Protein AF-A0A662BMP6-F1 (afdb_monomer)

Radius of gyration: 27.6 Å; Cα contacts (8 Å, |Δi|>4): 744; chains: 1; bounding box: 65×56×89 Å

Structure (mmCIF, N/CA/C/O backbone):
data_AF-A0A662BMP6-F1
#
_entry.id   AF-A0A662BMP6-F1
#
loop_
_atom_site.group_PDB
_atom_site.id
_atom_site.type_symbol
_atom_site.label_atom_id
_atom_site.label_alt_id
_atom_site.label_comp_id
_atom_site.label_asym_id
_atom_site.label_entity_id
_atom_site.label_seq_id
_atom_site.pdbx_PDB_ins_code
_atom_site.Cartn_x
_atom_site.Cartn_y
_atom_site.Cartn_z
_atom_site.occupancy
_atom_site.B_iso_or_equiv
_atom_site.auth_seq_id
_atom_site.auth_comp_id
_atom_site.auth_asym_id
_atom_site.auth_atom_id
_atom_site.pdbx_PDB_model_num
ATOM 1 N N . GLU A 1 1 ? -12.921 0.009 39.012 1.00 48.34 1 GLU A N 1
ATOM 2 C CA . GLU A 1 1 ? -14.324 0.180 38.581 1.00 48.34 1 GLU A CA 1
ATOM 3 C C . GLU A 1 1 ? -14.387 1.346 37.609 1.00 48.34 1 GLU A C 1
ATOM 5 O O . GLU A 1 1 ? -13.771 2.369 37.884 1.00 48.34 1 GLU A O 1
ATOM 10 N N . TYR A 1 2 ? -15.056 1.189 36.468 1.00 60.66 2 TYR A N 1
ATOM 11 C CA . TYR A 1 2 ? -15.335 2.311 35.570 1.00 60.66 2 TYR A CA 1
ATOM 12 C C . TYR A 1 2 ? -16.609 2.996 36.069 1.00 60.66 2 TYR A C 1
ATOM 14 O O . TYR A 1 2 ? -17.618 2.327 36.270 1.00 60.66 2 TYR A O 1
ATOM 22 N N . THR A 1 3 ? -16.551 4.301 36.335 1.00 72.12 3 THR A N 1
ATOM 23 C CA . THR A 1 3 ? -17.738 5.097 36.680 1.00 72.12 3 THR A CA 1
ATOM 24 C C . THR A 1 3 ? -18.148 5.887 35.445 1.00 72.12 3 THR A C 1
ATOM 26 O O . THR A 1 3 ? -17.353 6.680 34.945 1.00 72.12 3 THR A O 1
ATOM 29 N N . GLU A 1 4 ? -19.366 5.673 34.959 1.00 75.75 4 GLU A N 1
ATOM 30 C CA . GLU A 1 4 ? -19.946 6.437 33.853 1.00 75.75 4 GLU A CA 1
ATOM 31 C C . GLU A 1 4 ? -20.888 7.515 34.403 1.00 75.75 4 GLU A C 1
ATOM 33 O O . GLU A 1 4 ? -21.680 7.246 35.306 1.00 75.75 4 GLU A O 1
ATOM 38 N N . PHE A 1 5 ? -20.802 8.729 33.856 1.00 76.81 5 PHE A N 1
ATOM 39 C CA . PHE A 1 5 ? -21.702 9.843 34.165 1.00 76.81 5 PHE A CA 1
ATOM 40 C C . PHE A 1 5 ? -22.478 10.201 32.904 1.00 76.81 5 PHE A C 1
ATOM 42 O O . PHE A 1 5 ? -21.875 10.474 31.867 1.00 76.81 5 PHE A O 1
ATOM 49 N N . ASN A 1 6 ? -23.806 10.215 32.989 1.00 77.00 6 ASN A N 1
ATOM 50 C CA . ASN A 1 6 ? -24.660 10.492 31.829 1.00 77.00 6 ASN A CA 1
ATOM 51 C C . ASN A 1 6 ? -25.131 11.950 31.785 1.00 77.00 6 ASN A C 1
ATOM 53 O O . ASN A 1 6 ? -25.677 12.391 30.772 1.00 77.00 6 ASN A O 1
ATOM 57 N N . LYS A 1 7 ? -24.938 12.702 32.877 1.00 78.94 7 LYS A N 1
ATOM 58 C CA . LYS A 1 7 ? -25.328 14.109 32.986 1.00 78.94 7 LYS A CA 1
ATOM 59 C C . LYS A 1 7 ? -24.170 14.961 33.515 1.00 78.94 7 LYS A C 1
ATOM 61 O O . LYS A 1 7 ? -23.524 14.559 34.481 1.00 78.94 7 LYS A O 1
ATOM 66 N N . PRO A 1 8 ? -23.940 16.163 32.955 1.00 74.44 8 PRO A N 1
ATOM 67 C CA . PRO A 1 8 ? -22.901 17.073 33.441 1.00 74.44 8 PRO A CA 1
ATOM 68 C C . PRO A 1 8 ? -23.031 17.427 34.930 1.00 74.44 8 PRO A C 1
ATOM 70 O O . PRO A 1 8 ? -22.020 17.575 35.612 1.00 74.44 8 PRO A O 1
ATOM 73 N N . ASP A 1 9 ? -24.255 17.519 35.453 1.00 82.31 9 ASP A N 1
ATOM 74 C CA . ASP A 1 9 ? -24.497 17.876 36.857 1.00 82.31 9 ASP A CA 1
ATOM 75 C C . ASP A 1 9 ? -23.933 16.838 37.841 1.00 82.31 9 ASP A C 1
ATOM 77 O O . ASP A 1 9 ? -23.398 17.205 38.884 1.00 82.31 9 ASP A O 1
ATOM 81 N N . GLU A 1 10 ? -23.945 15.553 37.473 1.00 83.50 10 GLU A N 1
ATOM 82 C CA . GLU A 1 10 ? -23.369 14.471 38.288 1.00 83.50 10 GLU A CA 1
ATOM 83 C C . GLU A 1 10 ? -21.835 14.599 38.384 1.00 83.50 10 GLU A C 1
ATOM 85 O O . GLU A 1 10 ? -21.227 14.277 39.408 1.00 83.50 10 GLU A O 1
ATOM 90 N N . ILE A 1 11 ? -21.196 15.127 37.330 1.00 82.62 11 ILE A N 1
ATOM 91 C CA . ILE A 1 11 ? -19.754 15.411 37.301 1.00 82.62 11 ILE A CA 1
ATOM 92 C C . ILE A 1 11 ? -19.438 16.610 38.194 1.00 82.62 11 ILE A C 1
ATOM 94 O O . ILE A 1 11 ? -18.415 16.607 38.869 1.00 82.62 11 ILE A O 1
ATOM 98 N N . LYS A 1 12 ? -20.302 17.630 38.232 1.00 82.38 12 LYS A N 1
ATOM 99 C CA . LYS A 1 12 ? -20.088 18.831 39.050 1.00 82.38 12 LYS A CA 1
ATOM 100 C C . LYS A 1 12 ? -19.965 18.504 40.537 1.00 82.38 12 LYS A C 1
ATOM 102 O O . LYS A 1 12 ? -19.109 19.074 41.208 1.00 82.38 12 LYS A O 1
ATOM 107 N N . GLU A 1 13 ? -20.803 17.599 41.036 1.00 78.44 13 GLU A N 1
ATOM 108 C CA . GLU A 1 13 ? -20.801 17.207 42.449 1.00 78.44 13 GLU A CA 1
ATOM 109 C C . GLU A 1 13 ? -19.566 16.383 42.818 1.00 78.44 13 GLU A C 1
ATOM 111 O O . GLU A 1 13 ? -18.971 16.596 43.874 1.00 78.44 13 GLU A O 1
ATOM 116 N N . LYS A 1 14 ? -19.155 15.460 41.942 1.00 79.62 14 LYS A N 1
ATOM 117 C CA . LYS A 1 14 ? -18.086 14.498 42.243 1.00 79.62 14 LYS A CA 1
ATOM 118 C C . LYS A 1 14 ? -16.694 14.963 41.800 1.00 79.62 14 LYS A C 1
ATOM 120 O O . LYS A 1 14 ? -15.704 14.615 42.435 1.00 79.62 14 LYS A O 1
ATOM 125 N N . PHE A 1 15 ? -16.616 15.762 40.738 1.00 81.81 15 PHE A N 1
ATOM 126 C CA . PHE A 1 15 ? -15.387 16.254 40.108 1.00 81.81 15 PHE A CA 1
ATOM 127 C C . PHE A 1 15 ? -15.558 17.688 39.551 1.00 81.81 15 PHE A C 1
ATOM 129 O O . PHE A 1 15 ? -15.503 17.906 38.333 1.00 81.81 15 PHE A O 1
ATOM 136 N N . PRO A 1 16 ? -15.719 18.709 40.414 1.00 81.19 16 PRO A N 1
ATOM 137 C CA . PRO A 1 16 ? -16.000 20.087 39.989 1.00 81.19 16 PRO A CA 1
ATOM 138 C C . PRO A 1 16 ? -14.927 20.674 39.056 1.00 81.19 16 PRO A C 1
ATOM 140 O O . PRO A 1 16 ? -15.246 21.427 38.136 1.00 81.19 16 PRO A O 1
ATOM 143 N N . ALA A 1 17 ? -13.660 20.288 39.238 1.00 82.25 17 ALA A N 1
ATOM 144 C CA . ALA A 1 17 ? -12.554 20.682 38.365 1.00 82.25 17 ALA A CA 1
ATOM 145 C C . ALA A 1 17 ? -12.776 20.262 36.898 1.00 82.25 17 ALA A C 1
ATOM 147 O O . ALA A 1 17 ? -12.539 21.049 35.984 1.00 82.25 17 ALA A O 1
ATOM 148 N N . ILE A 1 18 ? -13.266 19.034 36.683 1.00 84.50 18 ILE A N 1
ATOM 149 C CA . ILE A 1 18 ? -13.545 18.477 35.351 1.00 84.50 18 ILE A CA 1
ATOM 150 C C . ILE A 1 18 ? -14.748 19.189 34.738 1.00 84.50 18 ILE A C 1
ATOM 152 O O . ILE A 1 18 ? -14.698 19.591 33.578 1.00 84.50 18 ILE A O 1
ATOM 156 N N . PHE A 1 19 ? -15.804 19.407 35.527 1.00 86.12 19 PHE A N 1
ATOM 157 C CA . PHE A 1 19 ? -17.011 20.098 35.072 1.00 86.12 19 PHE A CA 1
ATOM 158 C C . PHE A 1 19 ? -16.703 21.479 34.475 1.00 86.12 19 PHE A C 1
ATOM 160 O O . PHE A 1 19 ? -17.188 21.814 33.396 1.00 86.12 19 PHE A O 1
ATOM 167 N N . HIS A 1 20 ? -15.840 22.263 35.129 1.00 83.44 20 HIS A N 1
ATOM 168 C CA . HIS A 1 20 ? -15.424 23.573 34.619 1.00 83.44 20 HIS A CA 1
ATOM 169 C C . HIS A 1 20 ? -14.557 23.501 33.355 1.00 83.44 20 HIS A C 1
ATOM 171 O O . HIS A 1 20 ? -14.489 24.481 32.607 1.00 83.44 20 HIS A O 1
ATOM 177 N N . PHE A 1 21 ? -13.911 22.362 33.100 1.00 85.38 21 PHE A N 1
ATOM 178 C CA . PHE A 1 21 ? -13.092 22.146 31.914 1.00 85.38 21 PHE A CA 1
ATOM 179 C C . PHE A 1 21 ? -13.886 21.622 30.708 1.00 85.38 21 PHE A C 1
ATOM 181 O O . PHE A 1 21 ? -13.453 21.851 29.583 1.00 85.38 21 PHE A O 1
ATOM 188 N N . LEU A 1 22 ? -15.060 20.999 30.896 1.00 84.69 22 LEU A N 1
ATOM 189 C CA . LEU A 1 22 ? -15.879 20.448 29.798 1.00 84.69 22 LEU A CA 1
ATOM 190 C C . LEU A 1 22 ? -16.072 21.417 28.610 1.00 84.69 22 LEU A C 1
ATOM 192 O O . LEU A 1 22 ? -15.824 21.002 27.479 1.00 84.69 22 LEU A O 1
ATOM 196 N N . PRO A 1 23 ? -16.395 22.715 28.807 1.00 86.94 23 PRO A N 1
ATOM 197 C CA . PRO A 1 23 ? -16.564 23.654 27.690 1.00 86.94 23 PRO A CA 1
ATOM 198 C C . PRO A 1 23 ? -15.263 23.992 26.941 1.00 86.94 23 PRO A C 1
ATOM 200 O O . PRO A 1 23 ? -15.285 24.740 25.966 1.00 86.94 23 PRO A O 1
ATOM 203 N N . LYS A 1 24 ? -14.102 23.539 27.429 1.00 88.25 24 LYS A N 1
ATOM 204 C CA . LYS A 1 24 ? -12.795 23.726 26.784 1.00 88.25 24 LYS A CA 1
ATOM 205 C C . LYS A 1 24 ? -12.405 22.549 25.894 1.00 88.25 24 LYS A C 1
ATOM 207 O O . LYS A 1 24 ? -11.479 22.719 25.110 1.00 88.25 24 LYS A O 1
ATOM 212 N N . LEU A 1 25 ? -13.089 21.404 25.985 1.00 85.12 25 LEU A N 1
ATOM 213 C CA . LEU A 1 25 ? -12.751 20.208 25.207 1.00 85.12 25 LEU A CA 1
ATOM 214 C C . LEU A 1 25 ? -12.829 20.464 23.698 1.00 85.12 25 LEU A C 1
ATOM 216 O O . LEU A 1 25 ? -11.873 20.156 22.996 1.00 85.12 25 LEU A O 1
ATOM 220 N N . GLU A 1 26 ? -13.876 21.147 23.227 1.00 88.31 26 GLU A N 1
ATOM 221 C CA . GLU A 1 26 ? -14.017 21.542 21.815 1.00 88.31 26 GLU A CA 1
ATOM 222 C C . GLU A 1 26 ? -12.822 22.382 21.333 1.00 88.31 26 GLU A C 1
ATOM 224 O O . GLU A 1 26 ? -12.311 22.194 20.233 1.00 88.31 26 GLU A O 1
ATOM 229 N N . LYS A 1 27 ? -12.294 23.272 22.188 1.00 90.19 27 LYS A N 1
ATOM 230 C CA . LYS A 1 27 ? -11.102 24.063 21.846 1.00 90.19 27 LYS A CA 1
ATOM 231 C C . LYS A 1 27 ? -9.863 23.193 21.689 1.00 90.19 27 LYS A C 1
ATOM 233 O O . LYS A 1 27 ? -9.015 23.509 20.863 1.00 90.19 27 LYS A O 1
ATOM 238 N N . LEU A 1 28 ? -9.729 22.135 22.488 1.00 91.81 28 LEU A N 1
ATOM 239 C CA . LEU A 1 28 ? -8.616 21.201 22.333 1.00 91.81 28 LEU A CA 1
ATOM 240 C C . LEU A 1 28 ? -8.712 20.482 20.991 1.00 91.81 28 LEU A C 1
ATOM 242 O O . LEU A 1 28 ? -7.706 20.392 20.296 1.00 91.81 28 LEU A O 1
ATOM 246 N N . GLU A 1 29 ? -9.910 20.038 20.613 1.00 92.94 29 GLU A N 1
ATOM 247 C CA . GLU A 1 29 ? -10.160 19.387 19.326 1.00 92.94 29 GLU A CA 1
ATOM 248 C C . GLU A 1 29 ? -9.885 20.312 18.134 1.00 92.94 29 GLU A C 1
ATOM 250 O O . GLU A 1 29 ? -9.257 19.876 17.169 1.00 92.94 29 GLU A O 1
ATOM 255 N N . GLN A 1 30 ? -10.264 21.594 18.230 1.00 91.31 30 GLN A N 1
ATOM 256 C CA . GLN A 1 30 ? -9.915 22.626 17.243 1.00 91.31 30 GLN A CA 1
ATOM 257 C C . GLN A 1 30 ? -8.397 22.809 17.126 1.00 91.31 30 GLN A C 1
ATOM 259 O O . GLN A 1 30 ? -7.870 22.872 16.023 1.00 91.31 30 GLN A O 1
ATOM 264 N N . ILE A 1 31 ? -7.672 22.860 18.250 1.00 91.25 31 ILE A N 1
ATOM 265 C CA . ILE A 1 31 ? -6.212 23.050 18.254 1.00 91.25 31 ILE A CA 1
ATOM 266 C C . ILE A 1 31 ? -5.486 21.883 17.572 1.00 91.25 31 ILE A C 1
ATOM 268 O O . ILE A 1 31 ? -4.484 22.098 16.893 1.00 91.25 31 ILE A O 1
ATOM 272 N N . ILE A 1 32 ? -5.954 20.645 17.762 1.00 92.56 32 ILE A N 1
ATOM 273 C CA . ILE A 1 32 ? -5.292 19.454 17.203 1.00 92.56 32 ILE A CA 1
ATOM 274 C C . ILE A 1 32 ? -5.908 18.955 15.894 1.00 92.56 32 ILE A C 1
ATOM 276 O O . ILE A 1 32 ? -5.415 17.967 15.334 1.00 92.56 32 ILE A O 1
ATOM 280 N N . HIS A 1 33 ? -6.977 19.607 15.431 1.00 93.56 33 HIS A N 1
ATOM 281 C CA . HIS A 1 33 ? -7.746 19.248 14.241 1.00 93.56 33 HIS A CA 1
ATOM 282 C C . HIS A 1 33 ? -8.161 17.764 14.231 1.00 93.56 33 HIS A C 1
ATOM 284 O O . HIS A 1 33 ? -7.933 17.036 13.264 1.00 93.56 33 HIS A O 1
ATOM 290 N N . SER A 1 34 ? -8.664 17.262 15.363 1.00 94.88 34 SER A N 1
ATOM 291 C CA . SER A 1 34 ? -8.931 15.833 15.583 1.00 94.88 34 SER A CA 1
ATOM 292 C C . SER A 1 34 ? -9.786 15.615 16.829 1.00 94.88 34 SER A C 1
ATOM 294 O O . SER A 1 34 ? -9.658 16.395 17.773 1.00 94.88 34 SER A O 1
ATOM 296 N N . PRO A 1 35 ? -10.529 14.495 16.923 1.00 94.06 35 PRO A N 1
ATOM 297 C CA . PRO A 1 35 ? -10.968 13.996 18.219 1.00 94.06 35 PRO A CA 1
ATOM 298 C C . PRO A 1 35 ? -9.770 13.837 19.161 1.00 94.06 35 PRO A C 1
ATOM 300 O O . PRO A 1 35 ? -8.691 13.399 18.724 1.00 94.06 35 PRO A O 1
ATOM 303 N N . ALA A 1 36 ? -9.954 14.220 20.424 1.00 91.94 36 ALA A N 1
ATOM 304 C CA . ALA A 1 36 ? -8.870 14.381 21.387 1.00 91.94 36 ALA A CA 1
ATOM 305 C C . ALA A 1 36 ? -8.887 13.332 22.505 1.00 91.94 36 ALA A C 1
ATOM 307 O O . ALA A 1 36 ? -9.885 13.126 23.193 1.00 91.94 36 ALA A O 1
ATOM 308 N N . THR A 1 37 ? -7.725 12.729 22.751 1.00 91.38 37 THR A N 1
ATOM 309 C CA . THR A 1 37 ? -7.436 11.992 23.981 1.00 91.38 37 THR A CA 1
ATOM 310 C C . THR A 1 37 ? -6.654 12.913 24.905 1.00 91.38 37 THR A C 1
ATOM 312 O O . THR A 1 37 ? -5.560 13.364 24.559 1.00 91.38 37 THR A O 1
ATOM 315 N N . VAL A 1 38 ? -7.220 13.193 26.078 1.00 90.25 38 VAL A N 1
ATOM 316 C CA . VAL A 1 38 ? -6.654 14.121 27.062 1.00 90.25 38 VAL A CA 1
ATOM 317 C C . VAL A 1 38 ? -6.271 13.350 28.316 1.00 90.25 38 VAL A C 1
ATOM 319 O O . VAL A 1 38 ? -7.133 12.764 28.970 1.00 90.25 38 VAL A O 1
ATOM 322 N N . GLU A 1 39 ? -4.992 13.383 28.678 1.00 91.44 39 GLU A N 1
ATOM 323 C CA . GLU A 1 39 ? -4.550 13.000 30.017 1.00 91.44 39 GLU A CA 1
ATOM 324 C C . GLU A 1 39 ? -4.539 14.247 30.891 1.00 91.44 39 GLU A C 1
ATOM 326 O O . GLU A 1 39 ? -3.985 15.280 30.506 1.00 91.44 39 GLU A O 1
ATOM 331 N N . PHE A 1 40 ? -5.157 14.173 32.065 1.00 90.00 40 PHE A N 1
ATOM 332 C CA . PHE A 1 40 ? -5.282 15.317 32.955 1.00 90.00 40 PHE A CA 1
ATOM 333 C C . PHE A 1 40 ? -5.118 14.917 34.420 1.00 90.00 40 PHE A C 1
ATOM 335 O O . PHE A 1 40 ? -5.339 13.769 34.801 1.00 90.00 40 PHE A O 1
ATOM 342 N N . ALA A 1 41 ? -4.761 15.897 35.244 1.00 90.00 41 ALA A N 1
ATOM 343 C CA . ALA A 1 41 ? -4.762 15.795 36.694 1.00 90.00 41 ALA A CA 1
ATOM 344 C C . ALA A 1 41 ? -5.586 16.930 37.297 1.00 90.00 41 ALA A C 1
ATOM 346 O O . ALA A 1 41 ? -5.627 18.046 36.770 1.00 90.00 41 ALA A O 1
ATOM 347 N N . THR A 1 42 ? -6.231 16.643 38.424 1.00 88.00 42 THR A N 1
ATOM 348 C CA . THR A 1 42 ? -6.982 17.635 39.189 1.00 88.00 42 THR A CA 1
ATOM 349 C C . THR A 1 42 ? -6.521 17.637 40.630 1.00 88.00 42 THR A C 1
ATOM 351 O O . THR A 1 42 ? -6.397 16.571 41.230 1.00 88.00 42 THR A O 1
ATOM 354 N N . GLU A 1 43 ? -6.338 18.819 41.199 1.00 86.62 43 GLU A N 1
ATOM 355 C CA . GLU A 1 43 ? -6.019 18.987 42.613 1.00 86.62 43 GLU A CA 1
ATOM 356 C C . GLU A 1 43 ? -6.987 19.993 43.226 1.00 86.62 43 GLU A C 1
ATOM 358 O O . GLU A 1 43 ? -7.210 21.066 42.666 1.00 86.62 43 GLU A O 1
ATOM 363 N N . THR A 1 44 ? -7.574 19.653 44.372 1.00 82.25 44 THR A N 1
ATOM 364 C CA . THR A 1 44 ? -8.479 20.548 45.095 1.00 82.25 44 THR A CA 1
ATOM 365 C C . THR A 1 44 ? -7.887 20.876 46.457 1.00 82.25 44 THR A C 1
ATOM 367 O O . THR A 1 44 ? -7.686 19.990 47.283 1.00 82.25 44 THR A O 1
ATOM 370 N N . PHE A 1 45 ? -7.651 22.162 46.709 1.00 83.81 45 PHE A N 1
ATOM 371 C CA . PHE A 1 45 ? -7.145 22.670 47.981 1.00 83.81 45 PHE A CA 1
ATOM 372 C C . PHE A 1 45 ? -7.876 23.964 48.355 1.00 83.81 45 PHE A C 1
ATOM 374 O O . PHE A 1 45 ? -8.040 24.854 47.520 1.00 83.81 45 PHE A O 1
ATOM 381 N N . ASN A 1 46 ? -8.342 24.083 49.604 1.00 86.56 46 ASN A N 1
ATOM 382 C CA . ASN A 1 46 ? -9.084 25.250 50.111 1.00 86.56 46 ASN A CA 1
ATOM 383 C C . ASN A 1 46 ? -10.232 25.722 49.186 1.00 86.56 46 ASN A C 1
ATOM 385 O O . ASN A 1 46 ? -10.328 26.909 48.868 1.00 86.56 46 ASN A O 1
ATOM 389 N N . ASN A 1 47 ? -11.087 24.800 48.720 1.00 79.44 47 ASN A N 1
ATOM 390 C CA . ASN A 1 47 ? -12.190 25.058 47.772 1.00 79.44 47 ASN A CA 1
ATOM 391 C C . ASN A 1 47 ? -11.770 25.663 46.417 1.00 79.44 47 ASN A C 1
ATOM 393 O O . ASN A 1 47 ? -12.612 26.149 45.663 1.00 79.44 47 ASN A O 1
ATOM 397 N N . LYS A 1 48 ? -10.481 25.611 46.072 1.00 81.06 48 LYS A N 1
ATOM 398 C CA . LYS A 1 48 ? -9.967 25.935 44.740 1.00 81.06 48 LYS A CA 1
ATOM 399 C C . LYS A 1 48 ? -9.559 24.646 44.058 1.00 81.06 48 LYS A C 1
ATOM 401 O O . LYS A 1 48 ? -8.920 23.800 44.672 1.00 81.06 48 LYS A O 1
ATOM 406 N N . SER A 1 49 ? -9.939 24.507 42.796 1.00 82.31 49 SER A N 1
ATOM 407 C CA . SER A 1 49 ? -9.565 23.354 41.987 1.00 82.31 49 SER A CA 1
ATOM 408 C C . SER A 1 49 ? -8.615 23.779 40.878 1.00 82.31 49 SER A C 1
ATOM 410 O O . SER A 1 49 ? -8.911 24.714 40.136 1.00 82.31 49 SER A O 1
ATOM 412 N N . LEU A 1 50 ? -7.489 23.085 40.773 1.00 85.81 50 LEU A N 1
ATOM 413 C CA . LEU A 1 50 ? -6.580 23.135 39.642 1.00 85.81 50 LEU A CA 1
ATOM 414 C C . LEU A 1 50 ? -6.940 21.999 38.683 1.00 85.81 50 LEU A C 1
ATOM 416 O O . LEU A 1 50 ? -7.160 20.869 39.112 1.00 85.81 50 LEU A O 1
ATOM 420 N N . PHE A 1 51 ? -6.979 22.305 37.391 1.00 89.00 51 PHE A N 1
ATOM 421 C CA . PHE A 1 51 ? -7.059 21.319 36.320 1.00 89.00 51 PHE A CA 1
ATOM 422 C C . PHE A 1 51 ? -5.825 21.498 35.440 1.00 89.00 51 PHE A C 1
ATOM 424 O O . PHE A 1 51 ? -5.601 22.587 34.908 1.00 89.00 51 PHE A O 1
ATOM 431 N N . ALA A 1 52 ? -5.029 20.445 35.295 1.00 89.00 52 ALA A N 1
ATOM 432 C CA . ALA A 1 52 ? -3.840 20.437 34.459 1.00 89.00 52 ALA A CA 1
ATOM 433 C C . ALA A 1 52 ? -4.008 19.410 33.339 1.00 89.00 52 ALA A C 1
ATOM 435 O O . ALA A 1 52 ? -4.247 18.235 33.610 1.00 89.00 52 ALA A O 1
ATOM 436 N N . VAL A 1 53 ? -3.853 19.846 32.088 1.00 90.88 53 VAL A N 1
ATOM 437 C CA . VAL A 1 53 ? -3.662 18.930 30.957 1.00 90.88 53 VAL A CA 1
ATOM 438 C C . VAL A 1 53 ? -2.216 18.448 31.003 1.00 90.88 53 VAL A C 1
ATOM 440 O O . VAL A 1 53 ? -1.296 19.260 30.951 1.00 90.88 53 VAL A O 1
ATOM 443 N N . LEU A 1 54 ? -2.027 17.139 31.126 1.00 93.50 54 LEU A N 1
ATOM 444 C CA . LEU A 1 54 ? -0.718 16.492 31.144 1.00 93.50 54 LEU A CA 1
ATOM 445 C C . LEU A 1 54 ? -0.279 16.115 29.729 1.00 93.50 54 LEU A C 1
ATOM 447 O O . LEU A 1 54 ? 0.866 16.353 29.354 1.00 93.50 54 LEU A O 1
ATOM 451 N N . GLN A 1 55 ? -1.200 15.555 28.941 1.00 93.12 55 GLN A N 1
ATOM 452 C CA . GLN A 1 55 ? -0.976 15.200 27.542 1.00 93.12 55 GLN A CA 1
ATOM 453 C C . GLN A 1 55 ? -2.233 15.448 26.708 1.00 93.12 55 GLN A C 1
ATOM 455 O O . GLN A 1 55 ? -3.357 15.272 27.180 1.00 93.12 55 GLN A O 1
ATOM 460 N N . LEU A 1 56 ? -2.026 15.825 25.447 1.00 92.50 56 LEU A N 1
ATOM 461 C CA . LEU A 1 56 ? -3.074 15.998 24.449 1.00 92.50 56 LEU A CA 1
ATOM 462 C C . LEU A 1 56 ? -2.650 15.275 23.172 1.00 92.50 56 LEU A C 1
ATOM 464 O O . LEU A 1 56 ? -1.707 15.693 22.505 1.00 92.50 56 LEU A O 1
ATOM 468 N N . ASN A 1 57 ? -3.357 14.199 22.844 1.00 92.06 57 ASN A N 1
ATOM 469 C CA . ASN A 1 57 ? -3.066 13.348 21.697 1.00 92.06 57 ASN A CA 1
ATOM 470 C C . ASN A 1 57 ? -4.291 13.247 20.785 1.00 92.06 57 ASN A C 1
ATOM 472 O O . ASN A 1 57 ? -5.430 13.355 21.239 1.00 92.06 57 ASN A O 1
ATOM 476 N N . LYS A 1 58 ? -4.069 12.974 19.495 1.00 91.31 58 LYS A N 1
ATOM 477 C CA . LYS A 1 58 ? -5.158 12.551 18.604 1.00 91.31 58 LYS A CA 1
ATOM 478 C C . LYS A 1 58 ? -5.703 11.210 19.093 1.00 91.31 58 LYS A C 1
ATOM 480 O O . LYS A 1 58 ? -4.922 10.313 19.416 1.00 91.31 58 LYS A O 1
ATOM 485 N N . SER A 1 59 ? -7.022 11.061 19.152 1.00 89.94 59 SER A N 1
ATOM 486 C CA . SER A 1 59 ? -7.626 9.811 19.608 1.00 89.94 59 SER A CA 1
ATOM 487 C C . SER A 1 59 ? -7.439 8.677 18.610 1.00 89.94 59 SER A C 1
ATOM 489 O O . SER A 1 59 ? -7.794 8.791 17.437 1.00 89.94 59 SER A O 1
ATOM 491 N N . GLU A 1 60 ? -6.978 7.530 19.105 1.00 85.06 60 GLU A N 1
ATOM 492 C CA . GLU A 1 60 ? -7.066 6.278 18.362 1.00 85.06 60 GLU A CA 1
ATOM 493 C C . GLU A 1 60 ? -8.515 5.786 18.355 1.00 85.06 60 GLU A C 1
ATOM 495 O O . GLU A 1 60 ? -9.127 5.540 19.396 1.00 85.06 60 GLU A O 1
ATOM 500 N N . MET A 1 61 ? -9.086 5.642 17.162 1.00 87.44 61 MET A N 1
ATOM 501 C CA . MET A 1 61 ? -10.491 5.304 16.980 1.00 87.44 61 MET A CA 1
ATOM 502 C C . MET A 1 61 ? -10.663 4.170 15.976 1.00 87.44 61 MET A C 1
ATOM 504 O O . MET A 1 61 ? -9.869 3.963 15.064 1.00 87.44 61 MET A O 1
ATOM 508 N N . THR A 1 62 ? -11.756 3.420 16.115 1.00 86.81 62 THR A N 1
ATOM 509 C CA . THR A 1 62 ? -12.138 2.454 15.074 1.00 86.81 62 THR A CA 1
ATOM 510 C C . THR A 1 62 ? -12.647 3.177 13.834 1.00 86.81 62 THR A C 1
ATOM 512 O O . THR A 1 62 ? -13.187 4.277 13.941 1.00 86.81 62 THR A O 1
ATOM 515 N N . GLY A 1 63 ? -12.582 2.531 12.669 1.00 87.25 63 GLY A N 1
ATOM 516 C CA . GLY A 1 63 ? -12.968 3.142 11.397 1.00 87.25 63 GLY A CA 1
ATOM 517 C C . GLY A 1 63 ? -14.391 3.707 11.371 1.00 87.25 63 GLY A C 1
ATOM 518 O O . GLY A 1 63 ? -14.634 4.747 10.772 1.00 87.25 63 GLY A O 1
ATOM 519 N N . ARG A 1 64 ? -15.329 3.075 12.090 1.00 88.31 64 ARG A N 1
ATOM 520 C CA . ARG A 1 64 ? -16.698 3.597 12.242 1.00 88.31 64 ARG A CA 1
ATOM 521 C C . ARG A 1 64 ? -16.744 4.871 13.087 1.00 88.31 64 ARG A C 1
ATOM 523 O O . ARG A 1 64 ? -17.489 5.783 12.754 1.00 88.31 64 ARG A O 1
ATOM 530 N N . ALA A 1 65 ? -15.981 4.905 14.178 1.00 90.69 65 ALA A N 1
ATOM 531 C CA . ALA A 1 65 ? -15.969 6.020 15.117 1.00 90.69 65 ALA A CA 1
ATOM 532 C C . ALA A 1 65 ? -15.310 7.254 14.495 1.00 90.69 65 ALA A C 1
ATOM 534 O O . ALA A 1 65 ? -15.920 8.315 14.498 1.00 90.69 65 ALA A O 1
ATOM 535 N N . ILE A 1 66 ? -14.138 7.095 13.871 1.00 93.56 66 ILE A N 1
ATOM 536 C CA . ILE A 1 66 ? -13.440 8.218 13.234 1.00 93.56 66 ILE A CA 1
ATOM 537 C C . ILE A 1 66 ? -14.216 8.782 12.041 1.00 93.56 66 ILE A C 1
ATOM 539 O O . ILE A 1 66 ? -14.236 9.990 11.852 1.00 93.56 66 ILE A O 1
ATOM 543 N N . LEU A 1 67 ? -14.907 7.934 11.266 1.00 93.25 67 LEU A N 1
ATOM 544 C CA . LEU A 1 67 ? -15.738 8.393 10.152 1.00 93.25 67 LEU A CA 1
ATOM 545 C C . LEU A 1 67 ? -16.927 9.228 10.640 1.00 93.25 67 LEU A C 1
ATOM 547 O O . LEU A 1 67 ? -17.261 10.232 10.023 1.00 93.25 67 LEU A O 1
ATOM 551 N N . LEU A 1 68 ? -17.568 8.826 11.741 1.00 93.75 68 LEU A N 1
ATOM 552 C CA . LEU A 1 68 ? -18.642 9.613 12.346 1.00 93.75 68 LEU A CA 1
ATOM 553 C C . LEU A 1 68 ? -18.100 10.925 12.925 1.00 93.75 68 LEU A C 1
ATOM 555 O O . LEU A 1 68 ? -18.599 11.985 12.558 1.00 93.75 68 LEU A O 1
ATOM 559 N N . ALA A 1 69 ? -17.057 10.842 13.754 1.00 94.56 69 ALA A N 1
ATOM 560 C CA . ALA A 1 69 ? -16.485 11.984 14.456 1.00 94.56 69 ALA A CA 1
ATOM 561 C C . ALA A 1 69 ? -15.935 13.037 13.486 1.00 94.56 69 ALA A C 1
ATOM 563 O O . ALA A 1 69 ? -16.334 14.190 13.558 1.00 94.56 69 ALA A O 1
ATOM 564 N N . ALA A 1 70 ? -15.106 12.650 12.510 1.00 95.44 70 ALA A N 1
ATOM 565 C CA . ALA A 1 70 ? -14.532 13.600 11.555 1.00 95.44 70 ALA A CA 1
ATOM 566 C C . ALA A 1 70 ? -15.611 14.316 10.721 1.00 95.44 70 ALA A C 1
ATOM 568 O O . ALA A 1 70 ? -15.515 15.512 10.464 1.00 95.44 70 ALA A O 1
ATOM 569 N N . ILE A 1 71 ? -16.675 13.612 10.321 1.00 95.94 71 ILE A N 1
ATOM 570 C CA . ILE A 1 71 ? -17.767 14.227 9.554 1.00 95.94 71 ILE A CA 1
ATOM 571 C C . ILE A 1 71 ? -18.624 15.154 10.421 1.00 95.94 71 ILE A C 1
ATOM 573 O O . ILE A 1 71 ? -19.137 16.152 9.915 1.00 95.94 71 ILE A O 1
ATOM 577 N N . GLU A 1 72 ? -18.804 14.836 11.700 1.00 95.06 72 GLU A N 1
ATOM 578 C CA . GLU A 1 72 ? -19.487 15.706 12.660 1.00 95.06 72 GLU A CA 1
ATOM 579 C C . GLU A 1 72 ? -18.666 16.972 12.929 1.00 95.06 72 GLU A C 1
ATOM 581 O O . GLU A 1 72 ? -19.163 18.067 12.680 1.00 95.06 72 GLU A O 1
ATOM 586 N N . MET A 1 73 ? -17.377 16.825 13.245 1.00 95.19 73 MET A N 1
ATOM 587 C CA . MET A 1 73 ? -16.444 17.942 13.421 1.00 95.19 73 MET A CA 1
ATOM 588 C C . MET A 1 73 ? -16.381 18.860 12.193 1.00 95.19 73 MET A C 1
ATOM 590 O O . MET A 1 73 ? -16.364 20.082 12.328 1.00 95.19 73 MET A O 1
ATOM 594 N N . TYR A 1 74 ? -16.396 18.297 10.981 1.00 94.94 74 TYR A N 1
ATOM 595 C CA . TYR A 1 74 ? -16.437 19.085 9.745 1.00 94.94 74 TYR A CA 1
ATOM 596 C C . TYR A 1 74 ? -17.745 19.873 9.591 1.00 94.94 74 TYR A C 1
ATOM 598 O O . TYR A 1 74 ? -17.737 21.032 9.181 1.00 94.94 74 TYR A O 1
ATOM 606 N N . LYS A 1 75 ? -18.892 19.275 9.941 1.00 94.50 75 LYS A N 1
ATOM 607 C CA . LYS A 1 75 ? -20.191 19.974 9.917 1.00 94.50 75 LYS A CA 1
ATOM 608 C C . LYS A 1 75 ? -20.252 21.103 10.941 1.00 94.50 75 LYS A C 1
ATOM 610 O O . LYS A 1 75 ? -20.860 22.134 10.660 1.00 94.50 75 LYS A O 1
ATOM 615 N N . GLU A 1 76 ? -19.617 20.903 12.089 1.00 93.50 76 GLU A N 1
ATOM 616 C CA . GLU A 1 76 ? -19.481 21.896 13.156 1.00 93.50 76 GLU A CA 1
ATOM 617 C C . GLU A 1 76 ? -18.391 22.939 12.873 1.00 93.50 76 GLU A C 1
ATOM 619 O O . GLU A 1 76 ? -18.260 23.901 13.623 1.00 93.50 76 GLU A O 1
ATOM 624 N N . LYS A 1 77 ? -17.668 22.812 11.749 1.00 92.25 77 LYS A N 1
ATOM 625 C CA . LYS A 1 77 ? -16.570 23.703 11.337 1.00 92.25 77 LYS A CA 1
ATOM 626 C C . LYS A 1 77 ? -15.406 23.729 12.336 1.00 92.25 77 LYS A C 1
ATOM 628 O O . LYS A 1 77 ? -14.714 24.736 12.454 1.00 92.25 77 LYS A O 1
ATOM 633 N N . LEU A 1 78 ? -15.194 22.621 13.048 1.00 92.25 78 LEU A N 1
ATOM 634 C CA . LEU A 1 78 ? -14.034 22.418 13.922 1.00 92.25 78 LEU A CA 1
ATOM 635 C C . LEU A 1 78 ? -12.788 22.015 13.130 1.00 92.25 78 LEU A C 1
ATOM 637 O O . LEU A 1 78 ? -11.673 22.226 13.595 1.00 92.25 78 LEU A O 1
ATOM 641 N N . ILE A 1 79 ? -12.993 21.416 11.955 1.00 93.75 79 ILE A N 1
ATOM 642 C CA . ILE A 1 79 ? -11.942 20.984 11.034 1.00 93.75 79 ILE A CA 1
ATOM 643 C C . ILE A 1 79 ? -12.316 21.319 9.592 1.00 93.75 79 ILE A C 1
ATOM 645 O O . ILE A 1 79 ? -13.498 21.429 9.249 1.00 93.75 79 ILE A O 1
ATOM 649 N N . GLU A 1 80 ? -11.304 21.416 8.741 1.00 90.88 80 GLU A N 1
ATOM 650 C CA . GLU A 1 80 ? -11.447 21.660 7.311 1.00 90.88 80 GLU A CA 1
ATOM 651 C C . GLU A 1 80 ? -11.574 20.353 6.512 1.00 90.88 80 GLU A C 1
ATOM 653 O O . GLU A 1 80 ? -11.392 19.240 7.010 1.00 90.88 80 GLU A O 1
ATOM 658 N N . ALA A 1 81 ? -11.894 20.473 5.222 1.00 87.50 81 ALA A N 1
ATOM 659 C CA . ALA A 1 81 ? -12.023 19.314 4.336 1.00 87.50 81 ALA A CA 1
ATOM 660 C C . ALA A 1 81 ? -10.706 18.519 4.210 1.00 87.50 81 ALA A C 1
ATOM 662 O O . ALA A 1 81 ? -10.730 17.289 4.155 1.00 87.50 81 ALA A O 1
ATOM 663 N N . THR A 1 82 ? -9.562 19.207 4.199 1.00 84.06 82 THR A N 1
ATOM 664 C CA . THR A 1 82 ? -8.221 18.602 4.141 1.00 84.06 82 THR A CA 1
ATOM 665 C C . THR A 1 82 ? -7.911 17.768 5.386 1.00 84.06 82 THR A C 1
ATOM 667 O O . THR A 1 82 ? -7.370 16.669 5.262 1.00 84.06 82 THR A O 1
ATOM 670 N N . ASP A 1 83 ? -8.355 18.208 6.568 1.00 89.75 83 ASP A N 1
ATOM 671 C CA . ASP A 1 83 ? -8.162 17.484 7.833 1.00 89.75 83 ASP A CA 1
ATOM 672 C C . ASP A 1 83 ? -8.836 16.101 7.804 1.00 89.75 83 ASP A C 1
ATOM 674 O O . ASP A 1 83 ? -8.322 15.132 8.366 1.00 89.75 83 ASP A O 1
ATOM 678 N N . ILE A 1 84 ? -9.960 15.956 7.090 1.00 89.88 84 ILE A N 1
ATOM 679 C CA . ILE A 1 84 ? -10.658 14.667 6.953 1.00 89.88 84 ILE A CA 1
ATOM 680 C C . ILE A 1 84 ? -9.777 13.616 6.261 1.00 89.88 84 ILE A C 1
ATOM 682 O O . ILE A 1 84 ? -9.805 12.446 6.659 1.00 89.88 84 ILE A O 1
ATOM 686 N N . ILE A 1 85 ? -8.984 14.004 5.254 1.00 83.25 85 ILE A N 1
ATOM 687 C CA . ILE A 1 85 ? -8.050 13.093 4.566 1.00 83.25 85 ILE A CA 1
ATOM 688 C C . ILE A 1 85 ? -6.961 12.612 5.536 1.00 83.25 85 ILE A C 1
ATOM 690 O O . ILE A 1 85 ? -6.506 11.465 5.466 1.00 83.25 85 ILE A O 1
ATOM 694 N N . ASP A 1 86 ? -6.561 13.471 6.469 1.00 84.38 86 ASP A N 1
ATOM 695 C CA . ASP A 1 86 ? -5.542 13.171 7.468 1.00 84.38 86 ASP A CA 1
ATOM 696 C C . ASP A 1 86 ? -6.069 12.347 8.644 1.00 84.38 86 ASP A C 1
ATOM 698 O O . ASP A 1 86 ? -5.336 11.518 9.187 1.00 84.38 86 ASP A O 1
ATOM 702 N N . LEU A 1 87 ? -7.337 12.498 9.012 1.00 90.44 87 LEU A N 1
ATOM 703 C CA . LEU A 1 87 ? -7.961 11.703 10.069 1.00 90.44 87 LEU A CA 1
ATOM 704 C C . LEU A 1 87 ? -8.375 10.312 9.571 1.00 90.44 87 LEU A C 1
ATOM 706 O O . LEU A 1 87 ? -8.121 9.294 10.225 1.00 90.44 87 LEU A O 1
ATOM 710 N N . ILE A 1 88 ? -8.986 10.229 8.388 1.00 90.19 88 ILE A N 1
ATOM 711 C CA . ILE A 1 88 ? -9.546 8.982 7.859 1.00 90.19 88 ILE A CA 1
ATOM 712 C C . ILE A 1 88 ? -8.512 8.253 6.993 1.00 90.19 88 ILE A C 1
ATOM 714 O O . ILE A 1 88 ? -8.505 8.310 5.767 1.00 90.19 88 ILE A O 1
ATOM 718 N N . GLN A 1 89 ? -7.644 7.504 7.669 1.00 85.00 89 GLN A N 1
ATOM 719 C CA . GLN A 1 89 ? -6.661 6.611 7.053 1.00 85.00 89 GLN A CA 1
ATOM 720 C C . GLN A 1 89 ? -7.282 5.430 6.279 1.00 85.00 89 GLN A C 1
ATOM 722 O O . GLN A 1 89 ? -8.375 4.957 6.595 1.00 85.00 89 GLN A O 1
ATOM 727 N N . THR A 1 90 ? -6.528 4.867 5.324 1.00 81.50 90 THR A N 1
ATOM 728 C CA . THR A 1 90 ? -6.921 3.704 4.497 1.00 81.50 90 THR A CA 1
ATOM 729 C C . THR A 1 90 ? -7.483 2.549 5.326 1.00 81.50 90 THR A C 1
ATOM 731 O O . THR A 1 90 ? -8.509 1.949 4.994 1.00 81.50 90 THR A O 1
ATOM 734 N N . TYR A 1 91 ? -6.819 2.222 6.438 1.00 82.50 91 TYR A N 1
ATOM 735 C CA . TYR A 1 91 ? -7.238 1.106 7.272 1.00 82.50 91 TYR A CA 1
ATOM 736 C C . TYR A 1 91 ? -8.585 1.351 7.961 1.00 82.50 91 TYR A C 1
ATOM 738 O O . TYR A 1 91 ? -9.326 0.392 8.160 1.00 82.50 91 TYR A O 1
ATOM 746 N N . HIS A 1 92 ? -8.945 2.600 8.274 1.00 87.56 92 HIS A N 1
ATOM 747 C CA . HIS A 1 92 ? -10.252 2.934 8.841 1.00 87.56 92 HIS A CA 1
ATOM 748 C C . HIS A 1 92 ? -11.372 2.545 7.880 1.00 87.56 92 HIS A C 1
ATOM 750 O O . HIS A 1 92 ? -12.309 1.847 8.270 1.00 87.56 92 HIS A O 1
ATOM 756 N N . LEU A 1 93 ? -11.241 2.919 6.606 1.00 85.00 93 LEU A N 1
ATOM 757 C CA . LEU A 1 93 ? -12.204 2.529 5.580 1.00 85.00 93 LEU A CA 1
ATOM 758 C C . LEU A 1 93 ? -12.225 1.012 5.400 1.00 85.00 93 LEU A C 1
ATOM 760 O O . LEU A 1 93 ? -13.299 0.414 5.358 1.00 85.00 93 LEU A O 1
ATOM 764 N N . LYS A 1 94 ? -11.060 0.353 5.387 1.00 80.38 94 LYS A N 1
ATOM 765 C CA . LYS A 1 94 ? -11.031 -1.112 5.325 1.00 80.38 94 LYS A CA 1
ATOM 766 C C . LYS A 1 94 ? -11.748 -1.761 6.499 1.00 80.38 94 LYS A C 1
ATOM 768 O O . LYS A 1 94 ? -12.464 -2.718 6.258 1.00 80.38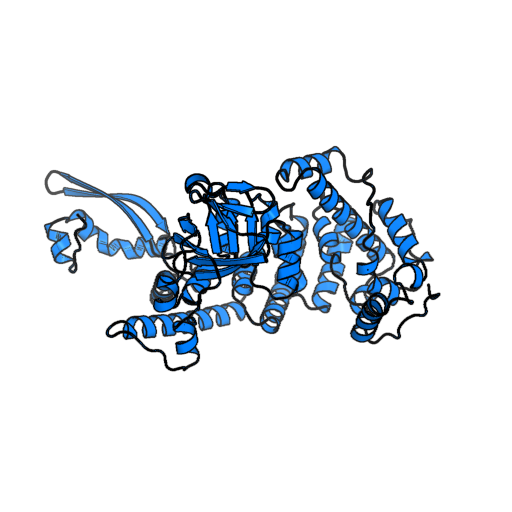 94 LYS A O 1
ATOM 773 N N . GLN A 1 95 ? -11.647 -1.261 7.729 1.00 81.12 95 GLN A N 1
ATOM 774 C CA . GLN A 1 95 ? -12.425 -1.806 8.854 1.00 81.12 95 GLN A CA 1
ATOM 775 C C . GLN A 1 95 ? -13.931 -1.679 8.633 1.00 81.12 95 GLN A C 1
ATOM 777 O O . GLN A 1 95 ? -14.694 -2.585 8.962 1.00 81.12 95 GLN A O 1
ATOM 782 N N . VAL A 1 96 ? -14.366 -0.550 8.076 1.00 83.88 96 VAL A N 1
ATOM 783 C 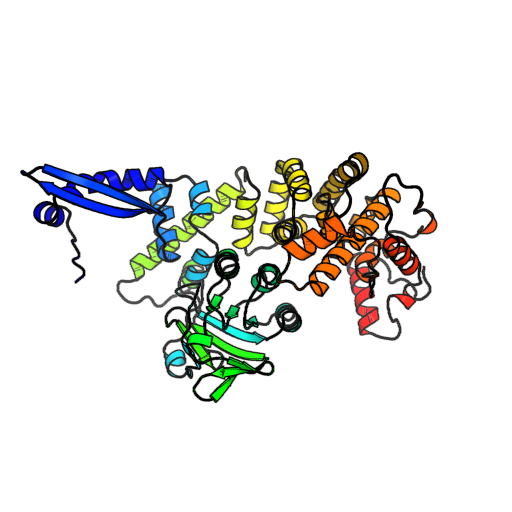CA . VAL A 1 96 ? -15.778 -0.296 7.777 1.00 83.88 96 VAL A CA 1
ATOM 784 C C . VAL A 1 96 ? -16.290 -1.245 6.686 1.00 83.88 96 VAL A C 1
ATOM 786 O O . VAL A 1 96 ? -17.426 -1.718 6.768 1.00 83.88 96 VAL A O 1
ATOM 789 N N . PHE A 1 97 ? -15.440 -1.562 5.707 1.00 79.81 97 PHE A N 1
ATOM 790 C CA . PHE A 1 97 ? -15.767 -2.369 4.529 1.00 79.81 97 PHE A CA 1
ATOM 791 C C . PHE A 1 97 ? -15.265 -3.814 4.569 1.00 79.81 97 PHE A C 1
ATOM 793 O O . PHE A 1 97 ? -15.420 -4.540 3.586 1.00 79.81 97 PHE A O 1
ATOM 800 N N . SER A 1 98 ? -14.669 -4.250 5.678 1.00 79.69 98 SER A N 1
ATOM 801 C CA . SER A 1 98 ? -14.168 -5.614 5.810 1.00 79.69 98 SER A CA 1
ATOM 802 C C . SER A 1 98 ? -15.334 -6.586 5.970 1.00 79.69 98 SER A C 1
ATOM 804 O O . SER A 1 98 ? -16.252 -6.321 6.754 1.00 79.69 98 SER A O 1
ATOM 806 N N . PRO A 1 99 ? -15.301 -7.731 5.269 1.00 77.88 99 PRO A N 1
ATOM 807 C CA . PRO A 1 99 ? -16.167 -8.855 5.581 1.00 77.88 99 PRO A CA 1
ATOM 808 C C . PRO A 1 99 ? -15.997 -9.296 7.041 1.00 77.88 99 PRO A C 1
ATOM 810 O O . PRO A 1 99 ? -14.926 -9.152 7.636 1.00 77.88 99 PRO A O 1
ATOM 813 N N . THR A 1 100 ? -17.049 -9.873 7.609 1.00 83.25 100 THR A N 1
ATOM 814 C CA . THR A 1 100 ? -17.002 -10.519 8.928 1.00 83.25 100 THR A CA 1
ATOM 815 C C . THR A 1 100 ? -17.127 -12.026 8.770 1.00 83.25 100 THR A C 1
ATOM 817 O O . THR A 1 100 ? -17.579 -12.509 7.736 1.00 83.25 100 THR A O 1
ATOM 820 N N . ILE A 1 101 ? -16.722 -12.800 9.773 1.00 86.50 101 ILE A N 1
ATOM 821 C CA . ILE A 1 101 ? -16.898 -14.257 9.734 1.00 86.50 101 ILE A CA 1
ATOM 822 C C . ILE A 1 101 ? -18.363 -14.592 10.071 1.00 86.50 101 ILE A C 1
ATOM 824 O O . ILE A 1 101 ? -19.008 -13.920 10.886 1.00 86.50 101 ILE A O 1
ATOM 828 N N . ASP A 1 102 ? -18.931 -15.594 9.403 1.00 87.44 102 ASP A N 1
ATOM 829 C CA . ASP A 1 102 ? -20.186 -16.220 9.827 1.00 87.44 102 ASP A CA 1
ATOM 830 C C . ASP A 1 102 ? -19.993 -16.852 11.212 1.00 87.44 102 ASP A C 1
ATOM 832 O O . ASP A 1 102 ? -19.136 -17.710 11.378 1.00 87.44 102 ASP A O 1
ATOM 836 N N . GLU A 1 103 ? -20.747 -16.408 12.222 1.00 83.12 103 GLU A N 1
ATOM 837 C CA . GLU A 1 103 ? -20.591 -16.892 13.605 1.00 83.12 103 GLU A CA 1
ATOM 838 C C . GLU A 1 103 ? -20.765 -18.411 13.698 1.00 83.12 103 GLU A C 1
ATOM 840 O O . GLU A 1 103 ? -19.963 -19.077 14.343 1.00 83.12 103 GLU A O 1
ATOM 845 N N . LYS A 1 104 ? -21.723 -18.977 12.950 1.00 85.44 104 LYS A N 1
ATOM 846 C CA . LYS A 1 104 ? -21.965 -20.429 12.934 1.00 85.44 104 LYS A CA 1
ATOM 847 C C . LYS A 1 104 ? -20.822 -21.207 12.294 1.00 85.44 104 LYS A C 1
ATOM 849 O O . LYS A 1 104 ? -20.699 -22.412 12.513 1.00 85.44 104 LYS A O 1
ATOM 854 N N . ASP A 1 105 ? -20.063 -20.553 11.422 1.00 87.94 105 ASP A N 1
ATOM 855 C CA . ASP A 1 105 ? -18.879 -21.135 10.806 1.00 87.94 105 ASP A CA 1
ATOM 856 C C . ASP A 1 105 ? -17.665 -20.980 11.720 1.00 87.94 105 ASP A C 1
ATOM 858 O O . ASP A 1 105 ? -16.936 -21.946 11.912 1.00 87.94 105 ASP A O 1
ATOM 862 N N . LEU A 1 106 ? -17.501 -19.811 12.353 1.00 82.25 106 LEU A N 1
ATOM 863 C CA . LEU A 1 106 ? -16.421 -19.529 13.298 1.00 82.25 106 LEU A CA 1
ATOM 864 C C . LEU A 1 106 ? -16.376 -20.554 14.437 1.00 82.25 106 LEU A C 1
ATOM 866 O O . LEU A 1 106 ? -15.293 -21.033 14.759 1.00 82.25 106 LEU A O 1
ATOM 870 N N . ASP A 1 107 ? -17.534 -20.941 14.976 1.00 82.62 107 ASP A N 1
ATOM 871 C CA . ASP A 1 107 ? -17.646 -21.950 16.041 1.00 82.62 107 ASP A CA 1
ATOM 872 C C . ASP A 1 107 ? -17.135 -23.341 15.622 1.00 82.62 107 ASP A C 1
ATOM 874 O O . ASP A 1 107 ? -16.804 -24.172 16.466 1.00 82.62 107 ASP A O 1
ATOM 878 N N . LYS A 1 108 ? -17.059 -23.609 14.313 1.00 87.12 108 LYS A N 1
ATOM 879 C CA . LYS A 1 108 ? -16.557 -24.871 13.750 1.00 87.12 108 LYS A CA 1
ATOM 880 C C . LYS A 1 108 ? -15.079 -24.807 13.384 1.00 87.12 108 LYS A C 1
ATOM 882 O O . LYS A 1 108 ? -14.468 -25.852 13.157 1.00 87.12 108 LYS A O 1
ATOM 887 N N . GLN A 1 109 ? -14.510 -23.609 13.272 1.00 87.81 109 GLN A N 1
ATOM 888 C CA . GLN A 1 109 ? -13.127 -23.443 12.849 1.00 87.81 109 GLN A CA 1
ATOM 889 C C . GLN A 1 109 ? -12.169 -23.860 13.968 1.00 87.81 109 GLN A C 1
ATOM 891 O O . GLN A 1 109 ? -12.302 -23.456 15.124 1.00 87.81 109 GLN A O 1
ATOM 896 N N . LYS A 1 110 ? -11.147 -24.646 13.620 1.00 93.38 110 LYS A N 1
ATOM 897 C CA . LYS A 1 110 ? -10.130 -25.073 14.585 1.00 93.38 110 LYS A CA 1
ATOM 898 C C . LYS A 1 110 ? -9.139 -23.932 14.824 1.00 93.38 110 LYS A C 1
ATOM 900 O O . LYS A 1 110 ? -8.455 -23.496 13.897 1.00 93.38 110 LYS A O 1
ATOM 905 N N . LEU A 1 111 ? -9.051 -23.466 16.070 1.00 95.31 111 LEU A N 1
ATOM 906 C CA . LEU A 1 111 ? -8.057 -22.478 16.493 1.00 95.31 111 LEU A CA 1
ATOM 907 C C . LEU A 1 111 ? -6.642 -23.038 16.275 1.00 95.31 111 LEU A C 1
ATOM 909 O O . LEU A 1 111 ? -6.328 -24.133 16.739 1.00 95.31 111 LEU A O 1
ATOM 913 N N . PHE A 1 112 ? -5.794 -22.277 15.587 1.00 96.88 112 PHE A N 1
ATOM 914 C CA . PHE A 1 112 ? -4.371 -22.577 15.446 1.00 96.88 112 PHE A CA 1
ATOM 915 C C . PHE A 1 112 ? -3.564 -21.906 16.559 1.00 96.88 112 PHE A C 1
ATOM 917 O O . PHE A 1 112 ? -2.827 -22.571 17.284 1.00 96.88 112 PHE A O 1
ATOM 924 N N . CYS A 1 113 ? -3.725 -20.591 16.722 1.00 95.75 113 CYS A N 1
ATOM 925 C CA . CYS A 1 113 ? -3.135 -19.826 17.817 1.00 95.75 113 CYS A CA 1
ATOM 926 C C . CYS A 1 113 ? -3.828 -18.465 17.989 1.00 95.75 113 CYS A C 1
ATOM 928 O O . CYS A 1 113 ? -4.511 -17.971 17.089 1.00 95.75 113 CYS A O 1
ATOM 930 N N . SER A 1 114 ? -3.625 -17.836 19.145 1.00 92.25 114 SER A N 1
ATOM 931 C CA . SER A 1 114 ? -3.833 -16.395 19.329 1.00 92.25 114 SER A CA 1
ATOM 932 C C . SER A 1 114 ? -2.655 -15.595 18.759 1.00 92.25 114 SER A C 1
ATOM 934 O O . SER A 1 114 ? -1.609 -16.158 18.452 1.00 92.25 114 SER A O 1
ATOM 936 N N . GLY A 1 115 ? -2.793 -14.275 18.619 1.00 85.50 115 GLY A N 1
ATOM 937 C CA . GLY A 1 115 ? -1.703 -13.401 18.177 1.00 85.50 115 GLY A CA 1
ATOM 938 C C . GLY A 1 115 ? -1.982 -11.913 18.381 1.00 85.50 115 GLY A C 1
ATOM 939 O O . GLY A 1 115 ? -3.035 -11.521 18.883 1.00 85.50 115 GLY A O 1
ATOM 940 N N . PHE A 1 116 ? -1.031 -11.061 17.996 1.00 89.25 116 PHE A N 1
ATOM 941 C CA . PHE A 1 116 ? -1.218 -9.611 18.039 1.00 89.25 116 PHE A CA 1
ATOM 942 C C . PHE A 1 116 ? -1.678 -9.089 16.677 1.00 89.25 116 PHE A C 1
ATOM 944 O O . PHE A 1 116 ? -0.899 -9.066 15.725 1.00 89.25 116 PHE A O 1
ATOM 951 N N . ALA A 1 117 ? -2.945 -8.680 16.580 1.00 90.00 117 ALA A N 1
ATOM 952 C CA . ALA A 1 117 ? -3.506 -8.124 15.354 1.00 90.00 117 ALA A CA 1
ATOM 953 C C . ALA A 1 117 ? -3.253 -6.610 15.253 1.00 90.00 117 ALA A C 1
ATOM 955 O O . ALA A 1 117 ? -3.571 -5.883 16.192 1.00 90.00 117 ALA A O 1
ATOM 956 N N . ILE A 1 118 ? -2.741 -6.136 14.110 1.00 85.75 118 ILE A N 1
ATOM 957 C CA . ILE A 1 118 ? -2.505 -4.695 13.874 1.00 85.75 118 ILE A CA 1
ATOM 958 C C . ILE A 1 118 ? -3.779 -3.956 13.485 1.00 85.75 118 ILE A C 1
ATOM 960 O O . ILE A 1 118 ? -4.089 -2.912 14.048 1.00 85.75 118 ILE A O 1
ATOM 964 N N . LEU A 1 119 ? -4.525 -4.485 12.515 1.00 81.00 119 LEU A N 1
ATOM 965 C CA . LEU A 1 119 ? -5.787 -3.884 12.098 1.00 81.00 119 LEU A CA 1
ATOM 966 C C . LEU A 1 119 ? -6.919 -4.458 12.949 1.00 81.00 119 LEU A C 1
ATOM 968 O O . LEU A 1 119 ? -7.114 -5.675 12.895 1.00 81.00 119 LEU A O 1
ATOM 972 N N . PRO A 1 120 ? -7.645 -3.641 13.732 1.00 73.94 120 PRO A N 1
ATOM 973 C CA . PRO A 1 120 ? -8.739 -4.127 14.563 1.00 73.94 120 PRO A CA 1
ATOM 974 C C . PRO A 1 120 ? -10.029 -4.346 13.759 1.00 73.94 120 PRO A C 1
ATOM 976 O O . PRO A 1 120 ? -10.304 -3.631 12.804 1.00 73.94 120 PRO A O 1
ATOM 979 N N . ARG A 1 121 ? -10.883 -5.268 14.221 1.00 73.56 121 ARG A N 1
ATOM 980 C CA . ARG A 1 121 ? -12.265 -5.497 13.736 1.00 73.56 121 ARG A CA 1
ATOM 981 C C . ARG A 1 121 ? -12.415 -5.879 12.251 1.00 73.56 121 ARG A C 1
ATOM 983 O O . ARG A 1 121 ? -13.436 -5.595 11.632 1.00 73.56 121 ARG A O 1
ATOM 990 N N . SER A 1 122 ? -11.435 -6.573 11.702 1.00 80.94 122 SER A N 1
ATOM 991 C CA . SER A 1 122 ? -11.412 -7.162 10.359 1.00 80.94 122 SER A CA 1
ATOM 992 C C . SER A 1 122 ? -11.119 -8.664 10.402 1.00 80.94 122 SER A C 1
ATOM 994 O O . SER A 1 122 ? -10.442 -9.165 11.312 1.00 80.94 122 SER A O 1
ATOM 996 N N . ALA A 1 123 ? -11.626 -9.383 9.402 1.00 88.56 123 ALA A N 1
ATOM 997 C CA . ALA A 1 123 ? -11.338 -10.791 9.199 1.00 88.56 123 ALA A CA 1
ATOM 998 C C . ALA A 1 123 ? -11.084 -11.095 7.722 1.00 88.56 123 ALA A C 1
ATOM 1000 O O . ALA A 1 123 ? -11.686 -10.485 6.836 1.00 88.56 123 ALA A O 1
ATOM 1001 N N . ILE A 1 124 ? -10.184 -12.040 7.462 1.00 91.00 124 ILE A N 1
ATOM 1002 C CA . ILE A 1 124 ? -9.815 -12.438 6.105 1.00 91.00 124 ILE A CA 1
ATOM 1003 C C . ILE A 1 124 ? -9.335 -13.886 6.080 1.00 91.00 124 ILE A C 1
ATOM 1005 O O . ILE A 1 124 ? -8.619 -14.318 6.983 1.00 91.00 124 ILE A O 1
ATOM 1009 N N . SER A 1 125 ? -9.703 -14.616 5.030 1.00 94.00 125 SER A N 1
ATOM 1010 C CA . SER A 1 125 ? -9.083 -15.900 4.707 1.00 94.00 125 SER A CA 1
ATOM 1011 C C . SER A 1 125 ? -8.067 -15.718 3.588 1.00 94.00 125 SER A C 1
ATOM 1013 O O . SER A 1 125 ? -8.355 -15.031 2.603 1.00 94.00 125 SER A O 1
ATOM 1015 N N . VAL A 1 126 ? -6.900 -16.339 3.735 1.00 96.19 126 VAL A N 1
ATOM 1016 C CA . VAL A 1 126 ? -5.775 -16.251 2.794 1.00 96.19 126 VAL A CA 1
ATOM 1017 C C . VAL A 1 126 ? -5.067 -17.600 2.656 1.00 96.19 126 VAL A C 1
ATOM 1019 O O . VAL A 1 126 ? -5.072 -18.395 3.595 1.00 96.19 126 VAL A O 1
ATOM 1022 N N . ASN A 1 127 ? -4.434 -17.831 1.510 1.00 97.38 127 ASN A N 1
ATOM 1023 C CA . ASN A 1 127 ? -3.434 -18.875 1.314 1.00 97.38 127 ASN A CA 1
ATOM 1024 C C . ASN A 1 127 ? -2.088 -18.382 1.844 1.00 97.38 127 ASN A C 1
ATOM 1026 O O . ASN A 1 127 ? -1.655 -17.281 1.492 1.00 97.38 127 ASN A O 1
ATOM 1030 N N . ILE A 1 128 ? -1.439 -19.163 2.707 1.00 97.50 128 ILE A N 1
ATOM 1031 C CA . ILE A 1 128 ? -0.168 -18.763 3.317 1.00 97.50 128 ILE A CA 1
ATOM 1032 C C . ILE A 1 128 ? 1.031 -19.107 2.424 1.00 97.50 128 ILE A C 1
ATOM 1034 O O . ILE A 1 128 ? 1.098 -20.187 1.847 1.00 97.50 128 ILE A O 1
ATOM 1038 N N . TYR A 1 129 ? 2.009 -18.210 2.343 1.00 96.25 129 TYR A N 1
ATOM 1039 C CA . TYR A 1 129 ? 3.269 -18.416 1.627 1.00 96.25 129 TYR A CA 1
ATOM 1040 C C . TYR A 1 129 ? 4.452 -17.984 2.483 1.00 96.25 129 TYR A C 1
ATOM 1042 O O . TYR A 1 129 ? 4.339 -17.041 3.269 1.00 96.25 129 TYR A O 1
ATOM 1050 N N . PHE A 1 130 ? 5.599 -18.642 2.299 1.00 94.62 130 PHE A N 1
ATOM 1051 C CA . PHE A 1 130 ? 6.806 -18.402 3.099 1.00 94.62 130 PHE A CA 1
ATOM 1052 C C . PHE A 1 130 ? 7.947 -17.749 2.311 1.00 94.62 130 PHE A C 1
ATOM 1054 O O . PHE A 1 130 ? 9.018 -17.499 2.863 1.00 94.62 130 PHE A O 1
ATOM 1061 N N . SER A 1 131 ? 7.738 -17.434 1.028 1.00 87.69 131 SER A N 1
ATOM 1062 C CA . SER A 1 131 ? 8.663 -16.619 0.235 1.00 87.69 131 SER A CA 1
ATOM 1063 C C . SER A 1 131 ? 7.943 -15.512 -0.535 1.00 87.69 131 SER A C 1
ATOM 1065 O O . SER A 1 131 ? 6.815 -15.684 -1.002 1.00 87.69 131 SER A O 1
ATOM 1067 N N . ALA A 1 132 ? 8.628 -14.377 -0.696 1.00 81.19 132 ALA A N 1
ATOM 1068 C CA . ALA A 1 132 ? 8.119 -13.227 -1.439 1.00 81.19 132 ALA A CA 1
ATOM 1069 C C . ALA A 1 132 ? 7.791 -13.582 -2.897 1.00 81.19 132 ALA A C 1
ATOM 1071 O O . ALA A 1 132 ? 6.748 -13.190 -3.410 1.00 81.19 132 ALA A O 1
ATOM 1072 N N . GLU A 1 133 ? 8.651 -14.365 -3.553 1.00 79.44 133 GLU A N 1
ATOM 1073 C CA . GLU A 1 133 ? 8.451 -14.795 -4.938 1.00 79.44 133 GLU A CA 1
ATOM 1074 C C . GLU A 1 133 ? 7.136 -15.568 -5.112 1.00 79.44 133 GLU A C 1
ATOM 1076 O O . GLU A 1 133 ? 6.342 -15.239 -5.995 1.00 79.44 133 GLU A O 1
ATOM 1081 N N . GLN A 1 134 ? 6.875 -16.562 -4.252 1.00 83.88 134 GLN A N 1
ATOM 1082 C CA . GLN A 1 134 ? 5.652 -17.364 -4.341 1.00 83.88 134 GLN A CA 1
ATOM 1083 C C . GLN A 1 134 ? 4.419 -16.540 -3.969 1.00 83.88 134 GLN A C 1
ATOM 1085 O O . GLN A 1 134 ? 3.418 -16.601 -4.680 1.00 83.88 134 GLN A O 1
ATOM 1090 N N . ALA A 1 135 ? 4.515 -15.701 -2.932 1.00 84.88 135 ALA A N 1
ATOM 1091 C CA . ALA A 1 135 ? 3.442 -14.794 -2.536 1.00 84.88 135 ALA A CA 1
ATOM 1092 C C . ALA A 1 135 ? 3.041 -13.845 -3.684 1.00 84.88 135 ALA A C 1
ATOM 1094 O O . ALA A 1 135 ? 1.863 -13.732 -4.023 1.00 84.88 135 ALA A O 1
ATOM 1095 N N . LEU A 1 136 ? 4.014 -13.201 -4.336 1.00 77.25 136 LEU A N 1
ATOM 1096 C CA . LEU A 1 136 ? 3.763 -12.292 -5.459 1.00 77.25 136 LEU A CA 1
ATOM 1097 C C . LEU A 1 136 ? 3.248 -13.029 -6.700 1.00 77.25 136 LEU A C 1
ATOM 1099 O O . LEU A 1 136 ? 2.387 -12.513 -7.413 1.00 77.25 136 LEU A O 1
ATOM 1103 N N . LYS A 1 137 ? 3.748 -14.239 -6.967 1.00 74.69 137 LYS A N 1
ATOM 1104 C CA . LYS A 1 137 ? 3.258 -15.080 -8.065 1.00 74.69 137 LYS A CA 1
ATOM 1105 C C . LYS A 1 137 ? 1.794 -15.474 -7.854 1.00 74.69 137 LYS A C 1
ATOM 1107 O O . LYS A 1 137 ? 0.992 -15.293 -8.766 1.00 74.69 137 LYS A O 1
ATOM 1112 N N . ALA A 1 138 ? 1.436 -15.945 -6.661 1.00 81.75 138 ALA A N 1
ATOM 1113 C CA . ALA A 1 138 ? 0.057 -16.273 -6.300 1.00 81.75 138 ALA A CA 1
ATOM 1114 C C . ALA A 1 138 ? -0.853 -15.039 -6.377 1.00 81.75 138 ALA A C 1
ATOM 1116 O O . ALA A 1 138 ? -1.954 -15.097 -6.925 1.00 81.75 138 ALA A O 1
ATOM 1117 N N . LYS A 1 139 ? -0.354 -13.878 -5.934 1.00 83.88 139 LYS A N 1
ATOM 1118 C CA . LYS A 1 139 ? -1.092 -12.618 -6.035 1.00 83.88 139 LYS A CA 1
ATOM 1119 C C . LYS A 1 139 ? -1.399 -12.243 -7.486 1.00 83.88 139 LYS A C 1
ATOM 1121 O O . LYS A 1 139 ? -2.533 -11.880 -7.790 1.00 83.88 139 LYS A O 1
ATOM 1126 N N . LYS A 1 140 ? -0.425 -12.386 -8.393 1.00 72.75 140 LYS A N 1
ATOM 1127 C CA . LYS A 1 140 ? -0.615 -12.174 -9.842 1.00 72.75 140 LYS A CA 1
ATOM 1128 C C . LYS A 1 140 ? -1.643 -13.129 -10.454 1.00 72.75 140 LYS A C 1
ATOM 1130 O O . LYS A 1 140 ? -2.297 -12.758 -11.423 1.00 72.75 140 LYS A O 1
ATOM 1135 N N . ASN A 1 141 ? -1.819 -14.314 -9.874 1.00 81.31 141 ASN A N 1
ATOM 1136 C CA . ASN A 1 141 ? -2.845 -15.277 -10.278 1.00 81.31 141 ASN A CA 1
ATOM 1137 C C . ASN A 1 141 ? -4.236 -14.975 -9.683 1.00 81.31 141 ASN A C 1
ATOM 1139 O O . ASN A 1 141 ? -5.181 -15.714 -9.942 1.00 81.31 141 ASN A O 1
ATOM 1143 N N . GLY A 1 142 ? -4.381 -13.899 -8.901 1.00 81.62 142 GLY A N 1
ATOM 1144 C CA . GLY A 1 142 ? -5.653 -13.476 -8.310 1.00 81.62 142 GLY A CA 1
ATOM 1145 C C . GLY A 1 142 ? -5.986 -14.129 -6.966 1.00 81.62 142 GLY A C 1
ATOM 1146 O O . GLY A 1 142 ? -7.102 -13.967 -6.470 1.00 81.62 142 GLY A O 1
ATOM 1147 N N . GLU A 1 143 ? -5.044 -14.851 -6.358 1.00 91.75 143 GLU A N 1
ATOM 1148 C CA . GLU A 1 143 ? -5.248 -15.489 -5.057 1.00 91.75 143 GLU A CA 1
ATOM 1149 C C . GLU A 1 143 ? -5.255 -14.467 -3.907 1.00 91.75 143 GLU A C 1
ATOM 1151 O O . GLU A 1 143 ? -4.707 -13.363 -4.006 1.00 91.75 143 GLU A O 1
ATOM 1156 N N . LYS A 1 144 ? -5.879 -14.844 -2.782 1.00 93.81 144 LYS A N 1
ATOM 1157 C CA . LYS A 1 144 ? -5.807 -14.085 -1.528 1.00 93.81 144 LYS A CA 1
ATOM 1158 C C . LYS A 1 144 ? -4.599 -14.555 -0.739 1.00 93.81 144 LYS A C 1
ATOM 1160 O O . LYS A 1 144 ? -4.589 -15.683 -0.266 1.00 93.81 144 LYS A O 1
ATOM 1165 N N . VAL A 1 145 ? -3.596 -13.697 -0.595 1.00 97.19 145 VAL A N 1
ATOM 1166 C CA . VAL A 1 145 ? -2.251 -14.113 -0.177 1.00 97.19 145 VAL A CA 1
ATOM 1167 C C . VAL A 1 145 ? -1.926 -13.625 1.228 1.00 97.19 145 VAL A C 1
ATOM 1169 O O . VAL A 1 145 ? -2.029 -12.434 1.521 1.00 97.19 145 VAL A O 1
ATOM 1172 N N . GLY A 1 146 ? -1.489 -14.545 2.083 1.00 97.50 146 GLY A N 1
ATOM 1173 C CA . GLY A 1 146 ? -0.871 -14.274 3.372 1.00 97.50 146 GLY A CA 1
ATOM 1174 C C . GLY A 1 146 ? 0.623 -14.547 3.289 1.00 97.50 146 GLY A C 1
ATOM 1175 O O . GLY A 1 146 ? 1.019 -15.672 3.005 1.00 97.50 146 GLY A O 1
ATOM 1176 N N . PHE A 1 147 ? 1.464 -13.550 3.539 1.00 96.56 147 PHE A N 1
ATOM 1177 C CA . PHE A 1 147 ? 2.910 -13.742 3.561 1.00 96.56 147 PHE A CA 1
ATOM 1178 C C . PHE A 1 147 ? 3.401 -13.908 4.997 1.00 96.56 147 PHE A C 1
ATOM 1180 O O . PHE A 1 147 ? 3.157 -13.052 5.850 1.00 96.56 147 PHE A O 1
ATOM 1187 N N . CYS A 1 148 ? 4.081 -15.021 5.262 1.00 96.44 148 CYS A N 1
ATOM 1188 C CA . CYS A 1 148 ? 4.611 -15.361 6.569 1.00 96.44 148 CYS A CA 1
ATOM 1189 C C . CYS A 1 148 ? 6.141 -15.369 6.586 1.00 96.44 148 CYS A C 1
ATOM 1191 O O . CYS A 1 148 ? 6.774 -16.012 5.749 1.00 96.44 148 CYS A O 1
ATOM 1193 N N . LYS A 1 149 ? 6.733 -14.714 7.590 1.00 91.81 149 LYS A N 1
ATOM 1194 C CA . LYS A 1 149 ? 8.176 -14.737 7.878 1.00 91.81 149 LYS A CA 1
ATOM 1195 C C . LYS A 1 149 ? 8.412 -14.769 9.386 1.00 91.81 149 LYS A C 1
ATOM 1197 O O . LYS A 1 149 ? 7.540 -14.407 10.170 1.00 91.81 149 LYS A O 1
ATOM 1202 N N . GLU A 1 150 ? 9.622 -15.137 9.796 1.00 90.69 150 GLU A N 1
ATOM 1203 C CA . GLU A 1 150 ? 10.062 -14.915 11.181 1.00 90.69 150 GLU A CA 1
ATOM 1204 C C . GLU A 1 150 ? 10.069 -13.419 11.513 1.00 90.69 150 GLU A C 1
ATOM 1206 O O . GLU A 1 150 ? 9.476 -12.985 12.499 1.00 90.69 150 GLU A O 1
ATOM 1211 N N . GLU A 1 151 ? 10.673 -12.624 10.627 1.00 86.88 151 GLU A N 1
ATOM 1212 C CA . GLU A 1 151 ? 10.823 -11.182 10.776 1.00 86.88 151 GLU A CA 1
ATOM 1213 C C . GLU A 1 151 ? 10.779 -10.478 9.416 1.00 86.88 151 GLU A C 1
ATOM 1215 O O . GLU A 1 151 ? 11.445 -10.885 8.453 1.00 86.88 151 GLU A O 1
ATOM 1220 N N . PHE A 1 152 ? 10.021 -9.383 9.381 1.00 82.00 152 PHE A N 1
ATOM 1221 C CA . PHE A 1 152 ? 9.918 -8.460 8.255 1.00 82.00 152 PHE A CA 1
ATOM 1222 C C . PHE A 1 152 ? 10.906 -7.309 8.395 1.00 82.00 152 PHE A C 1
ATOM 1224 O O . PHE A 1 152 ? 11.093 -6.771 9.485 1.00 82.00 152 PHE A O 1
ATOM 1231 N N . VAL A 1 153 ? 11.462 -6.851 7.279 1.00 76.81 153 VAL A N 1
ATOM 1232 C CA . VAL A 1 153 ? 12.424 -5.742 7.215 1.00 76.81 153 VAL A CA 1
ATOM 1233 C C . VAL A 1 153 ? 11.935 -4.592 6.335 1.00 76.81 153 VAL A C 1
ATOM 1235 O O . VAL A 1 153 ? 10.968 -4.773 5.603 1.00 76.81 153 VAL A O 1
ATOM 1238 N N . PRO A 1 154 ? 12.543 -3.390 6.395 1.00 67.38 154 PRO A N 1
ATOM 1239 C CA . PRO A 1 154 ? 11.996 -2.211 5.715 1.00 67.38 154 PRO A CA 1
ATOM 1240 C C . PRO A 1 154 ? 11.749 -2.371 4.208 1.00 67.38 154 PRO A C 1
ATOM 1242 O O . PRO A 1 154 ? 10.794 -1.813 3.677 1.00 67.38 154 PRO A O 1
ATOM 1245 N N . SER A 1 155 ? 12.560 -3.156 3.512 1.00 63.75 155 SER A N 1
ATOM 1246 C CA . SER A 1 155 ? 12.407 -3.477 2.083 1.00 63.75 155 SER A CA 1
ATOM 1247 C C . SER A 1 155 ? 11.256 -4.443 1.781 1.00 63.75 155 SER A C 1
ATOM 1249 O O . SER A 1 155 ? 10.676 -4.353 0.699 1.00 63.75 155 SER A O 1
ATOM 1251 N N . ASP A 1 156 ? 10.832 -5.268 2.749 1.00 74.69 156 ASP A N 1
ATOM 1252 C CA . ASP A 1 156 ? 9.652 -6.129 2.598 1.00 74.69 156 ASP A CA 1
ATOM 1253 C C . ASP A 1 156 ? 8.373 -5.303 2.376 1.00 74.69 156 ASP A C 1
ATOM 1255 O O . ASP A 1 156 ? 7.387 -5.845 1.884 1.00 74.69 156 ASP A O 1
ATOM 1259 N N . THR A 1 157 ? 8.379 -3.996 2.678 1.00 70.50 157 THR A N 1
ATOM 1260 C CA . THR A 1 157 ? 7.266 -3.059 2.433 1.00 70.50 157 THR A CA 1
ATOM 1261 C C . THR A 1 157 ? 6.690 -3.186 1.019 1.00 70.50 157 THR A C 1
ATOM 1263 O O . THR A 1 157 ? 5.474 -3.077 0.847 1.00 70.50 157 THR A O 1
ATOM 1266 N N . VAL A 1 158 ? 7.537 -3.488 0.024 1.00 69.12 158 VAL A N 1
ATOM 1267 C CA . VAL A 1 158 ? 7.103 -3.727 -1.359 1.00 69.12 158 VAL A CA 1
ATOM 1268 C C . VAL A 1 158 ? 6.147 -4.912 -1.426 1.00 69.12 158 VAL A C 1
ATOM 1270 O O . VAL A 1 158 ? 5.013 -4.766 -1.871 1.00 69.12 158 VAL A O 1
ATOM 1273 N N . VAL A 1 159 ? 6.556 -6.068 -0.907 1.00 77.12 159 VAL A N 1
ATOM 1274 C CA . VAL A 1 159 ? 5.719 -7.275 -0.872 1.00 77.12 159 VAL A CA 1
ATOM 1275 C C . VAL A 1 159 ? 4.513 -7.063 0.038 1.00 77.12 159 VAL A C 1
ATOM 1277 O O . VAL A 1 159 ? 3.399 -7.445 -0.310 1.00 77.12 159 VAL A O 1
ATOM 1280 N N . MET A 1 160 ? 4.715 -6.405 1.182 1.00 86.19 160 MET A N 1
ATOM 1281 C CA . MET A 1 160 ? 3.657 -6.125 2.148 1.00 86.19 160 MET A CA 1
ATOM 1282 C C . MET A 1 160 ? 2.513 -5.322 1.543 1.00 86.19 160 MET A C 1
ATOM 1284 O O . MET A 1 160 ? 1.373 -5.562 1.911 1.00 86.19 160 MET A O 1
ATOM 1288 N N . SER A 1 161 ? 2.795 -4.394 0.628 1.00 78.69 161 SER A N 1
ATOM 1289 C CA . SER A 1 161 ? 1.761 -3.594 -0.036 1.00 78.69 161 SER A CA 1
ATOM 1290 C C . SER A 1 161 ? 0.910 -4.375 -1.048 1.00 78.69 161 SER A C 1
ATOM 1292 O O . SER A 1 161 ? -0.197 -3.948 -1.364 1.00 78.69 161 SER A O 1
ATOM 1294 N N . GLU A 1 162 ? 1.408 -5.517 -1.531 1.00 81.06 162 GLU A N 1
ATOM 1295 C CA . GLU A 1 162 ? 0.767 -6.324 -2.576 1.00 81.06 162 GLU A CA 1
ATOM 1296 C C . GLU A 1 162 ? -0.097 -7.453 -1.988 1.00 81.06 162 GLU A C 1
ATOM 1298 O O . GLU A 1 162 ? -1.125 -7.840 -2.551 1.00 81.06 162 GLU A O 1
ATOM 1303 N N . VAL A 1 163 ? 0.307 -8.008 -0.844 1.00 91.44 163 VAL A N 1
ATOM 1304 C CA . VAL A 1 163 ? -0.372 -9.152 -0.214 1.00 91.44 163 VAL A CA 1
ATOM 1305 C C . VAL A 1 163 ? -1.603 -8.732 0.595 1.00 91.44 163 VAL A C 1
ATOM 1307 O O . VAL A 1 163 ? -1.805 -7.565 0.921 1.00 91.44 163 VAL A O 1
ATOM 1310 N N . ASP A 1 164 ? -2.477 -9.689 0.907 1.00 93.00 164 ASP A N 1
ATOM 1311 C CA . ASP A 1 164 ? -3.712 -9.430 1.655 1.00 93.00 164 ASP A CA 1
ATOM 1312 C C . ASP A 1 164 ? -3.520 -9.560 3.177 1.00 93.00 164 ASP A C 1
ATOM 1314 O O . ASP A 1 164 ? -4.251 -8.927 3.948 1.00 93.00 164 ASP A O 1
ATOM 1318 N N . ALA A 1 165 ? -2.530 -10.349 3.611 1.00 94.88 165 ALA A N 1
ATOM 1319 C CA . ALA A 1 165 ? -2.176 -10.485 5.016 1.00 94.88 165 ALA A CA 1
ATOM 1320 C C . ALA A 1 165 ? -0.678 -10.724 5.277 1.00 94.88 165 ALA A C 1
ATOM 1322 O O . ALA A 1 165 ? 0.046 -11.248 4.435 1.00 94.88 165 ALA A O 1
ATOM 1323 N N . ILE A 1 166 ? -0.247 -10.384 6.490 1.00 95.38 166 ILE A N 1
ATOM 1324 C CA . ILE A 1 166 ? 1.107 -10.531 7.022 1.00 95.38 166 ILE A CA 1
ATOM 1325 C C . ILE A 1 166 ? 1.070 -11.360 8.302 1.00 95.38 166 ILE A C 1
ATOM 1327 O O . ILE A 1 166 ? 0.266 -11.107 9.201 1.00 95.38 166 ILE A O 1
ATOM 1331 N N . ILE A 1 167 ? 1.958 -12.344 8.396 1.00 95.81 167 ILE A N 1
ATOM 1332 C CA . ILE A 1 167 ? 2.112 -13.197 9.571 1.00 95.81 167 ILE A CA 1
ATOM 1333 C C . ILE A 1 167 ? 3.577 -13.159 10.006 1.00 95.81 167 ILE A C 1
ATOM 1335 O O . ILE A 1 167 ? 4.460 -13.528 9.238 1.00 95.81 167 ILE A O 1
ATOM 1339 N N . SER A 1 168 ? 3.847 -12.698 11.225 1.00 94.25 168 SER A N 1
ATOM 1340 C CA . SER A 1 168 ? 5.206 -12.572 11.762 1.00 94.25 168 SER A CA 1
ATOM 1341 C C . SER A 1 168 ? 5.349 -13.337 13.068 1.00 94.25 168 SER A C 1
ATOM 1343 O O . SER A 1 168 ? 4.507 -13.209 13.963 1.00 94.25 168 SER A O 1
ATOM 1345 N N . LEU A 1 169 ? 6.442 -14.085 13.215 1.00 93.00 169 LEU A N 1
ATOM 1346 C CA . LEU A 1 169 ? 6.764 -14.710 14.499 1.00 93.00 169 LEU A CA 1
ATOM 1347 C C . LEU A 1 169 ? 7.260 -13.686 15.515 1.00 93.00 169 LEU A C 1
ATOM 1349 O O . LEU A 1 169 ? 6.856 -13.749 16.676 1.00 93.00 169 LEU A O 1
ATOM 1353 N N . ASN A 1 170 ? 8.039 -12.705 15.060 1.00 87.69 170 ASN A N 1
ATOM 1354 C CA . ASN A 1 170 ? 8.626 -11.682 15.916 1.00 87.69 170 ASN A CA 1
ATOM 1355 C C . ASN A 1 170 ? 7.632 -10.566 16.297 1.00 87.69 170 ASN A C 1
ATOM 1357 O O . ASN A 1 170 ? 6.594 -10.398 15.638 1.00 87.69 170 ASN A O 1
ATOM 1361 N N . PRO A 1 171 ? 7.941 -9.783 17.354 1.00 81.69 171 PRO A N 1
ATOM 1362 C CA . PRO A 1 171 ? 7.178 -8.602 17.744 1.00 81.69 171 PRO A CA 1
ATOM 1363 C C . PRO A 1 171 ? 7.038 -7.554 16.637 1.00 81.69 171 PRO A C 1
ATOM 1365 O O . PRO A 1 171 ? 7.761 -7.540 15.643 1.00 81.69 171 PRO A O 1
ATOM 1368 N N . ALA A 1 172 ? 6.101 -6.633 16.846 1.00 77.25 172 ALA A N 1
ATOM 1369 C CA . ALA A 1 172 ? 5.798 -5.581 15.895 1.00 77.25 172 ALA A CA 1
ATOM 1370 C C . ALA A 1 172 ? 6.946 -4.566 15.768 1.00 77.25 172 ALA A C 1
ATOM 1372 O O . ALA A 1 172 ? 7.133 -3.723 16.642 1.00 77.25 172 ALA A O 1
ATOM 1373 N N . ALA A 1 173 ? 7.688 -4.622 14.662 1.00 78.50 173 ALA A N 1
ATOM 1374 C CA . ALA A 1 173 ? 8.599 -3.548 14.285 1.00 78.50 173 ALA A CA 1
ATOM 1375 C C . ALA A 1 173 ? 7.812 -2.355 13.714 1.00 78.50 173 ALA A C 1
ATOM 1377 O O . ALA A 1 173 ? 6.803 -2.539 13.028 1.00 78.50 173 ALA A O 1
ATOM 1378 N N . ILE A 1 174 ? 8.274 -1.127 13.978 1.00 75.50 174 ILE A N 1
ATOM 1379 C CA . ILE A 1 174 ? 7.558 0.112 13.619 1.00 75.50 174 ILE A CA 1
ATOM 1380 C C . ILE A 1 174 ? 7.236 0.159 12.120 1.00 75.50 174 ILE A C 1
ATOM 1382 O O . ILE A 1 174 ? 6.104 0.475 11.763 1.00 75.50 174 ILE A O 1
ATOM 1386 N N . HIS A 1 175 ? 8.178 -0.215 11.245 1.00 72.31 175 HIS A N 1
ATOM 1387 C CA . HIS A 1 175 ? 7.953 -0.234 9.792 1.00 72.31 175 HIS A CA 1
ATOM 1388 C C . HIS A 1 175 ? 6.858 -1.219 9.372 1.00 72.31 175 HIS A C 1
ATOM 1390 O O . HIS A 1 175 ? 6.144 -0.964 8.408 1.00 72.31 175 HIS A O 1
ATOM 1396 N N . VAL A 1 176 ? 6.688 -2.323 10.107 1.00 81.81 176 VAL A N 1
ATOM 1397 C CA . VAL A 1 176 ? 5.634 -3.303 9.826 1.00 81.81 176 VAL A CA 1
ATOM 1398 C C . VAL A 1 176 ? 4.277 -2.720 10.182 1.00 81.81 176 VAL A C 1
ATOM 1400 O O . VAL A 1 176 ? 3.350 -2.772 9.374 1.00 81.81 176 VAL A O 1
ATOM 1403 N N . VAL A 1 177 ? 4.164 -2.140 11.380 1.00 83.31 177 VAL A N 1
ATOM 1404 C CA . VAL A 1 177 ? 2.924 -1.516 11.859 1.00 83.31 177 VAL A CA 1
ATOM 1405 C C . VAL A 1 177 ? 2.503 -0.397 10.917 1.00 83.31 177 VAL A C 1
ATOM 1407 O O . VAL A 1 177 ? 1.364 -0.391 10.443 1.00 83.31 177 VAL A O 1
ATOM 1410 N N . THR A 1 178 ? 3.432 0.506 10.591 1.00 79.75 178 THR A N 1
ATOM 1411 C CA . THR A 1 178 ? 3.152 1.636 9.706 1.00 79.75 178 THR A CA 1
ATOM 1412 C C . THR A 1 178 ? 2.768 1.161 8.313 1.00 79.75 178 THR A C 1
ATOM 1414 O O . THR A 1 178 ? 1.758 1.629 7.799 1.00 79.75 178 THR A O 1
ATOM 1417 N N . ALA A 1 179 ? 3.466 0.185 7.722 1.00 79.81 179 ALA A N 1
ATOM 1418 C CA . ALA A 1 179 ? 3.094 -0.377 6.423 1.00 79.81 179 ALA A CA 1
ATOM 1419 C C . ALA A 1 179 ? 1.699 -1.028 6.445 1.00 79.81 179 ALA A C 1
ATOM 1421 O O . ALA A 1 179 ? 0.874 -0.753 5.572 1.00 79.81 179 ALA A O 1
ATOM 1422 N N . CYS A 1 180 ? 1.386 -1.835 7.462 1.00 86.50 180 CYS A N 1
ATOM 1423 C CA . CYS A 1 180 ? 0.090 -2.510 7.564 1.00 86.50 180 CYS A CA 1
ATOM 1424 C C . CYS A 1 180 ? -1.066 -1.515 7.717 1.00 86.50 180 CYS A C 1
ATOM 1426 O O . CYS A 1 180 ? -2.082 -1.651 7.039 1.00 86.50 180 CYS A O 1
ATOM 1428 N N . MET A 1 181 ? -0.907 -0.479 8.545 1.00 83.50 181 MET A N 1
ATOM 1429 C CA . MET A 1 181 ? -1.895 0.600 8.669 1.00 83.50 181 MET A CA 1
ATOM 1430 C C . MET A 1 181 ? -2.017 1.411 7.375 1.00 83.50 181 MET A C 1
ATOM 1432 O O . MET A 1 181 ? -3.120 1.733 6.932 1.00 83.50 181 MET A O 1
ATOM 1436 N N . ARG A 1 182 ? -0.888 1.698 6.727 1.00 77.25 182 ARG A N 1
ATOM 1437 C CA . ARG A 1 182 ? -0.814 2.511 5.511 1.00 77.25 182 ARG A CA 1
ATOM 1438 C C . ARG A 1 182 ? -1.495 1.859 4.311 1.00 77.25 182 ARG A C 1
ATOM 1440 O O . ARG A 1 182 ? -2.258 2.520 3.606 1.00 77.25 182 ARG A O 1
ATOM 1447 N N . TYR A 1 183 ? -1.238 0.571 4.100 1.00 80.19 183 TYR A N 1
ATOM 1448 C CA . TYR A 1 183 ? -1.812 -0.215 3.004 1.00 80.19 183 TYR A CA 1
ATOM 1449 C C . TYR A 1 183 ? -3.112 -0.922 3.400 1.00 80.19 183 TYR A C 1
ATOM 1451 O O . TYR A 1 183 ? -3.790 -1.508 2.556 1.00 80.19 183 TYR A O 1
ATOM 1459 N N . GLY A 1 184 ? -3.487 -0.876 4.682 1.00 81.25 184 GLY A N 1
ATOM 1460 C CA . GLY A 1 184 ? -4.633 -1.598 5.223 1.00 81.25 184 GLY A CA 1
ATOM 1461 C C . GLY A 1 184 ? -4.488 -3.119 5.071 1.00 81.25 184 GLY A C 1
ATOM 1462 O O . GLY A 1 184 ? -5.443 -3.807 4.717 1.00 81.25 184 GLY A O 1
ATOM 1463 N N . VAL A 1 185 ? -3.287 -3.650 5.256 1.00 88.81 185 VAL A N 1
ATOM 1464 C CA . VAL A 1 185 ? -3.011 -5.087 5.138 1.00 88.81 185 VAL A CA 1
ATOM 1465 C C . VAL A 1 185 ? -3.170 -5.730 6.507 1.00 88.81 185 VAL A C 1
ATOM 1467 O O . VAL A 1 185 ? -2.664 -5.210 7.504 1.00 88.81 185 VAL A O 1
ATOM 1470 N N . GLN A 1 186 ? -3.920 -6.833 6.580 1.00 89.06 186 GLN A N 1
ATOM 1471 C CA . GLN A 1 186 ? -4.145 -7.505 7.857 1.00 89.06 186 GLN A CA 1
ATOM 1472 C C . GLN A 1 186 ? -2.821 -8.060 8.365 1.00 89.06 186 GLN A C 1
ATOM 1474 O O . GLN A 1 186 ? -2.131 -8.737 7.618 1.00 89.06 186 GLN A O 1
ATOM 1479 N N .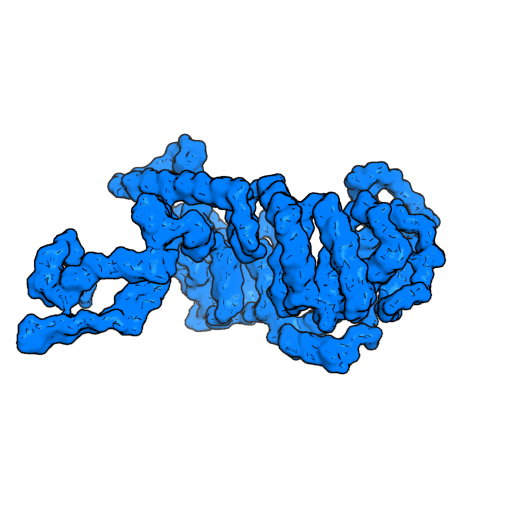 ALA A 1 187 ? -2.477 -7.843 9.631 1.00 91.56 187 ALA A N 1
ATOM 1480 C CA . ALA A 1 187 ? -1.254 -8.411 10.181 1.00 91.56 187 ALA A CA 1
ATOM 1481 C C . ALA A 1 187 ? -1.480 -9.074 11.529 1.00 91.56 187 ALA A C 1
ATOM 1483 O O . ALA A 1 187 ? -2.217 -8.538 12.359 1.00 91.56 187 ALA A O 1
ATOM 1484 N N . PHE A 1 188 ? -0.833 -10.222 11.711 1.00 94.06 188 PHE A N 1
ATOM 1485 C CA . PHE A 1 188 ? -0.745 -10.981 12.950 1.00 94.06 188 PHE A CA 1
ATOM 1486 C C . PHE A 1 188 ? 0.720 -11.189 13.298 1.00 94.06 188 PHE A C 1
ATOM 1488 O O . PHE A 1 188 ? 1.463 -11.807 12.542 1.00 94.06 188 PHE A O 1
ATOM 1495 N N . LEU A 1 189 ? 1.138 -10.642 14.430 1.00 92.88 189 LEU A N 1
ATOM 1496 C CA . LEU A 1 189 ? 2.539 -10.576 14.821 1.00 92.88 189 LEU A CA 1
ATOM 1497 C C . LEU A 1 189 ? 2.756 -11.296 16.151 1.00 92.88 189 LEU A C 1
ATOM 1499 O O . LEU A 1 189 ? 1.799 -11.581 16.883 1.00 92.88 189 LEU A O 1
ATOM 1503 N N . ASN A 1 190 ? 4.029 -11.498 16.492 1.00 92.00 190 ASN A N 1
ATOM 1504 C CA . ASN A 1 190 ? 4.463 -12.021 17.781 1.00 92.00 190 ASN A CA 1
ATOM 1505 C C . ASN A 1 190 ? 3.949 -13.445 18.075 1.00 92.00 190 ASN A C 1
ATOM 1507 O O . ASN A 1 190 ? 3.624 -13.769 19.223 1.00 92.00 190 ASN A O 1
ATOM 1511 N N . LEU A 1 191 ? 3.821 -14.282 17.038 1.00 94.50 191 LEU A N 1
ATOM 1512 C CA . LEU A 1 191 ? 3.326 -15.654 17.186 1.00 94.50 191 LEU A CA 1
ATOM 1513 C C . LEU A 1 191 ? 4.307 -16.575 17.927 1.00 94.50 191 LEU A C 1
ATOM 1515 O O . LEU A 1 191 ? 3.868 -17.562 18.518 1.00 94.50 191 LEU A O 1
ATOM 1519 N N . GLU A 1 192 ? 5.599 -16.239 17.981 1.00 93.81 192 GLU A N 1
ATOM 1520 C CA . GLU A 1 192 ? 6.586 -17.004 18.756 1.00 93.81 192 GLU A CA 1
ATOM 1521 C C . GLU A 1 192 ? 6.226 -17.044 20.246 1.00 93.81 192 GLU A C 1
ATOM 1523 O O . GLU A 1 192 ? 6.239 -18.105 20.869 1.00 93.81 192 GLU A O 1
ATOM 1528 N N . LYS A 1 193 ? 5.753 -15.919 20.806 1.00 92.31 193 LYS A N 1
ATOM 1529 C CA . LYS A 1 193 ? 5.253 -15.872 22.194 1.00 92.31 193 LYS A CA 1
ATOM 1530 C C . LYS A 1 193 ? 4.023 -16.748 22.435 1.00 92.31 193 LYS A C 1
ATOM 1532 O O . LYS A 1 193 ? 3.662 -16.979 23.584 1.00 92.31 193 LYS A O 1
ATOM 1537 N N . GLN A 1 194 ? 3.366 -17.209 21.375 1.00 93.19 194 GLN A N 1
ATOM 1538 C CA . GLN A 1 194 ? 2.218 -18.112 21.431 1.00 93.19 194 GLN A CA 1
ATOM 1539 C C . GLN A 1 194 ? 2.634 -19.575 21.191 1.00 93.19 194 GLN A C 1
ATOM 1541 O O . GLN A 1 194 ? 1.777 -20.449 21.066 1.00 93.19 194 GLN A O 1
ATOM 1546 N N . GLY A 1 195 ? 3.944 -19.851 21.147 1.00 93.38 195 GLY A N 1
ATOM 1547 C CA . GLY A 1 195 ? 4.512 -21.179 20.923 1.00 93.38 195 GLY A CA 1
ATOM 1548 C C . GLY A 1 195 ? 4.487 -21.619 19.460 1.00 93.38 195 GLY A C 1
ATOM 1549 O O . GLY A 1 195 ? 4.547 -22.816 19.189 1.00 93.38 195 GLY A O 1
ATOM 1550 N N . VAL A 1 196 ? 4.354 -20.678 18.519 1.00 96.62 196 VAL A N 1
ATOM 1551 C CA . VAL A 1 196 ? 4.419 -20.970 17.084 1.00 96.62 196 VAL A CA 1
ATOM 1552 C C . VAL A 1 196 ? 5.846 -20.791 16.588 1.00 96.62 196 VAL A C 1
ATOM 1554 O O . VAL A 1 196 ? 6.457 -19.757 16.832 1.00 96.62 196 VAL A O 1
ATOM 1557 N N . HIS A 1 197 ? 6.354 -21.762 15.840 1.00 95.56 197 HIS A N 1
ATOM 1558 C CA . HIS A 1 197 ? 7.663 -21.680 15.199 1.00 95.56 197 HIS A CA 1
ATOM 1559 C C . HIS A 1 197 ? 7.562 -21.999 13.706 1.00 95.56 197 HIS A C 1
ATOM 1561 O O . HIS A 1 197 ? 6.634 -22.677 13.259 1.00 95.56 197 HIS A O 1
ATOM 1567 N N . LEU A 1 198 ? 8.514 -21.483 12.930 1.00 94.06 198 LEU A N 1
ATOM 1568 C CA . LEU A 1 198 ? 8.616 -21.698 11.492 1.00 94.06 198 LEU A CA 1
ATOM 1569 C C . LEU A 1 198 ? 9.750 -22.691 11.245 1.00 94.06 198 LEU A C 1
ATOM 1571 O O . LEU A 1 198 ? 10.889 -22.449 11.631 1.00 94.06 198 LEU A O 1
ATOM 1575 N N . LYS A 1 199 ? 9.455 -23.819 10.602 1.00 91.81 199 LYS A N 1
ATOM 1576 C CA . LYS A 1 199 ? 10.459 -24.833 10.263 1.00 91.81 199 LYS A CA 1
ATOM 1577 C C . LYS A 1 199 ? 10.188 -25.373 8.871 1.00 91.81 199 LYS A C 1
ATOM 1579 O O . LYS A 1 199 ? 9.069 -25.764 8.578 1.00 91.81 199 LYS A O 1
ATOM 1584 N N . SER A 1 200 ? 11.200 -25.389 8.005 1.00 87.75 200 SER A N 1
ATOM 1585 C CA . SER A 1 200 ? 11.099 -25.967 6.653 1.00 87.75 200 SER A CA 1
ATOM 1586 C C . SER A 1 200 ? 9.882 -25.478 5.842 1.00 87.75 200 SER A C 1
ATOM 1588 O O . SER A 1 200 ? 9.217 -26.282 5.197 1.00 87.75 200 SER A O 1
ATOM 1590 N N . LYS A 1 201 ? 9.591 -24.165 5.871 1.00 86.81 201 LYS A N 1
ATOM 1591 C CA . LYS A 1 201 ? 8.396 -23.553 5.244 1.00 86.81 201 LYS A CA 1
ATOM 1592 C C . LYS A 1 201 ? 7.063 -24.112 5.771 1.00 86.81 201 LYS A C 1
ATOM 1594 O O . LYS A 1 201 ? 6.123 -24.335 5.012 1.00 86.81 201 LYS A O 1
ATOM 1599 N N . GLN A 1 202 ? 6.996 -24.348 7.075 1.00 93.81 202 GLN A N 1
ATOM 1600 C CA . GLN A 1 202 ? 5.798 -24.802 7.767 1.00 93.81 202 GLN A CA 1
ATOM 1601 C C . GLN A 1 202 ? 5.685 -24.075 9.109 1.00 93.81 202 GLN A C 1
ATOM 1603 O O . GLN A 1 202 ? 6.664 -24.007 9.856 1.00 93.81 202 GLN A O 1
ATOM 1608 N N . LEU A 1 203 ? 4.506 -23.533 9.423 1.00 96.31 203 LEU A N 1
ATOM 1609 C CA . LEU A 1 203 ? 4.213 -23.044 10.773 1.00 96.31 203 LEU A CA 1
ATOM 1610 C C . LEU A 1 203 ? 3.737 -24.201 11.628 1.00 96.31 203 LEU A C 1
ATOM 1612 O O . LEU A 1 203 ? 2.845 -24.933 11.213 1.00 96.31 203 LEU A O 1
ATOM 1616 N N . ILE A 1 204 ? 4.283 -24.327 12.829 1.00 97.25 204 ILE A N 1
ATOM 1617 C CA . ILE A 1 204 ? 3.919 -25.374 13.780 1.00 97.25 204 ILE A CA 1
ATOM 1618 C C . ILE A 1 204 ? 3.574 -24.696 15.102 1.00 97.25 204 ILE A C 1
ATOM 1620 O O . ILE A 1 204 ? 4.370 -23.913 15.620 1.00 97.25 204 ILE A O 1
ATOM 1624 N N . ASN A 1 205 ? 2.377 -24.956 15.630 1.00 96.62 205 ASN A N 1
ATOM 1625 C CA . ASN A 1 205 ? 1.962 -24.437 16.933 1.00 96.62 205 ASN A CA 1
ATOM 1626 C C . ASN A 1 205 ? 2.420 -25.352 18.085 1.00 96.62 205 ASN A C 1
ATOM 1628 O O . ASN A 1 205 ? 2.932 -26.452 17.876 1.00 96.62 205 ASN A O 1
ATOM 1632 N N . LYS A 1 206 ? 2.174 -24.917 19.324 1.00 95.00 206 LYS A N 1
ATOM 1633 C CA . LYS A 1 206 ? 2.489 -25.675 20.547 1.00 95.00 206 LYS A CA 1
ATOM 1634 C C . LYS A 1 206 ? 1.814 -27.053 20.645 1.00 95.00 206 LYS A C 1
ATOM 1636 O O . LYS A 1 206 ? 2.300 -27.911 21.370 1.00 95.00 206 LYS A O 1
ATOM 1641 N N . ASP A 1 207 ? 0.717 -27.260 19.916 1.00 94.94 207 ASP A N 1
ATOM 1642 C CA . ASP A 1 207 ? -0.060 -28.504 19.904 1.00 94.94 207 ASP A CA 1
ATOM 1643 C C . ASP A 1 207 ? 0.367 -29.434 18.747 1.00 94.94 207 ASP A C 1
ATOM 1645 O O . ASP A 1 207 ? -0.369 -30.352 18.382 1.00 94.94 207 ASP A O 1
ATOM 1649 N N . ASN A 1 208 ? 1.529 -29.180 18.126 1.00 94.50 208 ASN A N 1
ATOM 1650 C CA . ASN A 1 208 ? 2.061 -29.896 16.957 1.00 94.50 208 ASN A CA 1
ATOM 1651 C C . ASN A 1 208 ? 1.126 -29.916 15.735 1.00 94.50 208 ASN A C 1
ATOM 1653 O O . ASN A 1 208 ? 1.266 -30.753 14.845 1.00 94.50 208 ASN A O 1
ATOM 1657 N N . THR A 1 209 ? 0.172 -28.988 15.664 1.00 96.31 209 THR A N 1
ATOM 1658 C CA . THR A 1 209 ? -0.604 -28.761 14.446 1.00 96.31 209 THR A CA 1
ATOM 1659 C C . THR A 1 209 ? 0.210 -27.886 13.507 1.00 96.31 209 THR A C 1
ATOM 1661 O O . THR A 1 209 ? 0.869 -26.946 13.958 1.00 96.31 209 THR A O 1
ATOM 1664 N N . SER A 1 210 ? 0.161 -28.180 12.208 1.00 96.12 210 SER A N 1
ATOM 1665 C CA . SER A 1 210 ? 0.980 -27.495 11.220 1.00 96.12 210 SER A CA 1
ATOM 1666 C C . SER A 1 210 ? 0.185 -26.861 10.080 1.00 96.12 210 SER A C 1
ATOM 1668 O O . SER A 1 210 ? -0.924 -27.290 9.765 1.00 96.12 210 SER A O 1
ATOM 1670 N N . ILE A 1 211 ? 0.764 -25.817 9.484 1.00 97.50 211 ILE A N 1
ATOM 1671 C CA . ILE A 1 211 ? 0.263 -25.122 8.294 1.00 97.50 211 ILE A CA 1
ATOM 1672 C C . ILE A 1 211 ? 1.377 -25.106 7.248 1.00 97.50 211 ILE A C 1
ATOM 1674 O O . ILE A 1 211 ? 2.477 -24.615 7.523 1.00 97.50 211 ILE A O 1
ATOM 1678 N N . ASN A 1 212 ? 1.086 -25.630 6.062 1.00 96.75 212 ASN A N 1
ATOM 1679 C CA . ASN A 1 212 ? 2.003 -25.718 4.929 1.00 96.75 212 ASN A CA 1
ATOM 1680 C C . ASN A 1 212 ? 1.810 -24.558 3.950 1.00 96.75 212 ASN A C 1
ATOM 1682 O O . ASN A 1 212 ? 0.811 -23.842 3.979 1.00 96.75 212 ASN A O 1
ATOM 1686 N N . GLU A 1 213 ? 2.778 -24.385 3.051 1.00 94.75 213 GLU A N 1
ATOM 1687 C CA . GLU A 1 213 ? 2.671 -23.409 1.967 1.00 94.75 213 GLU A CA 1
ATOM 1688 C C . GLU A 1 213 ? 1.459 -23.731 1.079 1.00 94.75 213 GLU A C 1
ATOM 1690 O O . GLU A 1 213 ? 1.274 -24.871 0.657 1.00 94.75 213 GLU A O 1
ATOM 1695 N N . GLY A 1 214 ? 0.635 -22.722 0.806 1.00 94.62 214 GLY A N 1
ATOM 1696 C CA . GLY A 1 214 ? -0.614 -22.839 0.058 1.00 94.62 214 GLY A CA 1
ATOM 1697 C C . GLY A 1 214 ? -1.841 -23.179 0.909 1.00 94.62 214 GLY A C 1
ATOM 1698 O O . GLY A 1 214 ? -2.960 -23.024 0.415 1.00 94.62 214 GLY A O 1
ATOM 1699 N N . ASP A 1 215 ? -1.686 -23.571 2.177 1.00 97.44 215 ASP A N 1
ATOM 1700 C CA . ASP A 1 215 ? -2.833 -23.878 3.034 1.00 97.44 215 ASP A CA 1
ATOM 1701 C C . ASP A 1 215 ? -3.673 -22.625 3.312 1.00 97.44 215 ASP A C 1
ATOM 1703 O O . ASP A 1 215 ? -3.164 -21.508 3.465 1.00 97.44 215 ASP A O 1
ATOM 1707 N N . TRP A 1 216 ? -4.988 -22.823 3.405 1.00 97.25 216 TRP A N 1
ATOM 1708 C CA . TRP A 1 216 ? -5.899 -21.768 3.826 1.00 97.25 216 TRP A CA 1
ATOM 1709 C C . TRP A 1 216 ? -5.815 -21.554 5.331 1.00 97.25 216 TRP A C 1
ATOM 1711 O O . TRP A 1 216 ? -5.912 -22.496 6.119 1.00 97.25 216 TRP A O 1
ATOM 1721 N N . ILE A 1 217 ? -5.747 -20.287 5.716 1.00 96.69 217 ILE A N 1
ATOM 1722 C CA . ILE A 1 217 ? -5.923 -19.838 7.092 1.00 96.69 217 ILE A CA 1
ATOM 1723 C C . ILE A 1 217 ? -6.941 -18.710 7.138 1.00 96.69 217 ILE A C 1
ATOM 1725 O O . ILE A 1 217 ? -7.130 -17.981 6.161 1.00 96.69 217 ILE A O 1
ATOM 1729 N N . THR A 1 218 ? -7.564 -18.532 8.297 1.00 95.38 218 THR A N 1
ATOM 1730 C CA . THR A 1 218 ? -8.462 -17.410 8.561 1.00 95.38 218 THR A CA 1
ATOM 1731 C C . THR A 1 218 ? -7.959 -16.594 9.738 1.00 95.38 218 THR A C 1
ATOM 1733 O O . THR A 1 218 ? -7.774 -17.100 10.840 1.00 95.38 218 THR A O 1
ATOM 1736 N N . LEU A 1 219 ? -7.764 -15.302 9.502 1.00 94.12 219 LEU A N 1
ATOM 1737 C CA . LEU A 1 219 ? -7.326 -14.330 10.491 1.00 94.12 219 LEU A CA 1
ATOM 1738 C C . LEU A 1 219 ? -8.542 -13.563 11.012 1.00 94.12 219 LEU A C 1
ATOM 1740 O O . LEU A 1 219 ? -9.300 -13.008 10.216 1.00 94.12 219 LEU A O 1
ATOM 1744 N N . ASN A 1 220 ? -8.714 -13.488 12.332 1.00 92.06 220 ASN A N 1
ATOM 1745 C CA . ASN A 1 220 ? -9.781 -12.713 12.965 1.00 92.06 220 ASN A CA 1
ATOM 1746 C C . ASN A 1 220 ? -9.208 -11.769 14.021 1.00 92.06 220 ASN A C 1
ATOM 1748 O O . ASN A 1 220 ? -8.871 -12.175 15.134 1.00 92.06 220 ASN A O 1
ATOM 1752 N N . SER A 1 221 ? -9.117 -10.485 13.689 1.00 89.12 221 SER A N 1
ATOM 1753 C CA . SER A 1 221 ? -8.575 -9.480 14.611 1.00 89.12 221 SER A CA 1
ATOM 1754 C C . SER A 1 221 ? -9.490 -9.157 15.792 1.00 89.12 221 SER A C 1
ATOM 1756 O O . SER A 1 221 ? -9.003 -8.679 16.813 1.00 89.12 221 SER A O 1
ATOM 1758 N N . THR A 1 222 ? -10.794 -9.440 15.691 1.00 85.62 222 THR A N 1
ATOM 1759 C CA . THR A 1 222 ? -11.746 -9.245 16.798 1.00 85.62 222 THR A CA 1
ATOM 1760 C C . THR A 1 222 ? -11.433 -10.204 17.941 1.00 85.62 222 THR A C 1
ATOM 1762 O O . THR A 1 222 ? -11.340 -9.781 19.088 1.00 85.62 222 THR A O 1
ATOM 1765 N N . THR A 1 223 ? -11.210 -11.483 17.621 1.00 88.81 223 THR A N 1
ATOM 1766 C CA . THR A 1 223 ? -10.813 -12.513 18.594 1.00 88.81 223 THR A CA 1
ATOM 1767 C C . THR A 1 223 ? -9.297 -12.637 18.738 1.00 88.81 223 THR A C 1
ATOM 1769 O O . THR A 1 223 ? -8.823 -13.484 19.492 1.00 88.81 223 THR A O 1
ATOM 1772 N N . LYS A 1 224 ? -8.523 -11.817 18.010 1.00 91.44 224 LYS A N 1
ATOM 1773 C CA . LYS A 1 224 ? -7.054 -11.859 17.962 1.00 91.44 224 LYS A CA 1
ATOM 1774 C C . LYS A 1 224 ? -6.526 -13.282 17.732 1.00 91.44 224 LYS A C 1
ATOM 1776 O O . LYS A 1 224 ? -5.577 -13.713 18.381 1.00 91.44 224 LYS A O 1
ATOM 1781 N N . SER A 1 225 ? -7.153 -14.005 16.804 1.00 93.06 225 SER A N 1
ATOM 1782 C CA . SER A 1 225 ? -6.914 -15.434 16.583 1.00 93.06 225 SER A CA 1
ATOM 1783 C C . SER A 1 225 ? -6.698 -15.793 15.113 1.00 93.06 225 SER A C 1
ATOM 1785 O O . SER A 1 225 ? -7.244 -15.150 14.212 1.00 93.06 225 SER A O 1
ATOM 1787 N N . ILE A 1 226 ? -5.913 -16.848 14.897 1.00 95.81 226 ILE A N 1
ATOM 1788 C CA . ILE A 1 226 ? -5.683 -17.516 13.615 1.00 95.81 226 ILE A CA 1
ATOM 1789 C C . ILE A 1 226 ? -6.366 -18.879 13.670 1.00 95.81 226 ILE A C 1
ATOM 1791 O O . ILE A 1 226 ? -6.135 -19.656 14.597 1.00 95.81 226 ILE A O 1
ATOM 1795 N N . TYR A 1 227 ? -7.180 -19.175 12.666 1.00 96.19 227 TYR A N 1
ATOM 1796 C CA . TYR A 1 227 ? -7.890 -20.438 12.518 1.00 96.19 227 TYR A CA 1
ATOM 1797 C C . TYR A 1 227 ? -7.406 -21.181 11.275 1.00 96.19 227 TYR A C 1
ATOM 1799 O O . TYR A 1 227 ? -7.021 -20.563 10.278 1.00 96.19 227 TYR A O 1
ATOM 1807 N N . LEU A 1 228 ? -7.442 -22.508 11.339 1.00 95.88 228 LEU A N 1
ATOM 1808 C CA . LEU A 1 228 ? -7.132 -23.377 10.209 1.00 95.88 228 LEU A CA 1
ATOM 1809 C C . LEU A 1 228 ? -8.276 -23.364 9.201 1.00 95.88 228 LEU A C 1
ATOM 1811 O O . LEU A 1 228 ? -9.435 -23.442 9.589 1.00 95.88 228 LEU A O 1
ATOM 1815 N N . GLY A 1 229 ? -7.942 -23.343 7.915 1.00 93.69 229 GLY A N 1
ATOM 1816 C CA . GLY A 1 229 ? -8.915 -23.413 6.837 1.00 93.69 229 GLY A CA 1
ATOM 1817 C C . GLY A 1 229 ? -9.518 -22.064 6.452 1.00 93.69 229 GLY A C 1
ATOM 1818 O O . GLY A 1 229 ? -9.179 -20.991 6.963 1.00 93.69 229 GLY A O 1
ATOM 1819 N N . LYS A 1 230 ? -10.420 -22.135 5.473 1.00 94.19 230 LYS A N 1
ATOM 1820 C CA . LYS A 1 230 ? -11.128 -20.988 4.909 1.00 94.19 230 LYS A CA 1
ATOM 1821 C C . LYS A 1 230 ? -12.500 -20.877 5.556 1.00 94.19 230 LYS A C 1
ATOM 1823 O O . LYS A 1 230 ? -13.351 -21.733 5.327 1.00 94.19 230 LYS A O 1
ATOM 1828 N N . ALA A 1 231 ? -12.715 -19.813 6.317 1.00 92.31 231 ALA A N 1
ATOM 1829 C CA . ALA A 1 231 ? -14.009 -19.555 6.917 1.00 92.31 231 ALA A CA 1
ATOM 1830 C C . ALA A 1 231 ? -15.004 -18.982 5.905 1.00 92.31 231 ALA A C 1
ATOM 1832 O O . ALA A 1 231 ? -14.648 -18.309 4.927 1.00 92.31 231 ALA A O 1
ATOM 1833 N N . LYS A 1 232 ? -16.287 -19.210 6.172 1.00 91.12 232 LYS A N 1
ATOM 1834 C CA . LYS A 1 232 ? -17.373 -18.564 5.447 1.00 91.12 232 LYS A CA 1
ATOM 1835 C C . LYS A 1 232 ? -17.470 -17.101 5.876 1.00 91.12 232 LYS A C 1
ATOM 1837 O O . LYS A 1 232 ? -17.757 -16.784 7.030 1.00 91.12 232 LYS A O 1
ATOM 1842 N N . MET A 1 233 ? -17.263 -16.199 4.921 1.00 87.62 233 MET A N 1
ATOM 1843 C CA . MET A 1 233 ? -17.321 -14.756 5.153 1.00 87.62 233 MET A CA 1
ATOM 1844 C C . MET A 1 233 ? -18.720 -14.210 4.847 1.00 87.62 233 MET A C 1
ATOM 1846 O O . MET A 1 233 ? -19.332 -14.562 3.838 1.00 87.62 233 MET A O 1
ATOM 1850 N N . ARG A 1 234 ? -19.208 -13.302 5.692 1.00 82.38 234 ARG A N 1
ATOM 1851 C CA . ARG A 1 234 ? -20.366 -12.444 5.439 1.00 82.38 234 ARG A CA 1
ATOM 1852 C C . ARG A 1 234 ? -19.885 -11.116 4.839 1.00 82.38 234 ARG A C 1
ATOM 1854 O O . ARG A 1 234 ? -18.940 -10.528 5.373 1.00 82.38 234 ARG A O 1
ATOM 1861 N N . PRO A 1 235 ? -20.502 -10.626 3.749 1.00 76.50 235 PRO A N 1
ATOM 1862 C CA . PRO A 1 235 ? -20.153 -9.333 3.171 1.00 76.50 235 PRO A CA 1
ATOM 1863 C C . PRO A 1 235 ? -20.269 -8.196 4.192 1.00 76.50 235 PRO A C 1
ATOM 1865 O O . PRO A 1 235 ? -21.021 -8.278 5.165 1.00 76.50 235 PRO A O 1
ATOM 1868 N N . ALA A 1 236 ? -19.541 -7.106 3.957 1.00 78.81 236 ALA A N 1
ATOM 1869 C CA . ALA A 1 236 ? -19.635 -5.933 4.811 1.00 78.81 236 ALA A CA 1
ATOM 1870 C C . ALA A 1 236 ? -21.045 -5.323 4.739 1.00 78.81 236 ALA A C 1
ATOM 1872 O O . ALA A 1 236 ? -21.452 -4.792 3.704 1.00 78.81 236 ALA A O 1
ATOM 1873 N N . ARG A 1 237 ? -21.767 -5.362 5.868 1.00 75.50 237 ARG A N 1
ATOM 1874 C CA . ARG A 1 237 ? -23.155 -4.881 5.993 1.00 75.50 237 ARG A CA 1
ATOM 1875 C C . ARG A 1 237 ? -23.339 -3.438 5.495 1.00 75.50 237 ARG A C 1
ATOM 1877 O O . ARG A 1 237 ? -24.361 -3.133 4.896 1.00 75.50 237 ARG A O 1
ATOM 1884 N N . LEU A 1 238 ? -22.355 -2.552 5.703 1.00 75.31 238 LEU A N 1
ATOM 1885 C CA . LEU A 1 238 ? -22.461 -1.157 5.251 1.00 75.31 238 LEU A CA 1
ATOM 1886 C C . LEU A 1 238 ? -22.447 -1.031 3.721 1.00 75.31 238 LEU A C 1
ATOM 1888 O O . LEU A 1 238 ? -23.234 -0.264 3.186 1.00 75.31 238 LEU A O 1
ATOM 1892 N N . LEU A 1 239 ? -21.589 -1.785 3.026 1.00 71.25 239 LEU A N 1
ATOM 1893 C CA . LEU A 1 239 ? -21.536 -1.784 1.557 1.00 71.25 239 LEU A CA 1
ATOM 1894 C C . LEU A 1 239 ? -22.866 -2.247 0.969 1.00 71.25 239 LEU A C 1
ATOM 1896 O O . LEU A 1 239 ? -23.404 -1.598 0.087 1.00 71.25 239 LEU A O 1
ATOM 1900 N N . GLN A 1 240 ? -23.431 -3.325 1.516 1.00 73.31 240 GLN A N 1
ATOM 1901 C CA . GLN A 1 240 ? -24.744 -3.810 1.092 1.00 73.31 240 GLN A CA 1
ATOM 1902 C C . GLN A 1 240 ? -25.836 -2.754 1.297 1.00 73.31 240 GLN A C 1
ATOM 1904 O O . GLN A 1 240 ? -26.638 -2.532 0.399 1.00 73.31 240 GLN A O 1
ATOM 1909 N N . PHE A 1 241 ? -25.826 -2.068 2.442 1.00 74.50 241 PHE A N 1
ATOM 1910 C CA . PHE A 1 241 ? -26.789 -1.011 2.736 1.00 74.50 241 PHE A CA 1
ATOM 1911 C C . PHE A 1 241 ? -26.643 0.201 1.801 1.00 74.50 241 PHE A C 1
ATOM 1913 O O . PHE A 1 241 ? -27.643 0.736 1.330 1.00 74.50 241 PHE A O 1
ATOM 1920 N N . VAL A 1 242 ? -25.409 0.627 1.506 1.00 72.31 242 VAL A N 1
ATOM 1921 C CA . VAL A 1 242 ? -25.130 1.724 0.559 1.00 72.31 242 VAL A CA 1
ATOM 1922 C C . VAL A 1 242 ? -25.526 1.339 -0.872 1.00 72.31 242 VAL A C 1
ATOM 1924 O O . VAL A 1 242 ? -26.069 2.176 -1.584 1.00 72.31 242 VAL A O 1
ATOM 1927 N N . ASP A 1 243 ? -25.354 0.072 -1.256 1.00 72.00 243 ASP A N 1
ATOM 1928 C CA . ASP A 1 243 ? -25.817 -0.489 -2.535 1.00 72.00 243 ASP A CA 1
ATOM 1929 C C . ASP A 1 243 ? -27.354 -0.645 -2.619 1.00 72.00 243 ASP A C 1
ATOM 1931 O O . ASP A 1 243 ? -27.864 -1.160 -3.614 1.00 72.00 243 ASP A O 1
ATOM 1935 N N . GLY A 1 244 ? -28.102 -0.280 -1.571 1.00 69.56 244 GLY A N 1
ATOM 1936 C CA . GLY A 1 244 ? -29.560 -0.423 -1.518 1.00 69.56 244 GLY A CA 1
ATOM 1937 C C . GLY A 1 244 ? -30.056 -1.862 -1.332 1.00 69.56 244 GLY A C 1
ATOM 1938 O O . GLY A 1 244 ? -31.229 -2.139 -1.571 1.00 69.56 244 GLY A O 1
ATOM 1939 N N . LYS A 1 245 ? -29.186 -2.792 -0.919 1.00 74.69 245 LYS A N 1
ATOM 1940 C CA . LYS A 1 245 ? -29.561 -4.185 -0.632 1.00 74.69 245 LYS A CA 1
ATOM 1941 C C . LYS A 1 245 ? -30.188 -4.288 0.757 1.00 74.69 245 LYS A C 1
ATOM 1943 O O . LYS A 1 245 ? -29.796 -3.569 1.678 1.00 74.69 245 LYS A O 1
ATOM 1948 N N . GLU A 1 246 ? -31.117 -5.227 0.926 1.00 67.50 246 GLU A N 1
ATOM 1949 C CA . GLU A 1 246 ? -31.659 -5.555 2.245 1.00 67.50 246 GLU A CA 1
ATOM 1950 C C . GLU A 1 246 ? -30.556 -6.111 3.154 1.00 67.50 246 GLU A C 1
ATOM 1952 O O . GLU A 1 246 ? -29.792 -7.005 2.781 1.00 67.50 246 GLU A O 1
ATOM 1957 N N . VAL A 1 247 ? -30.466 -5.557 4.361 1.00 69.19 247 VAL A N 1
ATOM 1958 C CA . VAL A 1 247 ? -29.526 -5.982 5.397 1.00 69.19 247 VAL A CA 1
ATOM 1959 C C . VAL A 1 247 ? -30.331 -6.239 6.659 1.00 69.19 247 VAL A C 1
ATOM 1961 O O . VAL A 1 247 ? -31.030 -5.346 7.131 1.00 69.19 247 VAL A O 1
ATOM 1964 N N . GLU A 1 248 ? -30.209 -7.433 7.236 1.00 67.19 248 GLU A N 1
ATOM 1965 C CA . GLU A 1 248 ? -30.756 -7.705 8.565 1.00 67.19 248 GLU A CA 1
ATOM 1966 C C . GLU A 1 248 ? -30.038 -6.829 9.602 1.00 67.19 248 GLU A C 1
ATOM 1968 O O . GLU A 1 248 ? -28.828 -6.953 9.842 1.00 67.19 248 GLU A O 1
ATOM 1973 N N . LEU A 1 249 ? -30.787 -5.910 10.207 1.00 67.00 249 LEU A N 1
ATOM 1974 C CA . LEU A 1 249 ? -30.305 -5.031 11.262 1.00 67.00 249 LEU A CA 1
ATOM 1975 C C . LEU A 1 249 ? -30.847 -5.532 12.601 1.00 67.00 249 LEU A C 1
ATOM 1977 O O . LEU A 1 249 ? -32.051 -5.666 12.789 1.00 67.00 249 LEU A O 1
ATOM 1981 N N . GLU A 1 250 ? -29.949 -5.801 13.547 1.00 63.84 250 GLU A N 1
ATOM 1982 C CA . GLU A 1 250 ? -30.334 -6.097 14.929 1.00 63.84 250 GLU A CA 1
ATOM 1983 C C . GLU A 1 250 ? -31.074 -4.894 15.541 1.00 63.84 250 GLU A C 1
ATOM 1985 O O . GLU A 1 250 ? -30.653 -3.741 15.366 1.00 63.84 250 GLU A O 1
ATOM 1990 N N . ASN A 1 251 ? -32.147 -5.166 16.292 1.00 56.47 251 ASN A N 1
ATOM 1991 C CA . ASN A 1 251 ? -32.965 -4.145 16.951 1.00 56.47 251 ASN A CA 1
ATOM 1992 C C . ASN A 1 251 ? -32.096 -3.137 17.731 1.00 56.47 251 ASN A C 1
ATOM 1994 O O . ASN A 1 251 ? -31.245 -3.513 18.534 1.00 56.47 251 ASN A O 1
ATOM 1998 N N . GLY A 1 252 ? -32.296 -1.840 17.469 1.00 61.88 252 GLY A N 1
ATOM 1999 C CA . GLY A 1 252 ? -31.577 -0.731 18.116 1.00 61.88 252 GLY A CA 1
ATOM 2000 C C . GLY A 1 252 ? -30.269 -0.288 17.440 1.00 61.88 252 GLY A C 1
ATOM 2001 O O . GLY A 1 252 ? -29.825 0.837 17.670 1.00 61.88 252 GLY A O 1
ATOM 2002 N N . LYS A 1 253 ? -29.665 -1.093 16.550 1.00 66.25 253 LYS A N 1
ATOM 2003 C CA . LYS A 1 253 ? -28.425 -0.710 15.830 1.00 66.25 253 LYS A CA 1
ATOM 2004 C C . LYS A 1 253 ? -28.672 0.029 14.512 1.00 66.25 253 LYS A C 1
ATOM 2006 O O . LYS A 1 253 ? -27.743 0.610 13.950 1.00 66.25 253 LYS A O 1
ATOM 2011 N N . GLU A 1 254 ? -29.912 0.064 14.036 1.00 72.31 254 GLU A N 1
ATOM 2012 C CA . GLU A 1 254 ? -30.296 0.689 12.766 1.00 72.31 254 GLU A CA 1
ATOM 2013 C C . GLU A 1 254 ? -29.970 2.190 12.701 1.00 72.31 254 GLU A C 1
ATOM 2015 O O . GLU A 1 254 ? -29.489 2.680 11.679 1.00 72.31 254 GLU A O 1
ATOM 2020 N N . ILE A 1 255 ? -30.148 2.921 13.807 1.00 77.06 255 ILE A N 1
ATOM 2021 C CA . ILE A 1 255 ? -29.836 4.357 13.881 1.00 77.06 255 ILE A CA 1
ATOM 2022 C C . ILE A 1 255 ? -28.345 4.598 13.621 1.00 77.06 255 ILE A C 1
ATOM 2024 O O . ILE A 1 255 ? -27.981 5.478 12.840 1.00 77.06 255 ILE A O 1
ATOM 2028 N N . VAL A 1 256 ? -27.477 3.796 14.243 1.00 77.19 256 VAL A N 1
ATO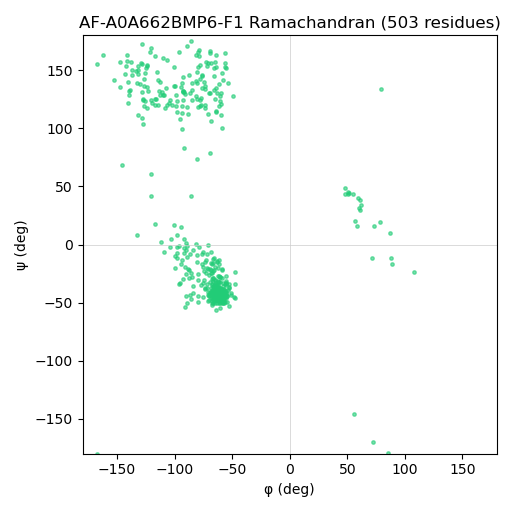M 2029 C CA . VAL A 1 256 ? -26.020 3.898 14.077 1.00 77.19 256 VAL A CA 1
ATOM 2030 C C . VAL A 1 256 ? -25.623 3.558 12.64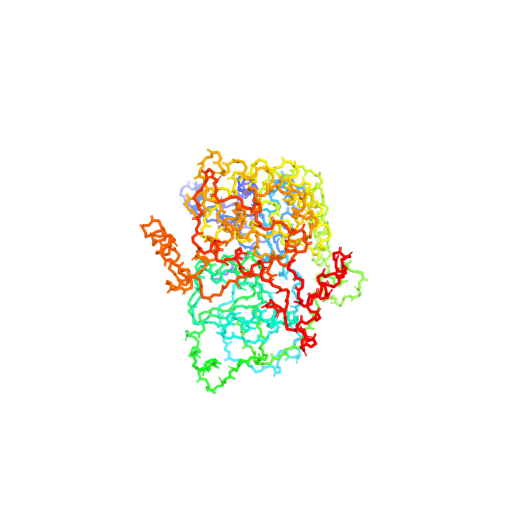3 1.00 77.19 256 VAL A C 1
ATOM 2032 O O . VAL A 1 256 ? -24.813 4.269 12.052 1.00 77.19 256 VAL A O 1
ATOM 2035 N N . PHE A 1 257 ? -26.231 2.526 12.051 1.00 78.50 257 PHE A N 1
ATOM 2036 C CA . PHE A 1 257 ? -26.000 2.162 10.650 1.00 78.50 257 PHE A CA 1
ATOM 2037 C C . PHE A 1 257 ? -26.400 3.282 9.682 1.00 78.50 257 PHE A C 1
ATOM 2039 O O . PHE A 1 257 ? -25.604 3.649 8.819 1.00 78.50 257 PHE A O 1
ATOM 2046 N N . LYS A 1 258 ? -27.581 3.889 9.862 1.00 82.88 258 LYS A N 1
ATOM 2047 C CA . LYS A 1 258 ? -28.036 5.027 9.045 1.00 82.88 258 LYS A CA 1
ATOM 2048 C C . LYS A 1 258 ? -27.122 6.244 9.198 1.00 82.88 258 LYS A C 1
ATOM 2050 O O . LYS A 1 258 ? -26.801 6.888 8.201 1.00 82.88 258 LYS A O 1
ATOM 2055 N N . LYS A 1 259 ? -26.675 6.555 10.423 1.00 87.25 259 LYS A N 1
ATOM 2056 C CA . LYS A 1 259 ? -25.699 7.632 10.670 1.00 87.25 259 LYS A CA 1
ATOM 2057 C C . LYS A 1 259 ? -24.378 7.360 9.949 1.00 87.25 259 LYS A C 1
ATOM 2059 O O . LYS A 1 259 ? -23.863 8.253 9.283 1.00 87.25 259 LYS A O 1
ATOM 2064 N N . LEU A 1 260 ? -23.871 6.131 10.031 1.00 88.44 260 LEU A N 1
ATOM 2065 C CA . LEU A 1 260 ? -22.616 5.733 9.396 1.00 88.44 260 LEU A CA 1
ATOM 2066 C C . LEU A 1 260 ? -22.695 5.798 7.866 1.00 88.44 260 LEU A C 1
ATOM 2068 O O . LEU A 1 260 ? -21.773 6.309 7.239 1.00 88.44 260 LEU A O 1
ATOM 2072 N N . ALA A 1 261 ? -23.797 5.338 7.268 1.00 86.12 261 ALA A N 1
ATOM 2073 C CA . ALA A 1 261 ? -24.012 5.423 5.823 1.00 86.12 261 ALA A CA 1
ATOM 2074 C C . ALA A 1 261 ? -24.041 6.879 5.335 1.00 86.12 261 ALA A C 1
ATOM 2076 O O . ALA A 1 261 ? -23.336 7.224 4.391 1.00 86.12 261 ALA A O 1
ATOM 2077 N N . LYS A 1 262 ? -24.774 7.757 6.034 1.00 88.94 262 LYS A N 1
ATOM 2078 C CA . LYS A 1 262 ? -24.796 9.199 5.734 1.00 88.94 262 LYS A CA 1
ATOM 2079 C C . LYS A 1 262 ? -23.423 9.852 5.906 1.00 88.94 262 LYS A C 1
ATOM 2081 O O . LYS A 1 262 ? -23.053 10.711 5.113 1.00 88.94 262 LYS A O 1
ATOM 2086 N N . ALA A 1 263 ? -22.672 9.468 6.939 1.00 91.62 263 ALA A N 1
ATOM 2087 C CA . ALA A 1 263 ? -21.316 9.966 7.145 1.00 91.62 263 ALA A CA 1
ATOM 2088 C C . ALA A 1 263 ? -20.379 9.519 6.017 1.00 91.62 263 ALA A C 1
ATOM 2090 O O . ALA A 1 263 ? -19.611 10.330 5.512 1.00 91.62 263 ALA A O 1
ATOM 2091 N N . TYR A 1 264 ? -20.495 8.267 5.563 1.00 90.38 264 TYR A N 1
ATOM 2092 C CA . TYR A 1 264 ? -19.720 7.771 4.431 1.00 90.38 264 TYR A CA 1
ATOM 2093 C C . TYR A 1 264 ? -20.056 8.490 3.119 1.00 90.38 264 TYR A C 1
ATOM 2095 O O . TYR A 1 264 ? -19.143 8.917 2.423 1.00 90.38 264 TYR A O 1
ATOM 2103 N N . GLN A 1 265 ? -21.339 8.698 2.813 1.00 88.62 265 GLN A N 1
ATOM 2104 C CA . GLN A 1 265 ? -21.751 9.493 1.649 1.00 88.62 265 GLN A CA 1
ATOM 2105 C C . GLN A 1 265 ? -21.162 10.904 1.715 1.00 88.62 265 GLN A C 1
ATOM 2107 O O . GLN A 1 265 ? -20.573 11.381 0.750 1.00 88.62 265 GLN A O 1
ATOM 2112 N N . LYS A 1 266 ? -21.226 11.544 2.891 1.00 91.31 266 LYS A N 1
ATOM 2113 C CA . LYS A 1 266 ? -20.647 12.876 3.069 1.00 91.31 266 LYS A CA 1
ATOM 2114 C C . LYS A 1 266 ? -19.127 12.883 2.903 1.00 91.31 266 LYS A C 1
ATOM 2116 O O . LYS A 1 266 ? -18.587 13.813 2.317 1.00 91.31 266 LYS A O 1
ATOM 2121 N N . TYR A 1 267 ? -18.446 11.850 3.395 1.00 91.00 267 TYR A N 1
ATOM 2122 C CA . TYR A 1 267 ? -17.020 11.651 3.153 1.00 91.00 267 TYR A CA 1
ATOM 2123 C C . TYR A 1 267 ? -16.724 11.559 1.653 1.00 91.00 267 TYR A C 1
ATOM 2125 O O . TYR A 1 267 ? -15.837 12.258 1.178 1.00 91.00 267 TYR A O 1
ATOM 2133 N N . GLN A 1 268 ? -17.491 10.767 0.896 1.00 87.00 268 GLN A N 1
ATOM 2134 C CA . GLN A 1 268 ? -17.319 10.654 -0.556 1.00 87.00 268 GLN A CA 1
ATOM 2135 C C . GLN A 1 268 ? -17.503 12.003 -1.258 1.00 87.00 268 GLN A C 1
ATOM 2137 O O . GLN A 1 268 ? -16.627 12.385 -2.024 1.00 87.00 268 GLN A O 1
ATOM 2142 N N . GLU A 1 269 ? -18.550 12.766 -0.926 1.00 88.50 269 GLU A N 1
ATOM 2143 C CA . GLU A 1 269 ? -18.761 14.121 -1.465 1.00 88.50 269 GLU A CA 1
ATOM 2144 C C . GLU A 1 269 ? -17.570 15.052 -1.188 1.00 88.50 269 GLU A C 1
ATOM 2146 O O . GLU A 1 269 ? -17.165 15.832 -2.047 1.00 88.50 269 GLU A O 1
ATOM 2151 N N . ILE A 1 270 ? -17.006 14.994 0.024 1.00 87.56 270 ILE A N 1
ATOM 2152 C CA . ILE A 1 270 ? -15.858 15.824 0.411 1.00 87.56 270 ILE A CA 1
ATOM 2153 C C . ILE A 1 270 ? -14.620 15.416 -0.382 1.00 87.56 270 ILE A C 1
ATOM 2155 O O . ILE A 1 270 ? -13.939 16.283 -0.920 1.00 87.56 270 ILE A O 1
ATOM 2159 N N . ILE A 1 271 ? -14.354 14.114 -0.505 1.00 83.38 271 ILE A N 1
ATOM 2160 C CA . ILE A 1 271 ? -13.240 13.604 -1.308 1.00 83.38 271 ILE A CA 1
ATOM 2161 C C . ILE A 1 271 ? -13.420 13.969 -2.785 1.00 83.38 271 ILE A C 1
ATOM 2163 O O . ILE A 1 271 ? -12.461 14.393 -3.416 1.00 83.38 271 ILE A O 1
ATOM 2167 N N . GLU A 1 272 ? -14.625 13.854 -3.341 1.00 78.88 272 GLU A N 1
ATOM 2168 C CA . GLU A 1 272 ? -14.935 14.265 -4.717 1.00 78.88 272 GLU A CA 1
ATOM 2169 C C . GLU A 1 272 ? -14.734 15.764 -4.930 1.00 78.88 272 GLU A C 1
ATOM 2171 O O . GLU A 1 272 ? -14.130 16.169 -5.921 1.00 78.88 272 GLU A O 1
ATOM 2176 N N . ARG A 1 273 ? -15.160 16.596 -3.978 1.00 82.25 273 ARG A N 1
ATOM 2177 C CA . ARG A 1 273 ? -14.905 18.036 -4.029 1.00 82.25 273 ARG A CA 1
ATOM 2178 C C . ARG A 1 273 ? -13.414 18.345 -3.938 1.00 82.25 273 ARG A C 1
ATOM 2180 O O . ARG A 1 273 ? -12.939 19.173 -4.705 1.00 82.25 273 ARG A O 1
ATOM 2187 N N . LEU A 1 274 ? -12.682 17.673 -3.049 1.00 75.31 274 LEU A N 1
ATOM 2188 C CA . LEU A 1 274 ? -11.232 17.836 -2.899 1.00 75.31 274 LEU A CA 1
ATOM 2189 C C . LEU A 1 274 ? -10.466 17.386 -4.137 1.00 75.31 274 LEU A C 1
ATOM 2191 O O . LEU A 1 274 ? -9.476 18.005 -4.491 1.00 75.31 274 LEU A O 1
ATOM 2195 N N . LYS A 1 275 ? -10.951 16.346 -4.815 1.00 67.00 275 LYS A N 1
ATOM 2196 C CA . LYS A 1 275 ? -10.451 15.905 -6.117 1.00 67.00 275 LYS A CA 1
ATOM 2197 C C . LYS A 1 275 ? -10.679 16.947 -7.223 1.00 67.00 275 LYS A C 1
ATOM 2199 O O . LYS A 1 275 ? -9.903 16.994 -8.171 1.00 67.00 275 LYS A O 1
ATOM 2204 N N . GLN A 1 276 ? -11.746 17.746 -7.128 1.00 65.44 276 GLN A N 1
ATOM 2205 C CA . GLN A 1 276 ? -12.063 18.821 -8.079 1.00 65.44 276 GLN A CA 1
ATOM 2206 C C . GLN A 1 276 ? -11.322 20.131 -7.754 1.00 65.44 276 GLN A C 1
ATOM 2208 O O . GLN A 1 276 ? -10.910 20.843 -8.671 1.00 65.44 276 GLN A O 1
ATOM 2213 N N . SER A 1 277 ? -11.132 20.452 -6.469 1.00 61.31 277 SER A N 1
ATOM 2214 C CA . SER A 1 277 ? -10.277 21.551 -6.008 1.00 61.31 277 SER A CA 1
ATOM 2215 C C . SER A 1 277 ? -8.796 21.154 -6.026 1.00 61.31 277 SER A C 1
ATOM 2217 O O . SER A 1 277 ? -8.448 19.995 -6.207 1.00 61.31 277 SER A O 1
ATOM 2219 N N . GLU A 1 278 ? -7.897 22.125 -5.918 1.00 58.12 278 GLU A N 1
ATOM 2220 C CA . GLU A 1 278 ? -6.448 21.920 -5.996 1.00 58.12 278 GLU A CA 1
ATOM 2221 C C . GLU A 1 278 ? -5.947 20.941 -4.919 1.00 58.12 278 GLU A C 1
ATOM 2223 O O . GLU A 1 278 ? -5.769 21.319 -3.766 1.00 58.12 278 GLU A O 1
ATOM 2228 N N . ILE A 1 279 ? -5.707 19.676 -5.291 1.00 60.88 279 ILE A N 1
ATOM 2229 C CA . ILE A 1 279 ? -4.854 18.776 -4.502 1.00 60.88 279 ILE A CA 1
ATOM 2230 C C . ILE A 1 279 ? -3.478 19.443 -4.441 1.00 60.88 279 ILE A C 1
ATOM 2232 O O . ILE A 1 279 ? -2.803 19.549 -5.470 1.00 60.88 279 ILE A O 1
ATOM 2236 N N . ALA A 1 280 ? -3.087 19.905 -3.256 1.00 61.66 280 ALA A N 1
ATOM 2237 C CA . ALA A 1 280 ? -1.907 20.741 -3.091 1.00 61.66 280 ALA A CA 1
ATOM 2238 C C . ALA A 1 280 ? -0.625 19.912 -2.930 1.00 61.66 280 ALA A C 1
ATOM 2240 O O . ALA A 1 280 ? 0.446 20.403 -3.258 1.00 61.66 280 ALA A O 1
ATOM 2241 N N . GLY A 1 281 ? -0.710 18.655 -2.457 1.00 72.88 281 GLY A N 1
ATOM 2242 C CA . GLY A 1 281 ? 0.486 17.874 -2.111 1.00 72.88 281 GLY A CA 1
ATOM 2243 C C . GLY A 1 281 ? 0.501 16.406 -2.550 1.00 72.88 281 GLY A C 1
ATOM 2244 O O . GLY A 1 281 ? -0.514 15.709 -2.570 1.00 72.88 281 GLY A O 1
ATOM 2245 N N . PHE A 1 282 ? 1.707 15.891 -2.815 1.00 74.75 282 PHE A N 1
ATOM 2246 C CA . PHE A 1 282 ? 1.979 14.483 -3.154 1.00 74.75 282 PHE A CA 1
ATOM 2247 C C . PHE A 1 282 ? 1.361 13.478 -2.161 1.00 74.75 282 PHE A C 1
ATOM 2249 O O . PHE A 1 282 ? 0.779 12.464 -2.550 1.00 74.75 282 PHE A O 1
ATOM 2256 N N . ASN A 1 283 ? 1.465 13.759 -0.858 1.00 76.12 283 ASN A N 1
ATOM 2257 C CA . ASN A 1 283 ? 0.967 12.866 0.193 1.00 76.12 283 ASN A CA 1
ATOM 2258 C C . ASN A 1 283 ? -0.564 12.757 0.199 1.00 76.12 283 ASN A C 1
ATOM 2260 O O . ASN A 1 283 ? -1.100 11.688 0.499 1.00 76.12 283 ASN A O 1
ATOM 2264 N N . GLU A 1 284 ? -1.261 13.843 -0.134 1.00 76.06 284 GLU A N 1
ATOM 2265 C CA . GLU A 1 284 ? -2.720 13.874 -0.242 1.00 76.06 284 GLU A CA 1
ATOM 2266 C C . GLU A 1 284 ? -3.176 13.035 -1.434 1.00 76.06 284 GLU A C 1
ATOM 2268 O O . GLU A 1 284 ? -4.036 12.166 -1.271 1.00 76.06 284 GLU A O 1
ATOM 2273 N N . LEU A 1 285 ? -2.524 13.204 -2.595 1.00 80.56 285 LEU A N 1
ATOM 2274 C CA . LEU A 1 285 ? -2.788 12.385 -3.779 1.00 80.56 285 LEU A CA 1
ATOM 2275 C C . LEU A 1 285 ? -2.641 10.894 -3.452 1.00 80.56 285 LEU A C 1
ATOM 2277 O O . LEU A 1 285 ? -3.552 10.113 -3.715 1.00 80.56 285 LEU A O 1
ATOM 2281 N N . ILE A 1 286 ? -1.537 10.487 -2.819 1.00 79.06 286 ILE A N 1
ATOM 2282 C CA . ILE A 1 286 ? -1.310 9.085 -2.442 1.00 79.06 286 ILE A CA 1
ATOM 2283 C C . ILE A 1 286 ? -2.420 8.548 -1.523 1.00 79.06 286 ILE A C 1
ATOM 2285 O O . ILE A 1 286 ? -2.857 7.407 -1.688 1.00 79.06 286 ILE A O 1
ATOM 2289 N N . LYS A 1 287 ? -2.895 9.339 -0.553 1.00 75.94 287 LYS A N 1
ATOM 2290 C CA . LYS A 1 287 ? -3.996 8.929 0.338 1.00 75.94 287 LYS A CA 1
ATOM 2291 C C . LYS A 1 287 ? -5.312 8.769 -0.421 1.00 75.94 287 LYS A C 1
ATOM 2293 O O . LYS A 1 287 ? -6.022 7.793 -0.184 1.00 75.94 287 LYS A O 1
ATOM 2298 N N . ILE A 1 288 ? -5.612 9.682 -1.344 1.00 76.38 288 ILE A N 1
ATOM 2299 C CA . ILE A 1 288 ? -6.802 9.603 -2.199 1.00 76.38 288 ILE A CA 1
ATOM 2300 C C . ILE A 1 288 ? -6.731 8.352 -3.082 1.00 76.38 288 ILE A C 1
ATOM 2302 O O . ILE A 1 288 ? -7.663 7.549 -3.080 1.00 76.38 288 ILE A O 1
ATOM 2306 N N . LEU A 1 289 ? -5.607 8.141 -3.773 1.00 78.44 289 LEU A N 1
ATOM 2307 C CA . LEU A 1 289 ? -5.409 7.017 -4.691 1.00 78.44 289 LEU A CA 1
ATOM 2308 C C . LEU A 1 289 ? -5.491 5.655 -3.993 1.00 78.44 289 LEU A C 1
ATOM 2310 O O . LEU A 1 289 ? -6.027 4.713 -4.562 1.00 78.44 289 LEU A O 1
ATOM 2314 N N . ARG A 1 290 ? -5.029 5.537 -2.741 1.00 74.56 290 ARG A N 1
ATOM 2315 C CA . ARG A 1 290 ? -5.149 4.286 -1.961 1.00 74.56 290 ARG A CA 1
ATOM 2316 C C . ARG A 1 290 ? -6.588 3.859 -1.696 1.00 74.56 290 ARG A C 1
ATOM 2318 O O . ARG A 1 290 ? -6.839 2.675 -1.474 1.00 74.56 290 ARG A O 1
ATOM 2325 N N . ASN A 1 291 ? -7.500 4.821 -1.653 1.00 70.00 291 ASN A N 1
ATOM 2326 C CA . ASN A 1 291 ? -8.912 4.586 -1.383 1.00 70.00 291 ASN A CA 1
ATOM 2327 C C . ASN A 1 291 ? -9.756 4.566 -2.666 1.00 70.00 291 ASN A C 1
ATOM 2329 O O . ASN A 1 291 ? -10.924 4.179 -2.609 1.00 70.00 291 ASN A O 1
ATOM 2333 N N . GLU A 1 292 ? -9.176 4.957 -3.803 1.00 75.81 292 GLU A N 1
ATOM 2334 C CA . GLU A 1 292 ? -9.816 4.899 -5.110 1.00 75.81 292 GLU A CA 1
ATOM 2335 C C . GLU A 1 292 ? -9.815 3.459 -5.636 1.00 75.81 292 GLU A C 1
ATOM 2337 O O . GLU A 1 292 ? -8.782 2.794 -5.683 1.00 75.81 292 GLU A O 1
ATOM 2342 N N . LYS A 1 293 ? -10.997 2.961 -6.003 1.00 66.31 293 LYS A N 1
ATOM 2343 C CA . LYS A 1 293 ? -11.168 1.596 -6.523 1.00 66.31 293 LYS A CA 1
ATOM 2344 C C . LYS A 1 293 ? -11.256 1.566 -8.043 1.00 66.31 293 LYS A C 1
ATOM 2346 O O . LYS A 1 293 ? -11.051 0.506 -8.629 1.00 66.31 293 LYS A O 1
ATOM 2351 N N . ASP A 1 294 ? -11.586 2.694 -8.668 1.00 73.88 294 ASP A N 1
ATOM 2352 C CA . ASP A 1 294 ? -11.668 2.813 -10.116 1.00 73.88 294 ASP A CA 1
ATOM 2353 C C . ASP A 1 294 ? -10.337 3.313 -10.690 1.00 73.88 294 ASP A C 1
ATOM 2355 O O . ASP A 1 294 ? -9.930 4.459 -10.487 1.00 73.88 294 ASP A O 1
ATOM 2359 N N . ASN A 1 295 ? -9.668 2.442 -11.448 1.00 74.06 295 ASN A N 1
ATOM 2360 C CA . ASN A 1 295 ? -8.395 2.748 -12.095 1.00 74.06 295 ASN A CA 1
ATOM 2361 C C . ASN A 1 295 ? -8.488 3.920 -13.086 1.00 74.06 295 ASN A C 1
ATOM 2363 O O . ASN A 1 295 ? -7.515 4.660 -13.226 1.00 74.06 295 ASN A O 1
ATOM 2367 N N . ASN A 1 296 ? -9.629 4.118 -13.756 1.00 73.75 296 ASN A N 1
ATOM 2368 C CA . ASN A 1 296 ? -9.796 5.221 -14.708 1.00 73.75 296 ASN A CA 1
ATOM 2369 C C . ASN A 1 296 ? -9.845 6.560 -13.974 1.00 73.75 296 ASN A C 1
ATOM 2371 O O . ASN A 1 296 ? -9.165 7.512 -14.355 1.00 73.75 296 ASN A O 1
ATOM 2375 N N . ASN A 1 297 ? -10.594 6.604 -12.873 1.00 78.06 297 ASN A N 1
ATOM 2376 C CA . ASN A 1 297 ? -10.641 7.766 -11.997 1.00 78.06 297 ASN A CA 1
ATOM 2377 C C . ASN A 1 297 ? -9.265 8.034 -11.378 1.00 78.06 297 ASN A C 1
ATOM 2379 O O . ASN A 1 297 ? -8.782 9.163 -11.427 1.00 78.06 297 ASN A O 1
ATOM 2383 N N . ALA A 1 298 ? -8.590 6.998 -10.871 1.00 82.69 298 ALA A N 1
ATOM 2384 C CA . ALA A 1 298 ? -7.236 7.105 -10.331 1.00 82.69 298 ALA A CA 1
ATOM 2385 C C . ALA A 1 298 ? -6.254 7.709 -11.350 1.00 82.69 298 ALA A C 1
ATOM 2387 O O . ALA A 1 298 ? -5.511 8.636 -11.017 1.00 82.69 298 ALA A O 1
ATOM 2388 N N . GLN A 1 299 ? -6.280 7.242 -12.601 1.00 84.62 299 GLN A N 1
ATOM 2389 C CA . GLN A 1 299 ? -5.473 7.806 -13.683 1.00 84.62 299 GLN A CA 1
ATOM 2390 C C . GLN A 1 299 ? -5.847 9.262 -13.984 1.00 84.62 299 GLN A C 1
ATOM 2392 O O . GLN A 1 299 ? -4.957 10.108 -14.066 1.00 84.62 299 GLN A O 1
ATOM 2397 N N . HIS A 1 300 ? -7.139 9.579 -14.113 1.00 82.81 300 HIS A N 1
ATOM 2398 C CA . HIS A 1 300 ? -7.596 10.946 -14.371 1.00 82.81 300 HIS A CA 1
ATOM 2399 C C . HIS A 1 300 ? -7.108 11.925 -13.292 1.00 82.81 300 HIS A C 1
ATOM 2401 O O . HIS A 1 300 ? -6.523 12.957 -13.618 1.00 82.81 300 HIS A O 1
ATOM 2407 N N . PHE A 1 301 ? -7.253 11.569 -12.012 1.00 79.44 301 PHE A N 1
ATOM 2408 C CA . PHE A 1 301 ? -6.780 12.401 -10.903 1.00 79.44 301 PHE A CA 1
ATOM 2409 C C . PHE A 1 301 ? -5.265 12.552 -10.881 1.00 79.44 301 PHE A C 1
ATOM 2411 O O . PHE A 1 301 ? -4.759 13.650 -10.659 1.00 79.44 301 PHE A O 1
ATOM 2418 N N . THR A 1 302 ? -4.538 11.464 -11.135 1.00 88.44 302 THR A N 1
ATOM 2419 C CA . THR A 1 302 ? -3.072 11.501 -11.183 1.00 88.44 302 THR A CA 1
ATOM 2420 C C . THR A 1 302 ? -2.594 12.446 -12.285 1.00 88.44 302 THR A C 1
ATOM 2422 O O . THR A 1 302 ? -1.689 13.243 -12.057 1.00 88.44 302 THR A O 1
ATOM 2425 N N . ASN A 1 303 ? -3.238 12.410 -13.453 1.00 88.44 303 ASN A N 1
ATOM 2426 C CA . ASN A 1 303 ? -2.933 13.288 -14.581 1.00 88.44 303 ASN A CA 1
ATOM 2427 C C . ASN A 1 303 ? -3.201 14.768 -14.260 1.00 88.44 303 ASN A C 1
ATOM 2429 O O . ASN A 1 303 ? -2.338 15.612 -14.497 1.00 88.44 303 ASN A O 1
ATOM 2433 N N . GLU A 1 304 ? -4.367 15.087 -13.690 1.00 84.62 304 GLU A N 1
ATOM 2434 C CA . GLU A 1 304 ? -4.723 16.460 -13.304 1.00 84.62 304 GLU A CA 1
ATOM 2435 C C . GLU A 1 304 ? -3.789 17.023 -12.229 1.00 84.62 304 GLU A C 1
ATOM 2437 O O . GLU A 1 304 ? -3.356 18.174 -12.318 1.00 84.62 304 GLU A O 1
ATOM 2442 N N . TRP A 1 305 ? -3.432 16.203 -11.238 1.00 87.19 305 TRP A N 1
ATOM 2443 C CA . TRP A 1 305 ? -2.455 16.579 -10.223 1.00 87.19 305 TRP A CA 1
ATOM 2444 C C . TRP A 1 305 ? -1.070 16.804 -10.834 1.00 87.19 305 TRP A C 1
ATOM 2446 O O . TRP A 1 305 ? -0.450 17.836 -10.575 1.00 87.19 305 TRP A O 1
ATOM 2456 N N . PHE A 1 306 ? -0.600 15.883 -11.680 1.00 89.50 306 PHE A N 1
ATOM 2457 C CA . PHE A 1 306 ? 0.709 15.984 -12.322 1.00 89.50 306 PHE A CA 1
ATOM 2458 C C . PHE A 1 306 ? 0.811 17.243 -13.183 1.00 89.50 306 PHE A C 1
ATOM 2460 O O . PHE A 1 306 ? 1.806 17.954 -13.112 1.00 89.50 306 PHE A O 1
ATOM 2467 N N . LYS A 1 307 ? -0.243 17.580 -13.936 1.00 87.50 307 LYS A N 1
ATOM 2468 C CA . LYS A 1 307 ? -0.302 18.796 -14.758 1.00 87.50 307 LYS A CA 1
ATOM 2469 C C . LYS A 1 307 ? -0.044 20.076 -13.953 1.00 87.50 307 LYS A C 1
ATOM 2471 O O . LYS A 1 307 ? 0.552 21.010 -14.480 1.00 87.50 307 LYS A O 1
ATOM 2476 N N . ARG A 1 308 ? -0.490 20.129 -12.694 1.00 85.31 308 ARG A N 1
ATOM 2477 C CA . ARG A 1 308 ? -0.327 21.293 -11.802 1.00 85.31 308 ARG A CA 1
ATOM 2478 C C . ARG A 1 308 ? 0.993 21.261 -11.028 1.00 85.31 308 ARG A C 1
ATOM 2480 O O . ARG A 1 308 ? 1.536 22.313 -10.721 1.00 85.31 308 ARG A O 1
ATOM 2487 N N . ASN A 1 309 ? 1.518 20.064 -10.758 1.00 86.94 309 ASN A N 1
ATOM 2488 C CA . ASN A 1 309 ? 2.647 19.834 -9.852 1.00 86.94 309 ASN A CA 1
ATOM 2489 C C . ASN A 1 309 ? 3.884 19.245 -10.552 1.00 86.94 309 ASN A C 1
ATOM 2491 O O . ASN A 1 309 ? 4.766 18.698 -9.899 1.00 86.94 309 ASN A O 1
ATOM 2495 N N . GLU A 1 310 ? 3.972 19.335 -11.881 1.00 87.94 310 GLU A N 1
ATOM 2496 C CA . GLU A 1 310 ? 5.016 18.675 -12.676 1.00 87.94 310 GLU A CA 1
ATOM 2497 C C . GLU A 1 310 ? 6.434 19.025 -12.195 1.00 87.94 310 GLU A C 1
ATOM 2499 O O . GLU A 1 310 ? 7.298 18.150 -12.085 1.00 87.94 310 GLU A O 1
ATOM 2504 N N . GLN A 1 311 ? 6.691 20.307 -11.911 1.00 86.94 311 GLN A N 1
ATOM 2505 C CA . GLN A 1 311 ? 8.000 20.755 -11.437 1.00 86.94 311 GLN A CA 1
ATOM 2506 C C . GLN A 1 311 ? 8.318 20.191 -10.048 1.00 86.94 311 GLN A C 1
ATOM 2508 O O . GLN A 1 311 ? 9.382 19.601 -9.868 1.00 86.94 311 GLN A O 1
ATOM 2513 N N . GLU A 1 312 ? 7.395 20.327 -9.094 1.00 86.12 312 GLU A N 1
ATOM 2514 C CA . GLU A 1 312 ? 7.582 19.821 -7.732 1.00 86.12 312 GLU A CA 1
ATOM 2515 C C . GLU A 1 312 ? 7.773 18.302 -7.729 1.00 86.12 312 GLU A C 1
ATOM 2517 O O . GLU A 1 312 ? 8.693 17.798 -7.088 1.00 86.12 312 GLU A O 1
ATOM 2522 N N . TYR A 1 313 ? 6.977 17.574 -8.516 1.00 87.44 313 TYR A N 1
ATOM 2523 C CA . TYR A 1 313 ? 7.123 16.133 -8.679 1.00 87.44 313 TYR A CA 1
ATOM 2524 C C . TYR A 1 313 ? 8.497 15.770 -9.247 1.00 87.44 313 TYR A C 1
ATOM 2526 O O . TYR A 1 313 ? 9.170 14.897 -8.708 1.00 87.44 313 TYR A O 1
ATOM 2534 N N . THR A 1 314 ? 8.969 16.472 -10.282 1.00 88.25 314 THR A N 1
ATOM 2535 C CA . THR A 1 314 ? 10.306 16.240 -10.859 1.00 88.25 314 THR A CA 1
ATOM 2536 C C . THR A 1 314 ? 11.410 16.454 -9.819 1.00 88.25 314 THR A C 1
ATOM 2538 O O . THR A 1 314 ? 12.305 15.619 -9.673 1.00 88.25 314 THR A O 1
ATOM 2541 N N . GLU A 1 315 ? 11.336 17.535 -9.042 1.00 86.94 315 GLU A N 1
ATOM 2542 C CA . GLU A 1 315 ? 12.290 17.807 -7.963 1.00 86.94 315 GLU A CA 1
ATOM 2543 C C . GLU A 1 315 ? 12.213 16.768 -6.838 1.00 86.94 315 GLU A C 1
ATOM 2545 O O . GLU A 1 315 ? 13.240 16.380 -6.279 1.00 86.94 315 GLU A O 1
ATOM 2550 N N . GLN A 1 316 ? 11.010 16.298 -6.508 1.00 85.62 316 GLN A N 1
ATOM 2551 C CA . GLN A 1 316 ? 10.793 15.258 -5.510 1.00 85.62 316 GLN A CA 1
ATOM 2552 C C . GLN A 1 316 ? 11.384 13.918 -5.963 1.00 85.62 316 GLN A C 1
ATOM 2554 O O . GLN A 1 316 ? 12.016 13.231 -5.160 1.00 85.62 316 GLN A O 1
ATOM 2559 N N . ILE A 1 317 ? 11.239 13.566 -7.244 1.00 88.12 317 ILE A N 1
ATOM 2560 C CA . ILE A 1 317 ? 11.847 12.367 -7.827 1.00 88.12 317 ILE A CA 1
ATOM 2561 C C . ILE A 1 317 ? 13.372 12.406 -7.690 1.00 88.12 317 ILE A C 1
ATOM 2563 O O . ILE A 1 317 ? 13.966 11.430 -7.234 1.00 88.12 317 ILE A O 1
ATOM 2567 N N . LEU A 1 318 ? 13.999 13.548 -7.974 1.00 87.31 318 LEU A N 1
ATOM 2568 C CA . LEU A 1 318 ? 15.449 13.726 -7.826 1.00 87.31 318 LEU A CA 1
ATOM 2569 C C . LEU A 1 318 ? 15.932 13.714 -6.361 1.00 87.31 318 LEU A C 1
ATOM 2571 O O . LEU A 1 318 ? 17.121 13.547 -6.108 1.00 87.31 318 LEU A O 1
ATOM 2575 N N . LYS A 1 319 ? 15.029 13.870 -5.387 1.00 84.50 319 LYS A N 1
ATOM 2576 C CA . LYS A 1 319 ? 15.325 13.770 -3.945 1.00 84.50 319 LYS A CA 1
ATOM 2577 C C . LYS A 1 319 ? 15.024 12.385 -3.364 1.00 84.50 319 LYS A C 1
ATOM 2579 O O . LYS A 1 319 ? 15.207 12.181 -2.165 1.00 84.50 319 LYS A O 1
ATOM 2584 N N . CYS A 1 320 ? 14.513 11.448 -4.164 1.00 80.38 320 CYS A N 1
ATOM 2585 C CA . CYS A 1 320 ? 14.153 10.127 -3.660 1.00 80.38 320 CYS A CA 1
ATOM 2586 C C . CYS A 1 320 ? 15.382 9.336 -3.200 1.00 80.38 320 CYS A C 1
ATOM 2588 O O . CYS A 1 320 ? 16.484 9.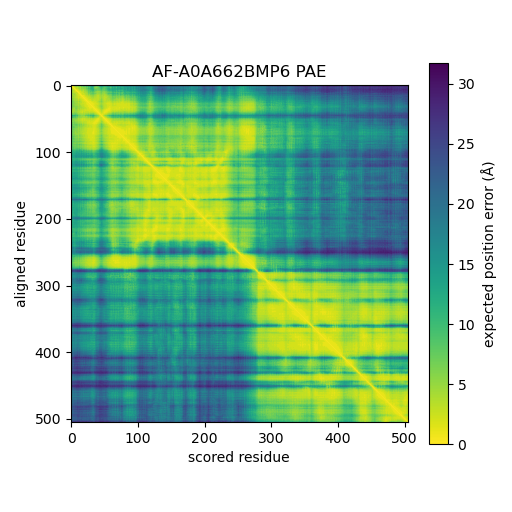494 -3.717 1.00 80.38 320 CYS A O 1
ATOM 2590 N N . GLU A 1 321 ? 15.165 8.439 -2.242 1.00 71.75 321 GLU A N 1
ATOM 2591 C CA . GLU A 1 321 ? 16.187 7.545 -1.704 1.00 71.75 321 GLU A CA 1
ATOM 2592 C C . GLU A 1 321 ? 15.672 6.096 -1.733 1.00 71.75 321 GLU A C 1
ATOM 2594 O O . GLU A 1 321 ? 14.499 5.818 -2.019 1.00 71.75 321 GLU A O 1
ATOM 2599 N N . LEU A 1 322 ? 16.548 5.140 -1.422 1.00 66.19 322 LEU A N 1
ATOM 2600 C CA . LEU A 1 322 ? 16.155 3.741 -1.261 1.00 66.19 322 LEU A CA 1
ATOM 2601 C C . LEU A 1 322 ? 15.106 3.618 -0.142 1.00 66.19 322 LEU A C 1
ATOM 2603 O O . LEU A 1 322 ? 15.365 3.987 1.000 1.00 66.19 322 LEU A O 1
ATOM 2607 N N . GLY A 1 323 ? 13.924 3.090 -0.479 1.00 62.50 323 GLY A N 1
ATOM 2608 C CA . GLY A 1 323 ? 12.786 2.939 0.438 1.00 62.50 323 GLY A CA 1
ATOM 2609 C C . GLY A 1 323 ? 11.605 3.888 0.188 1.00 62.50 323 GLY A C 1
ATOM 2610 O O . GLY A 1 323 ? 10.482 3.524 0.524 1.00 62.50 323 GLY A O 1
ATOM 2611 N N . SER A 1 324 ? 11.800 5.047 -0.459 1.00 66.62 324 SER A N 1
ATOM 2612 C CA . SER A 1 324 ? 10.700 5.976 -0.813 1.00 66.62 324 SER A CA 1
ATOM 2613 C C . SER A 1 324 ? 10.206 5.837 -2.262 1.00 66.62 324 SER A C 1
ATOM 2615 O O . SER A 1 324 ? 9.171 6.381 -2.643 1.00 66.62 324 SER A O 1
ATOM 2617 N N . HIS A 1 325 ? 10.901 5.037 -3.070 1.00 72.38 325 HIS A N 1
ATOM 2618 C CA . HIS A 1 325 ? 10.665 4.867 -4.507 1.00 72.38 325 HIS A CA 1
ATOM 2619 C C . HIS A 1 325 ? 9.334 4.205 -4.897 1.00 72.38 325 HIS A C 1
ATOM 2621 O O . HIS A 1 325 ? 8.947 4.206 -6.067 1.00 72.38 325 HIS A O 1
ATOM 2627 N N . GLN A 1 326 ? 8.651 3.547 -3.958 1.00 70.94 326 GLN A N 1
ATOM 2628 C CA . GLN A 1 326 ? 7.481 2.741 -4.289 1.00 70.94 326 GLN A CA 1
ATOM 2629 C C . GLN A 1 326 ? 6.253 3.601 -4.592 1.00 70.94 326 GLN A C 1
ATOM 2631 O O . GLN A 1 326 ? 5.592 3.375 -5.597 1.00 70.94 326 GLN A O 1
ATOM 2636 N N . GLU A 1 327 ? 5.982 4.615 -3.775 1.00 74.75 327 GLU A N 1
ATOM 2637 C CA . GLU A 1 327 ? 4.851 5.526 -4.000 1.00 74.75 327 GLU A CA 1
ATOM 2638 C C . GLU A 1 327 ? 5.015 6.328 -5.283 1.00 74.75 327 GLU A C 1
ATOM 2640 O O . GLU A 1 327 ? 4.064 6.512 -6.040 1.00 74.75 327 GLU A O 1
ATOM 2645 N N . GLN A 1 328 ? 6.252 6.735 -5.555 1.00 83.12 328 GLN A N 1
ATOM 2646 C CA . GLN A 1 328 ? 6.616 7.411 -6.788 1.00 83.12 328 GLN A CA 1
ATOM 2647 C C . GLN A 1 328 ? 6.341 6.532 -8.011 1.00 83.12 328 GLN A C 1
ATOM 2649 O O . GLN A 1 328 ? 5.774 7.008 -8.992 1.00 83.12 328 GLN A O 1
ATOM 2654 N N . GLN A 1 329 ? 6.661 5.233 -7.922 1.00 84.25 329 GLN A N 1
ATOM 2655 C CA . GLN A 1 329 ? 6.296 4.250 -8.946 1.00 84.25 329 GLN A CA 1
ATOM 2656 C C . GLN A 1 329 ? 4.785 4.164 -9.135 1.00 84.25 329 GLN A C 1
ATOM 2658 O O . GLN A 1 329 ? 4.324 4.154 -10.270 1.00 84.25 329 GLN A O 1
ATOM 2663 N N . SER A 1 330 ? 4.014 4.091 -8.049 1.00 82.25 330 SER A N 1
ATOM 2664 C CA . SER A 1 330 ? 2.557 3.965 -8.132 1.00 82.25 330 SER A CA 1
ATOM 2665 C C . SER A 1 330 ? 1.921 5.150 -8.862 1.00 82.25 330 SER A C 1
ATOM 2667 O O . SER A 1 330 ? 1.059 4.938 -9.711 1.00 82.25 330 SER A O 1
ATOM 2669 N N . ILE A 1 331 ? 2.385 6.375 -8.595 1.00 87.19 331 ILE A N 1
ATOM 2670 C CA . ILE A 1 331 ? 1.941 7.571 -9.327 1.00 87.19 331 ILE A CA 1
ATOM 2671 C C . ILE A 1 331 ? 2.355 7.493 -10.793 1.00 87.19 331 ILE A C 1
ATOM 2673 O O . ILE A 1 331 ? 1.506 7.621 -11.671 1.00 87.19 331 ILE A O 1
ATOM 2677 N N . PHE A 1 332 ? 3.630 7.210 -11.072 1.00 90.06 332 PHE A N 1
ATOM 2678 C CA . PHE A 1 332 ? 4.116 7.124 -12.447 1.00 90.06 332 PHE A CA 1
ATOM 2679 C C . PHE A 1 332 ? 3.340 6.086 -13.273 1.00 90.06 332 PHE A C 1
ATOM 2681 O O . PHE A 1 332 ? 3.015 6.331 -14.432 1.00 90.06 332 PHE A O 1
ATOM 2688 N N . LEU A 1 333 ? 2.987 4.938 -12.684 1.00 88.44 333 LEU A N 1
ATOM 2689 C CA . LEU A 1 333 ? 2.209 3.896 -13.356 1.00 88.44 333 LEU A CA 1
ATOM 2690 C C . LEU A 1 333 ? 0.827 4.383 -13.798 1.00 88.44 333 LEU A C 1
ATOM 2692 O O . LEU A 1 333 ? 0.401 4.035 -14.903 1.00 88.44 333 LEU A O 1
ATOM 2696 N N . LEU A 1 334 ? 0.174 5.203 -12.971 1.00 90.56 334 LEU A N 1
ATOM 2697 C CA . LEU A 1 334 ? -1.153 5.755 -13.235 1.00 90.56 334 LEU A CA 1
ATOM 2698 C C . LEU A 1 334 ? -1.146 6.862 -14.292 1.00 90.56 334 LEU A C 1
ATOM 2700 O O . LEU A 1 334 ? -2.177 7.062 -14.930 1.00 90.56 334 LEU A O 1
ATOM 2704 N N . LEU A 1 335 ? -0.014 7.532 -14.532 1.00 92.75 335 LEU A N 1
ATOM 2705 C CA . LEU A 1 335 ? 0.082 8.566 -15.564 1.00 92.75 335 LEU A CA 1
ATOM 2706 C C . LEU A 1 335 ? -0.274 8.027 -16.957 1.00 92.75 335 LEU A C 1
ATOM 2708 O O . LEU A 1 335 ? 0.105 6.909 -17.342 1.00 92.75 335 LEU A O 1
ATOM 2712 N N . SER A 1 336 ? -0.972 8.853 -17.740 1.00 93.69 336 SER A N 1
ATOM 2713 C CA . SER A 1 336 ? -1.164 8.585 -19.167 1.00 93.69 336 SER A CA 1
ATOM 2714 C C . SER A 1 336 ? 0.174 8.621 -19.913 1.00 93.69 336 SER A C 1
ATOM 2716 O O . SER A 1 336 ? 1.179 9.142 -19.424 1.00 93.69 336 SER A O 1
ATOM 2718 N N . LEU A 1 337 ? 0.188 8.067 -21.126 1.00 93.69 337 LEU A N 1
ATOM 2719 C CA . LEU A 1 337 ? 1.379 8.063 -21.971 1.00 93.69 337 LEU A CA 1
ATOM 2720 C C . LEU A 1 337 ? 1.931 9.477 -22.215 1.00 93.69 337 LEU A C 1
ATOM 2722 O O . LEU A 1 337 ? 3.139 9.672 -22.134 1.00 93.69 337 LEU A O 1
ATOM 2726 N N . GLU A 1 338 ? 1.057 10.453 -22.465 1.00 94.81 338 GLU A N 1
ATOM 2727 C CA . GLU A 1 338 ? 1.438 11.853 -22.680 1.00 94.81 338 GLU A CA 1
ATOM 2728 C C . GLU A 1 338 ? 2.219 12.411 -21.482 1.00 94.81 338 GLU A C 1
ATOM 2730 O O . GLU A 1 338 ? 3.331 12.909 -21.643 1.00 94.81 338 GLU A O 1
ATOM 2735 N N . TYR A 1 339 ? 1.697 12.248 -20.263 1.00 95.38 339 TYR A N 1
ATOM 2736 C CA . TYR A 1 339 ? 2.366 12.747 -19.059 1.00 95.38 339 TYR A CA 1
ATOM 2737 C C . TYR A 1 339 ? 3.643 11.976 -18.723 1.00 95.38 339 TYR A C 1
ATOM 2739 O O . TYR A 1 339 ? 4.601 12.577 -18.241 1.00 95.38 339 TYR A O 1
ATOM 2747 N N . LYS A 1 340 ? 3.708 10.673 -19.034 1.00 96.06 340 LYS A N 1
ATOM 2748 C CA . LYS A 1 340 ? 4.958 9.900 -18.943 1.00 96.06 340 LYS A CA 1
ATOM 2749 C C . LYS A 1 340 ? 6.026 10.483 -19.867 1.00 96.06 340 LYS A C 1
ATOM 2751 O O . LYS A 1 340 ? 7.156 10.679 -19.434 1.00 96.06 340 LYS A O 1
ATOM 2756 N N . VAL A 1 341 ? 5.680 10.787 -21.119 1.00 96.00 341 VAL A N 1
ATOM 2757 C CA . VAL A 1 341 ? 6.611 11.408 -22.074 1.00 96.00 341 VAL A CA 1
ATOM 2758 C C . VAL A 1 341 ? 7.050 12.788 -21.586 1.00 96.00 341 VAL A C 1
ATOM 2760 O O . VAL A 1 341 ? 8.253 13.046 -21.545 1.00 96.00 341 VAL A O 1
ATOM 2763 N N . ASN A 1 342 ? 6.111 13.637 -21.156 1.00 95.00 342 ASN A N 1
ATOM 2764 C CA . ASN A 1 342 ? 6.407 14.981 -20.646 1.00 95.00 342 ASN A CA 1
ATOM 2765 C C . ASN A 1 342 ? 7.363 14.936 -19.446 1.00 95.00 342 ASN A C 1
ATOM 2767 O O . ASN A 1 342 ? 8.375 15.637 -19.439 1.00 95.00 342 ASN A O 1
ATOM 2771 N N . PHE A 1 343 ? 7.107 14.034 -18.491 1.00 95.00 343 PHE A N 1
ATOM 2772 C CA . PHE A 1 343 ? 7.990 13.795 -17.351 1.00 95.00 343 PHE A CA 1
ATOM 2773 C C . PHE A 1 343 ? 9.433 13.519 -17.795 1.00 95.00 343 PHE A C 1
ATOM 2775 O O . PHE A 1 343 ? 10.366 14.192 -17.353 1.00 95.00 343 PHE A O 1
ATOM 2782 N N . PHE A 1 344 ? 9.628 12.553 -18.698 1.00 95.31 344 PHE A N 1
ATOM 2783 C CA . PHE A 1 344 ? 10.969 12.186 -19.152 1.00 95.31 344 PHE A CA 1
ATOM 2784 C C . PHE A 1 344 ? 11.629 13.297 -19.976 1.00 95.31 344 PHE A C 1
ATOM 2786 O O . PHE A 1 344 ? 12.811 13.578 -19.781 1.00 95.31 344 PHE A O 1
ATOM 2793 N N . LYS A 1 345 ? 10.870 13.993 -20.831 1.00 94.62 345 LYS A N 1
ATOM 2794 C CA . LYS A 1 345 ? 11.361 15.159 -21.582 1.00 94.62 345 LYS A CA 1
ATOM 2795 C C . LYS A 1 345 ? 11.860 16.282 -20.679 1.00 94.62 345 LYS A C 1
ATOM 2797 O O . LYS A 1 345 ? 12.756 17.018 -21.079 1.00 94.62 345 LYS A O 1
ATOM 2802 N N . LYS A 1 346 ? 11.313 16.400 -19.470 1.00 93.00 346 LYS A N 1
ATOM 2803 C CA . LYS A 1 346 ? 11.733 17.396 -18.483 1.00 93.00 346 LYS A CA 1
ATOM 2804 C C . LYS A 1 346 ? 12.905 16.926 -17.628 1.00 93.00 346 LYS A C 1
ATOM 2806 O O . LYS A 1 346 ? 13.831 17.697 -17.395 1.00 93.00 346 LYS A O 1
ATOM 2811 N N . ILE A 1 347 ? 12.889 15.674 -17.167 1.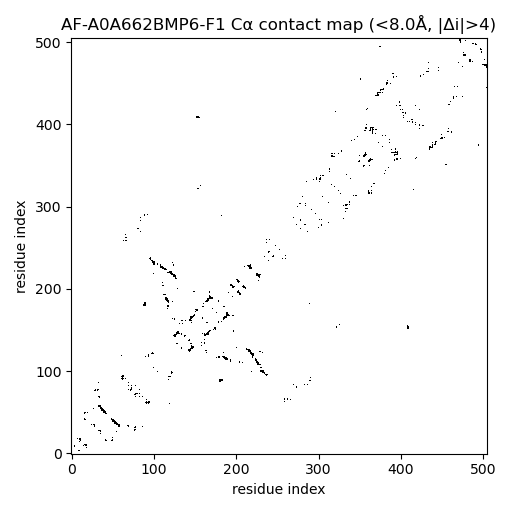00 92.81 347 ILE A N 1
ATOM 2812 C CA . ILE A 1 347 ? 13.911 15.175 -16.237 1.00 92.81 347 ILE A CA 1
ATOM 2813 C C . ILE A 1 347 ? 15.240 14.849 -16.928 1.00 92.81 347 ILE A C 1
ATOM 2815 O O . ILE A 1 347 ? 16.288 15.090 -16.337 1.00 92.81 347 ILE A O 1
ATOM 2819 N N . ILE A 1 348 ? 15.228 14.358 -18.177 1.00 93.44 348 ILE A N 1
ATOM 2820 C CA . ILE A 1 348 ? 16.459 13.961 -18.882 1.00 93.44 348 ILE A CA 1
ATOM 2821 C C . ILE A 1 348 ? 17.422 15.150 -19.057 1.00 93.44 348 ILE A C 1
ATOM 2823 O O . ILE A 1 348 ? 18.581 15.005 -18.663 1.00 93.44 348 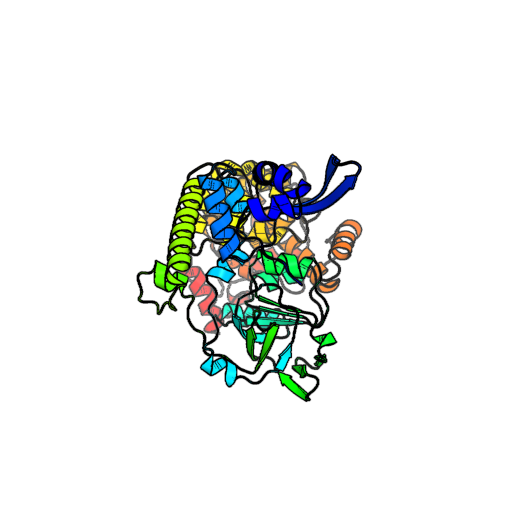ILE A O 1
ATOM 2827 N N . PRO A 1 349 ? 17.000 16.332 -19.561 1.00 91.81 349 PRO A N 1
ATOM 2828 C CA . PRO A 1 349 ? 17.892 17.487 -19.665 1.00 91.81 349 PRO A CA 1
ATOM 2829 C C . PRO A 1 349 ? 18.454 17.917 -18.310 1.00 91.81 349 PRO A C 1
ATOM 2831 O O . PRO A 1 349 ? 19.656 18.132 -18.196 1.00 91.81 349 PRO A O 1
ATOM 2834 N N . ILE A 1 350 ? 17.618 17.947 -17.263 1.00 91.31 350 ILE A N 1
ATOM 2835 C CA . ILE A 1 350 ? 18.050 18.287 -15.898 1.00 91.31 350 ILE A CA 1
ATOM 2836 C C . ILE A 1 350 ? 19.141 17.324 -15.430 1.00 91.31 350 ILE A C 1
ATOM 2838 O O . ILE A 1 350 ? 20.141 17.759 -14.855 1.00 91.31 350 ILE A O 1
ATOM 2842 N N . CYS A 1 351 ? 18.960 16.024 -15.672 1.00 91.25 351 CYS A N 1
ATOM 2843 C CA . CYS A 1 351 ? 19.944 15.023 -15.301 1.00 91.25 351 CYS A CA 1
ATOM 2844 C C . CYS A 1 351 ? 21.251 15.188 -16.077 1.00 91.25 351 CYS A C 1
ATOM 2846 O O . CYS A 1 351 ? 22.318 15.179 -15.471 1.00 91.25 351 CYS A O 1
ATOM 2848 N N . ILE A 1 352 ? 21.185 15.389 -17.393 1.00 88.81 352 ILE A N 1
ATOM 2849 C CA . ILE A 1 352 ? 22.376 15.545 -18.235 1.00 88.81 352 ILE A CA 1
ATOM 2850 C C . ILE A 1 352 ? 23.138 16.832 -17.880 1.00 88.81 352 ILE A C 1
ATOM 2852 O O . ILE A 1 352 ? 24.344 16.778 -17.654 1.00 88.81 352 ILE A O 1
ATOM 2856 N N . GLU A 1 353 ? 22.456 17.976 -17.774 1.00 89.12 353 GLU A N 1
ATOM 2857 C CA . GLU A 1 353 ? 23.069 19.280 -17.471 1.00 89.12 353 GLU A CA 1
ATOM 2858 C C . GLU A 1 353 ? 23.733 19.315 -16.092 1.00 89.12 353 GLU A C 1
ATOM 2860 O O . GLU A 1 353 ? 24.792 19.916 -15.916 1.00 89.12 353 GLU A O 1
ATOM 2865 N N . ARG A 1 354 ? 23.119 18.657 -15.103 1.00 88.81 354 ARG A N 1
ATOM 2866 C CA . ARG A 1 354 ? 23.630 18.592 -13.727 1.00 88.81 354 ARG A CA 1
ATOM 2867 C C . ARG A 1 354 ? 24.523 17.375 -13.475 1.00 88.81 354 ARG A C 1
ATOM 2869 O O . ARG A 1 354 ? 24.938 17.168 -12.337 1.00 88.81 354 ARG A O 1
ATOM 2876 N N . ASN A 1 355 ? 24.810 16.582 -14.510 1.00 87.00 355 ASN A N 1
ATOM 2877 C CA . ASN A 1 355 ? 25.580 15.341 -14.436 1.00 87.00 355 ASN A CA 1
ATOM 2878 C C . ASN A 1 355 ? 25.060 14.368 -13.350 1.00 87.00 355 ASN A C 1
ATOM 2880 O O . ASN A 1 355 ? 25.820 13.812 -12.555 1.00 87.00 355 ASN A O 1
ATOM 2884 N N . LEU A 1 356 ? 23.737 14.206 -13.289 1.00 88.19 356 LEU A N 1
ATOM 2885 C CA . LEU A 1 356 ? 23.024 13.333 -12.360 1.00 88.19 356 LEU A CA 1
ATOM 2886 C C . LEU A 1 356 ? 22.775 11.974 -13.018 1.00 88.19 356 LEU A C 1
ATOM 2888 O O . LEU A 1 356 ? 22.071 11.893 -14.023 1.00 88.19 356 LEU A O 1
ATOM 2892 N N . GLN A 1 357 ? 23.317 10.907 -12.429 1.00 87.06 357 GLN A N 1
ATOM 2893 C CA . GLN A 1 357 ? 23.129 9.531 -12.895 1.00 87.06 357 GLN A CA 1
ATOM 2894 C C . GLN A 1 357 ? 22.968 8.574 -11.715 1.00 87.06 357 GLN A C 1
ATOM 2896 O O . GLN A 1 357 ? 23.657 8.695 -10.697 1.00 87.06 357 GLN A O 1
ATOM 2901 N N . GLY A 1 358 ? 22.059 7.613 -11.849 1.00 84.12 358 GLY A N 1
ATOM 2902 C CA . GLY A 1 358 ? 21.802 6.597 -10.842 1.00 84.12 358 GLY A CA 1
ATOM 2903 C C . GLY A 1 358 ? 21.447 7.132 -9.440 1.00 84.12 358 GLY A C 1
ATOM 2904 O O . GLY A 1 358 ? 20.751 8.130 -9.261 1.00 84.12 358 GLY A O 1
ATOM 2905 N N . TYR A 1 359 ? 21.873 6.406 -8.410 1.00 74.12 359 TYR A N 1
ATOM 2906 C CA . TYR A 1 359 ? 21.461 6.520 -7.011 1.00 74.12 359 TYR A CA 1
ATOM 2907 C C . TYR A 1 359 ? 22.058 7.717 -6.289 1.00 74.12 359 TYR A C 1
ATOM 2909 O O . TYR A 1 359 ? 21.394 8.303 -5.442 1.00 74.12 359 TYR A O 1
ATOM 2917 N N . THR A 1 360 ? 23.281 8.117 -6.628 1.00 65.00 360 THR A N 1
ATOM 2918 C CA . THR A 1 360 ? 23.934 9.288 -6.023 1.00 65.00 360 THR A CA 1
ATOM 2919 C C . THR A 1 360 ? 23.221 10.599 -6.368 1.00 65.00 360 THR A C 1
ATOM 2921 O O . THR A 1 360 ? 23.505 11.621 -5.752 1.00 65.00 360 THR A O 1
ATOM 2924 N N . ALA A 1 361 ? 22.290 10.567 -7.325 1.00 57.94 361 ALA A N 1
ATOM 2925 C CA . ALA A 1 361 ? 21.742 11.745 -7.971 1.00 57.94 361 ALA A CA 1
ATOM 2926 C C . ALA A 1 361 ? 20.200 11.767 -8.067 1.00 57.94 361 ALA A C 1
ATOM 2928 O O . ALA A 1 361 ? 19.645 12.587 -8.796 1.00 57.94 361 ALA A O 1
ATOM 2929 N N . GLY A 1 362 ? 19.505 10.822 -7.416 1.00 64.94 362 GLY A N 1
ATOM 2930 C CA . GLY A 1 362 ? 18.043 10.656 -7.508 1.00 64.94 362 GLY A CA 1
ATOM 2931 C C . GLY A 1 362 ? 17.529 10.103 -8.845 1.00 64.94 362 GLY A C 1
ATOM 2932 O O . GLY A 1 362 ? 16.391 9.644 -8.940 1.00 64.94 362 GLY A O 1
ATOM 2933 N N . SER A 1 363 ? 18.390 10.054 -9.863 1.00 69.06 363 SER A N 1
ATOM 2934 C CA . SER A 1 363 ? 18.101 9.525 -11.197 1.00 69.06 363 SER A CA 1
ATOM 2935 C C . SER A 1 363 ? 17.837 8.010 -11.210 1.00 69.06 363 SER A C 1
ATOM 2937 O O . SER A 1 363 ? 17.231 7.492 -12.140 1.00 69.06 363 SER A O 1
ATOM 2939 N N . PHE A 1 364 ? 18.131 7.277 -10.129 1.00 80.38 364 PHE A N 1
ATOM 2940 C CA . PHE A 1 364 ? 17.733 5.866 -10.017 1.00 80.38 364 PHE A CA 1
ATOM 2941 C C . PHE A 1 364 ? 16.219 5.650 -10.206 1.00 80.38 364 PHE A C 1
ATOM 2943 O O . PHE A 1 364 ? 15.808 4.578 -10.644 1.00 80.38 364 PHE A O 1
ATOM 2950 N N . MET A 1 365 ? 15.387 6.655 -9.904 1.00 86.94 365 MET A N 1
ATOM 2951 C CA . MET A 1 365 ? 13.952 6.616 -10.185 1.00 86.94 365 MET A CA 1
ATOM 2952 C C . MET A 1 365 ? 13.637 6.629 -11.683 1.00 86.94 365 MET A C 1
ATOM 2954 O O . MET A 1 365 ? 12.703 5.950 -12.100 1.00 86.94 365 MET A O 1
ATOM 2958 N N . VAL A 1 366 ? 14.435 7.336 -12.490 1.00 90.69 366 VAL A N 1
ATOM 2959 C CA . VAL A 1 366 ? 14.358 7.320 -13.961 1.00 90.69 366 VAL A CA 1
ATOM 2960 C C . VAL A 1 366 ? 14.537 5.883 -14.444 1.00 90.69 366 VAL A C 1
ATOM 2962 O O . VAL A 1 366 ? 13.679 5.370 -15.155 1.00 90.69 366 VAL A O 1
ATOM 2965 N N . GLY A 1 367 ? 15.580 5.196 -13.967 1.00 89.19 367 GLY A N 1
ATOM 2966 C CA . GLY A 1 367 ? 15.798 3.777 -14.255 1.00 89.19 367 GLY A CA 1
ATOM 2967 C C . GLY A 1 367 ? 14.677 2.875 -13.736 1.00 89.19 367 GLY A C 1
ATOM 2968 O O . GLY A 1 367 ? 14.191 2.002 -14.453 1.00 89.19 367 GLY A O 1
ATOM 2969 N N . ARG A 1 368 ? 14.185 3.126 -12.518 1.00 87.56 368 ARG A N 1
ATOM 2970 C CA . ARG A 1 368 ? 13.068 2.376 -11.925 1.00 87.56 368 ARG A CA 1
ATOM 2971 C C . ARG A 1 368 ? 11.801 2.449 -12.779 1.00 87.56 368 ARG A C 1
ATOM 2973 O O . ARG A 1 368 ? 11.125 1.434 -12.960 1.00 87.56 368 ARG A O 1
ATOM 2980 N N . PHE A 1 369 ? 11.477 3.617 -13.326 1.00 90.62 369 PHE A N 1
ATOM 2981 C CA . PHE A 1 369 ? 10.313 3.806 -14.194 1.00 90.62 369 PHE A CA 1
ATOM 2982 C C . PHE A 1 369 ? 10.405 3.025 -15.510 1.00 90.62 369 PHE A C 1
ATOM 2984 O O . PHE A 1 369 ? 9.367 2.731 -16.097 1.00 90.62 369 PHE A O 1
ATOM 2991 N N . LEU A 1 370 ? 11.605 2.610 -15.923 1.00 89.12 370 LEU A N 1
ATOM 2992 C CA . LEU A 1 370 ? 11.851 1.787 -17.113 1.00 89.12 370 LEU A CA 1
ATOM 2993 C C . LEU A 1 370 ? 11.804 0.274 -16.835 1.00 89.12 370 LEU A C 1
ATOM 2995 O O . LEU A 1 370 ? 11.934 -0.533 -17.751 1.00 89.12 370 LEU A O 1
ATOM 2999 N N . THR A 1 371 ? 11.572 -0.140 -15.585 1.00 81.62 371 THR A N 1
ATOM 3000 C CA . THR A 1 371 ? 11.400 -1.566 -15.232 1.00 81.62 371 THR A CA 1
ATOM 3001 C C . THR A 1 371 ? 10.073 -2.155 -15.711 1.00 81.62 371 THR A C 1
ATOM 3003 O O . THR A 1 371 ? 9.861 -3.367 -15.626 1.00 81.62 371 THR A O 1
ATOM 3006 N N . ILE A 1 372 ? 9.177 -1.312 -16.223 1.00 83.44 372 ILE A N 1
ATOM 3007 C CA . ILE A 1 372 ? 7.977 -1.728 -16.943 1.00 83.44 372 ILE A CA 1
ATOM 3008 C C . ILE A 1 372 ? 8.206 -1.601 -18.444 1.00 83.44 372 ILE A C 1
ATOM 3010 O O . ILE A 1 372 ? 8.949 -0.738 -18.904 1.00 83.44 372 ILE A O 1
ATOM 3014 N N . MET A 1 373 ? 7.497 -2.414 -19.219 1.00 86.62 373 MET A N 1
ATOM 3015 C CA . MET A 1 373 ? 7.465 -2.241 -20.665 1.00 86.62 373 MET A CA 1
ATOM 3016 C C . MET A 1 373 ? 6.653 -0.989 -21.016 1.00 86.62 373 MET A C 1
ATOM 3018 O O . MET A 1 373 ? 5.443 -0.945 -20.795 1.00 86.62 373 MET A O 1
ATOM 3022 N N . LEU A 1 374 ? 7.327 0.037 -21.538 1.00 91.12 374 LEU A N 1
ATOM 3023 C CA . LEU A 1 374 ? 6.694 1.244 -22.076 1.00 91.12 374 LEU A CA 1
ATOM 3024 C C . LEU A 1 374 ? 6.342 1.039 -23.555 1.00 91.12 374 LEU A C 1
ATOM 3026 O O . LEU A 1 374 ? 7.096 0.354 -24.242 1.00 91.12 374 LEU A O 1
ATOM 3030 N N . PRO A 1 375 ? 5.239 1.608 -24.065 1.00 91.38 375 PRO A N 1
ATOM 3031 C CA . PRO A 1 375 ? 4.761 1.325 -25.419 1.00 91.38 375 PRO A CA 1
ATOM 3032 C C . PRO A 1 375 ? 5.682 1.886 -26.510 1.00 91.38 375 PRO A C 1
ATOM 3034 O O . PRO A 1 375 ? 6.495 2.774 -26.259 1.00 91.38 375 PRO A O 1
ATOM 3037 N N . VAL A 1 376 ? 5.532 1.446 -27.760 1.00 92.44 376 VAL A N 1
ATOM 3038 C CA . VAL A 1 376 ? 6.327 1.950 -28.904 1.00 92.44 376 VAL A CA 1
ATOM 3039 C C . VAL A 1 376 ? 6.138 3.455 -29.080 1.00 92.44 376 VAL A C 1
ATOM 3041 O O . VAL A 1 376 ? 7.089 4.189 -29.355 1.00 92.44 376 VAL A O 1
ATOM 3044 N N . ALA A 1 377 ? 4.911 3.932 -28.868 1.00 92.00 377 ALA A N 1
ATOM 3045 C CA . ALA A 1 377 ? 4.592 5.352 -28.914 1.00 92.00 377 ALA A CA 1
ATOM 3046 C C . ALA A 1 377 ? 5.369 6.177 -27.871 1.00 92.00 377 ALA A C 1
ATOM 3048 O O . ALA A 1 377 ? 5.654 7.337 -28.139 1.00 92.00 377 ALA A O 1
ATOM 3049 N N . PHE A 1 378 ? 5.770 5.600 -26.731 1.00 95.12 378 PHE A N 1
ATOM 3050 C CA . PHE A 1 378 ? 6.643 6.277 -25.767 1.00 95.12 378 PHE A CA 1
ATOM 3051 C C . PHE A 1 378 ? 8.018 6.547 -26.388 1.00 95.12 378 PHE A C 1
ATOM 3053 O O . PHE A 1 378 ? 8.441 7.697 -26.486 1.00 95.12 378 PHE A O 1
ATOM 3060 N N . TRP A 1 379 ? 8.675 5.491 -26.871 1.00 94.38 379 TRP A N 1
ATOM 3061 C CA . TRP A 1 379 ? 10.055 5.535 -27.361 1.00 94.38 379 TRP A CA 1
ATOM 3062 C C . TRP A 1 379 ? 10.247 6.454 -28.568 1.00 94.38 379 TRP A C 1
ATOM 3064 O O . TRP A 1 379 ? 11.276 7.113 -28.673 1.00 94.38 379 TRP A O 1
ATOM 3074 N N . LYS A 1 380 ? 9.229 6.582 -29.428 1.00 92.75 380 LYS A N 1
ATOM 3075 C CA . LYS A 1 380 ? 9.240 7.484 -30.594 1.00 92.75 380 LYS A CA 1
ATOM 3076 C C . LYS A 1 380 ? 9.394 8.974 -30.255 1.00 92.75 380 LYS A C 1
ATOM 3078 O O . LYS A 1 380 ? 9.652 9.762 -31.159 1.00 92.75 380 LYS A O 1
ATOM 3083 N N . ASN A 1 381 ? 9.234 9.372 -28.992 1.00 95.50 381 ASN A N 1
ATOM 3084 C CA . ASN A 1 381 ? 9.394 10.765 -28.567 1.00 95.50 381 ASN A CA 1
ATOM 3085 C C . ASN A 1 381 ? 10.841 11.141 -28.214 1.00 95.50 381 ASN A C 1
ATOM 3087 O O . ASN A 1 381 ? 11.116 12.319 -27.978 1.00 95.50 381 ASN A O 1
ATOM 3091 N N . PHE A 1 382 ? 11.766 10.182 -28.152 1.00 94.44 382 PHE A N 1
ATOM 3092 C CA . PHE A 1 382 ? 13.123 10.406 -27.657 1.00 94.44 382 PHE A CA 1
ATOM 3093 C C . PHE A 1 382 ? 14.162 10.267 -28.774 1.00 94.44 382 PHE A C 1
ATOM 3095 O O . PHE A 1 382 ? 14.068 9.395 -29.633 1.00 94.44 382 PHE A O 1
ATOM 3102 N N . SER A 1 383 ? 15.151 11.156 -28.754 1.00 92.12 383 SER A N 1
ATOM 3103 C CA . SER A 1 383 ? 16.344 11.110 -29.603 1.00 92.12 383 SER A CA 1
ATOM 3104 C C . SER A 1 383 ? 17.266 9.954 -29.215 1.00 92.12 383 SER A C 1
ATOM 3106 O O . SER A 1 383 ? 17.159 9.390 -28.125 1.00 92.12 383 SER A O 1
ATOM 3108 N N . GLU A 1 384 ? 18.232 9.632 -30.073 1.00 90.38 384 GLU A N 1
ATOM 3109 C CA . GLU A 1 384 ? 19.210 8.573 -29.816 1.00 90.38 384 GLU A CA 1
ATOM 3110 C C . GLU A 1 384 ? 20.001 8.814 -28.518 1.00 90.38 384 GLU A C 1
ATOM 3112 O O . GLU A 1 384 ? 20.225 7.885 -27.742 1.00 90.38 384 GLU A O 1
ATOM 3117 N N . ALA A 1 385 ? 20.375 10.066 -28.234 1.00 89.81 385 ALA A N 1
ATOM 3118 C CA . ALA A 1 385 ? 21.088 10.425 -27.008 1.00 89.81 385 ALA A CA 1
ATOM 3119 C C . ALA A 1 385 ? 20.217 10.254 -25.749 1.00 89.81 385 ALA A C 1
ATOM 3121 O O . ALA A 1 385 ? 20.696 9.752 -24.731 1.00 89.81 385 ALA A O 1
ATOM 3122 N N . GLU A 1 386 ? 18.934 10.626 -25.820 1.00 92.50 386 GLU A N 1
ATOM 3123 C CA . GLU A 1 386 ? 17.977 10.435 -24.722 1.00 92.50 386 GLU A CA 1
ATOM 3124 C C . GLU A 1 386 ? 17.706 8.941 -24.477 1.00 92.50 386 GLU A C 1
ATOM 3126 O O . GLU A 1 386 ? 17.713 8.500 -23.331 1.00 92.50 386 GLU A O 1
ATOM 3131 N N . ILE A 1 387 ? 17.537 8.137 -25.534 1.00 93.69 387 ILE A N 1
ATOM 3132 C CA . ILE A 1 387 ? 17.377 6.677 -25.423 1.00 93.69 387 ILE A CA 1
ATOM 3133 C C . ILE A 1 387 ? 18.610 6.051 -24.764 1.00 93.69 387 ILE A C 1
ATOM 3135 O O . ILE A 1 387 ? 18.469 5.227 -23.859 1.00 93.69 387 ILE A O 1
ATOM 3139 N N . LEU A 1 388 ? 19.817 6.458 -25.171 1.00 92.62 388 LEU A N 1
ATOM 3140 C CA . LEU A 1 388 ? 21.059 5.967 -24.577 1.00 92.62 388 LEU A CA 1
ATOM 3141 C C . LEU A 1 388 ? 21.153 6.309 -23.081 1.00 92.62 388 LEU A C 1
ATOM 3143 O O . LEU A 1 388 ? 21.564 5.464 -22.284 1.00 92.62 388 LEU A O 1
ATOM 3147 N N . PHE A 1 389 ? 20.729 7.514 -22.692 1.00 93.00 389 PHE A N 1
ATOM 3148 C CA . PHE A 1 389 ? 20.648 7.918 -21.288 1.00 93.00 389 PHE A CA 1
ATOM 3149 C C . PHE A 1 389 ? 19.661 7.039 -20.505 1.00 93.00 389 PHE A C 1
ATOM 3151 O O . PHE A 1 389 ? 20.007 6.511 -19.450 1.00 93.00 389 PHE A O 1
ATOM 3158 N N . LEU A 1 390 ? 18.459 6.813 -21.041 1.00 93.69 390 LEU A N 1
ATOM 3159 C CA . LEU A 1 390 ? 17.431 5.983 -20.406 1.00 93.69 390 LEU A CA 1
ATOM 3160 C C . LEU A 1 390 ? 17.885 4.529 -20.216 1.00 93.69 390 LEU A C 1
ATOM 3162 O O . LEU A 1 390 ? 17.731 3.971 -19.129 1.00 93.69 390 LEU A O 1
ATOM 3166 N N . LEU A 1 391 ? 18.495 3.925 -21.240 1.00 92.62 391 LEU A N 1
ATOM 3167 C CA . LEU A 1 391 ? 19.066 2.578 -21.136 1.00 92.62 391 LEU A CA 1
ATOM 3168 C C . LEU A 1 391 ? 20.134 2.508 -20.040 1.00 92.62 391 LEU A C 1
ATOM 3170 O O . LEU A 1 391 ? 20.151 1.560 -19.255 1.00 92.62 391 LEU A O 1
ATOM 3174 N N . ASN A 1 392 ? 20.986 3.533 -19.946 1.00 92.56 392 ASN A N 1
ATOM 3175 C CA . ASN A 1 392 ? 22.000 3.609 -18.904 1.00 92.56 392 ASN A CA 1
ATOM 3176 C C . ASN A 1 392 ? 21.390 3.689 -17.500 1.00 92.56 392 ASN A C 1
ATOM 3178 O O . ASN A 1 392 ? 21.804 2.952 -16.608 1.00 92.56 392 ASN A O 1
ATOM 3182 N N . GLU A 1 393 ? 20.376 4.530 -17.304 1.00 92.19 393 GLU A N 1
ATOM 3183 C CA . GLU A 1 393 ? 19.698 4.646 -16.011 1.00 92.19 393 GLU A CA 1
ATOM 3184 C C . GLU A 1 393 ? 18.986 3.350 -15.607 1.00 92.19 393 GLU A C 1
ATOM 3186 O O . GLU A 1 393 ? 19.029 2.975 -14.434 1.00 92.19 393 GLU A O 1
ATOM 3191 N N . SER A 1 394 ? 18.394 2.618 -16.557 1.00 90.31 394 SER A N 1
ATOM 3192 C CA . SER A 1 394 ? 17.816 1.296 -16.279 1.00 90.31 394 SER A CA 1
ATOM 3193 C C . SER A 1 394 ? 18.866 0.302 -15.783 1.00 90.31 394 SER A C 1
ATOM 3195 O O . SER A 1 394 ? 18.622 -0.414 -14.814 1.00 90.31 394 SER A O 1
ATOM 3197 N N . VAL A 1 395 ? 20.042 0.263 -16.412 1.00 89.75 395 VAL A N 1
ATOM 3198 C CA . VAL A 1 395 ? 21.136 -0.632 -16.009 1.00 89.75 395 VAL A CA 1
ATOM 3199 C C . VAL A 1 395 ? 21.677 -0.266 -14.630 1.00 89.75 395 VAL A C 1
ATOM 3201 O O . VAL A 1 395 ? 21.883 -1.145 -13.791 1.00 89.75 395 VAL A O 1
ATOM 3204 N N . LEU A 1 396 ? 21.875 1.027 -14.360 1.00 89.19 396 LEU A N 1
ATOM 3205 C CA . LEU A 1 396 ? 22.281 1.487 -13.032 1.00 89.19 396 LEU A CA 1
ATOM 3206 C C . LEU A 1 396 ? 21.235 1.095 -11.979 1.00 89.19 396 LEU A C 1
ATOM 3208 O O . LEU A 1 396 ? 21.603 0.647 -10.893 1.00 89.19 396 LEU A O 1
ATOM 3212 N N . PHE A 1 397 ? 19.942 1.181 -12.311 1.00 86.31 397 PHE A N 1
ATOM 3213 C CA . PHE A 1 397 ? 18.872 0.713 -11.435 1.00 86.31 397 PHE A CA 1
ATOM 3214 C C . PHE A 1 397 ? 18.938 -0.791 -11.142 1.00 86.31 397 PHE A C 1
ATOM 3216 O O . PHE A 1 397 ? 18.892 -1.181 -9.973 1.00 86.31 397 PHE A O 1
ATOM 3223 N N . ASP A 1 398 ? 19.122 -1.630 -12.159 1.00 82.69 398 ASP A N 1
ATOM 3224 C CA . ASP A 1 398 ? 19.255 -3.080 -11.975 1.00 82.69 398 ASP A CA 1
ATOM 3225 C C . ASP A 1 398 ? 20.463 -3.434 -11.091 1.00 82.69 398 ASP A C 1
ATOM 3227 O O . ASP A 1 398 ? 20.374 -4.304 -10.220 1.00 82.69 398 ASP A O 1
ATOM 3231 N N . LYS A 1 399 ? 21.575 -2.702 -11.224 1.00 85.12 399 LYS A N 1
ATOM 3232 C CA . LYS A 1 399 ? 22.740 -2.843 -10.338 1.00 85.12 399 LYS A CA 1
ATOM 3233 C C . LYS A 1 399 ? 22.437 -2.443 -8.891 1.00 85.12 399 LYS A C 1
ATOM 3235 O O . LYS A 1 399 ? 22.895 -3.126 -7.974 1.00 85.12 399 LYS A O 1
ATOM 3240 N N . TYR A 1 400 ? 21.641 -1.394 -8.656 1.00 80.88 400 TYR A N 1
ATOM 3241 C CA . TYR A 1 400 ? 21.180 -1.060 -7.300 1.00 80.88 400 TYR A CA 1
ATOM 3242 C C . TYR A 1 400 ? 20.371 -2.200 -6.691 1.00 80.88 400 TYR A C 1
ATOM 3244 O O . TYR A 1 400 ? 20.618 -2.590 -5.549 1.00 80.88 400 TYR A O 1
ATOM 3252 N N . ILE A 1 401 ? 19.444 -2.764 -7.462 1.00 76.44 401 ILE A N 1
ATOM 3253 C CA . ILE A 1 401 ? 18.631 -3.899 -7.030 1.00 76.44 401 ILE A CA 1
ATOM 3254 C C . ILE A 1 401 ? 19.501 -5.131 -6.740 1.00 76.44 401 ILE A C 1
ATOM 3256 O O . ILE A 1 401 ? 19.297 -5.790 -5.722 1.00 76.44 401 ILE A O 1
ATOM 3260 N N . HIS A 1 402 ? 20.524 -5.399 -7.553 1.00 77.50 402 HIS A N 1
ATOM 3261 C CA . HIS A 1 402 ? 21.473 -6.485 -7.304 1.00 77.50 402 HIS A CA 1
ATOM 3262 C C . HIS A 1 402 ? 22.195 -6.336 -5.956 1.00 77.50 402 HIS A C 1
ATOM 3264 O O . HIS A 1 402 ? 22.237 -7.285 -5.174 1.00 77.50 402 HIS A O 1
ATOM 3270 N N . ILE A 1 403 ? 22.700 -5.138 -5.632 1.00 75.19 403 ILE A N 1
ATOM 3271 C CA . ILE A 1 403 ? 23.339 -4.877 -4.330 1.00 75.19 403 ILE A CA 1
ATOM 3272 C C . ILE A 1 403 ? 22.354 -5.092 -3.182 1.00 75.19 403 ILE A C 1
ATOM 3274 O O . ILE A 1 403 ? 22.732 -5.659 -2.158 1.00 75.19 403 ILE A O 1
ATOM 3278 N N . LEU A 1 404 ? 21.103 -4.643 -3.322 1.00 69.06 404 LEU A N 1
ATOM 3279 C CA . LEU A 1 404 ? 20.088 -4.858 -2.288 1.00 69.06 404 LEU A CA 1
ATOM 3280 C C . LEU A 1 404 ? 19.842 -6.346 -2.036 1.00 69.06 404 LEU A C 1
ATOM 3282 O O . LEU A 1 404 ? 19.709 -6.746 -0.878 1.00 69.06 404 LEU A O 1
ATOM 3286 N N . TYR A 1 405 ? 19.818 -7.156 -3.096 1.00 67.00 405 TYR A N 1
ATOM 3287 C CA . TYR A 1 405 ? 19.702 -8.604 -2.967 1.00 67.00 405 TYR A CA 1
ATOM 3288 C C . TYR A 1 405 ? 20.940 -9.230 -2.306 1.00 67.00 405 TYR A C 1
ATOM 3290 O O . TYR A 1 405 ? 20.778 -10.060 -1.414 1.00 67.00 405 TYR A O 1
ATOM 3298 N N . GLU A 1 406 ? 22.159 -8.813 -2.669 1.00 66.62 406 GLU A N 1
ATOM 3299 C CA . GLU A 1 406 ? 23.408 -9.341 -2.088 1.00 66.62 406 GLU A CA 1
ATOM 3300 C C . GLU A 1 406 ? 23.607 -8.973 -0.614 1.00 66.62 406 GLU A C 1
ATOM 3302 O O . GLU A 1 406 ? 23.934 -9.817 0.218 1.00 66.62 406 GLU A O 1
ATOM 3307 N N . VAL A 1 407 ? 23.436 -7.693 -0.280 1.00 65.19 407 VAL A N 1
ATOM 3308 C CA . VAL A 1 407 ? 23.643 -7.153 1.076 1.00 65.19 407 VAL A CA 1
ATOM 3309 C C . VAL A 1 407 ? 22.520 -7.596 2.027 1.00 65.19 407 VAL A C 1
ATOM 3311 O O . VAL A 1 407 ? 22.627 -7.491 3.258 1.00 65.19 407 VAL A O 1
ATOM 3314 N N . GLY A 1 408 ? 21.446 -8.129 1.450 1.00 49.28 408 GLY A N 1
ATOM 3315 C CA . GLY A 1 408 ? 20.232 -8.475 2.139 1.00 49.28 408 GLY A CA 1
ATOM 3316 C C . GLY A 1 408 ? 19.383 -7.235 2.367 1.00 49.28 408 GLY A C 1
ATOM 3317 O O . GLY A 1 408 ? 19.814 -6.204 2.887 1.00 49.28 408 GLY A O 1
ATOM 3318 N N . GLU A 1 409 ? 18.111 -7.410 2.061 1.00 48.66 409 GLU A N 1
ATOM 3319 C CA . GLU A 1 409 ? 17.018 -6.458 2.201 1.00 48.66 409 GLU A CA 1
ATOM 3320 C C . GLU A 1 409 ? 16.966 -5.738 3.576 1.00 48.66 409 GLU A C 1
ATOM 3322 O O . GLU A 1 409 ? 16.474 -4.612 3.681 1.00 48.66 409 GLU A O 1
ATOM 3327 N N . ARG A 1 410 ? 17.542 -6.336 4.629 1.00 43.78 410 ARG A N 1
ATOM 3328 C CA . ARG A 1 410 ? 17.605 -5.808 6.008 1.00 43.78 410 ARG A CA 1
ATOM 3329 C C . ARG A 1 410 ? 18.591 -4.652 6.211 1.00 43.78 410 ARG A C 1
ATOM 3331 O O . ARG A 1 410 ? 18.549 -3.979 7.234 1.00 43.78 410 ARG A O 1
ATOM 3338 N N . ASN A 1 411 ? 19.496 -4.438 5.262 1.00 63.44 411 ASN A N 1
ATOM 3339 C CA . ASN A 1 411 ? 20.678 -3.596 5.421 1.00 63.44 411 ASN A CA 1
ATOM 3340 C C . ASN A 1 411 ? 20.688 -2.437 4.406 1.00 63.44 411 ASN A C 1
ATOM 3342 O O . ASN A 1 411 ? 21.740 -2.111 3.860 1.00 63.44 411 ASN A O 1
ATOM 3346 N N . ILE A 1 412 ? 19.540 -1.792 4.159 1.00 65.19 412 ILE A N 1
ATOM 3347 C CA . ILE A 1 412 ? 19.411 -0.687 3.183 1.00 65.19 412 ILE A CA 1
ATOM 3348 C C . ILE A 1 412 ? 20.472 0.400 3.414 1.00 65.19 412 ILE A C 1
ATOM 3350 O O . ILE A 1 412 ? 21.099 0.853 2.461 1.00 65.19 412 ILE A O 1
ATOM 3354 N N . SER A 1 413 ? 20.755 0.760 4.671 1.00 68.00 413 SER A N 1
ATOM 3355 C CA . SER A 1 413 ? 21.808 1.731 4.999 1.00 68.00 413 SER A CA 1
ATOM 3356 C C . SER A 1 413 ? 23.210 1.249 4.612 1.00 68.00 413 SER A C 1
ATOM 3358 O O . SER A 1 413 ? 24.019 2.051 4.154 1.00 68.00 413 SER A O 1
ATOM 3360 N N . LYS A 1 414 ? 23.501 -0.055 4.736 1.00 69.94 414 LYS A N 1
ATOM 3361 C CA . LYS A 1 414 ? 24.781 -0.628 4.285 1.00 69.94 414 LYS A CA 1
ATOM 3362 C C . LYS A 1 414 ? 24.840 -0.727 2.766 1.00 69.94 414 LYS A C 1
ATOM 3364 O O . LYS A 1 414 ? 25.884 -0.437 2.207 1.00 69.94 414 LYS A O 1
ATOM 3369 N N . ALA A 1 415 ? 23.737 -1.077 2.100 1.00 71.62 415 ALA A N 1
ATOM 3370 C CA . ALA A 1 415 ? 23.651 -1.064 0.642 1.00 71.62 415 ALA A CA 1
ATOM 3371 C C . ALA A 1 415 ? 23.878 0.353 0.097 1.00 71.62 415 ALA A C 1
ATOM 3373 O O . ALA A 1 415 ? 24.704 0.540 -0.788 1.00 71.62 415 ALA A O 1
ATOM 3374 N N . ARG A 1 416 ? 23.241 1.367 0.701 1.00 74.50 416 ARG A N 1
ATOM 3375 C CA . ARG A 1 416 ? 23.492 2.788 0.424 1.00 74.50 416 ARG A CA 1
ATOM 3376 C C . ARG A 1 416 ? 24.963 3.145 0.619 1.00 74.50 416 ARG A C 1
ATOM 3378 O O . ARG A 1 416 ? 25.545 3.777 -0.254 1.00 74.50 416 ARG A O 1
ATOM 3385 N N . HIS A 1 417 ? 25.559 2.758 1.745 1.00 76.50 417 HIS A N 1
ATOM 3386 C CA . HIS A 1 417 ? 26.965 3.047 2.023 1.00 76.50 417 HIS A CA 1
ATOM 3387 C C . HIS A 1 417 ? 27.896 2.390 0.997 1.00 76.50 417 HIS A C 1
ATOM 3389 O O . HIS A 1 417 ? 28.754 3.070 0.446 1.00 76.50 417 HIS A O 1
ATOM 3395 N N . LYS A 1 418 ? 27.650 1.116 0.669 1.00 77.69 418 LYS A N 1
ATOM 3396 C CA . LYS A 1 418 ? 28.372 0.353 -0.353 1.00 77.69 418 LYS A CA 1
ATOM 3397 C C . LYS A 1 418 ? 28.281 1.032 -1.720 1.00 77.69 418 LYS A C 1
ATOM 3399 O O . LYS A 1 418 ? 29.303 1.291 -2.335 1.00 77.69 418 LYS A O 1
ATOM 3404 N N . ILE A 1 419 ? 27.077 1.419 -2.152 1.00 79.31 419 ILE A N 1
ATOM 3405 C CA . ILE A 1 419 ? 26.859 2.149 -3.412 1.00 79.31 419 ILE A CA 1
ATOM 3406 C C . ILE A 1 419 ? 27.646 3.465 -3.444 1.00 79.31 419 ILE A C 1
ATOM 3408 O O . ILE A 1 419 ? 28.245 3.794 -4.463 1.00 79.31 419 ILE A O 1
ATOM 3412 N N . LEU A 1 420 ? 27.620 4.235 -2.352 1.00 79.38 420 LEU A N 1
ATOM 3413 C CA . LEU A 1 420 ? 28.266 5.547 -2.289 1.00 79.38 420 LEU A CA 1
ATOM 3414 C C . LEU A 1 420 ? 29.797 5.459 -2.178 1.00 79.38 420 LEU A C 1
ATOM 3416 O O . LEU A 1 420 ? 30.472 6.368 -2.650 1.00 79.38 420 LEU A O 1
ATOM 3420 N N . GLN A 1 421 ? 30.338 4.403 -1.561 1.00 80.38 421 GLN A N 1
ATOM 3421 C CA . GLN A 1 421 ? 31.784 4.200 -1.408 1.00 80.38 421 GLN A CA 1
ATOM 3422 C C . GLN A 1 421 ? 32.417 3.436 -2.573 1.00 80.38 421 GLN A C 1
ATOM 3424 O O . GLN A 1 421 ? 33.430 3.874 -3.107 1.00 80.38 421 GLN A O 1
ATOM 3429 N N . GLU A 1 422 ? 31.845 2.291 -2.943 1.00 78.88 422 GLU A N 1
ATOM 3430 C CA . GLU A 1 422 ? 32.408 1.362 -3.934 1.00 78.88 422 GLU A CA 1
ATOM 3431 C C . GLU A 1 422 ? 31.912 1.672 -5.358 1.00 78.88 422 GLU A C 1
ATOM 3433 O O . GLU A 1 422 ? 32.533 1.283 -6.346 1.00 78.88 422 GLU A O 1
ATOM 3438 N N . GLY A 1 423 ? 30.804 2.411 -5.490 1.00 76.94 423 GLY A N 1
ATOM 3439 C CA . GLY A 1 423 ? 30.174 2.688 -6.777 1.00 76.94 423 GLY A CA 1
ATOM 3440 C C . GLY A 1 423 ? 29.471 1.464 -7.378 1.00 76.94 423 GLY A C 1
ATOM 3441 O O . GLY A 1 423 ? 29.269 0.440 -6.732 1.00 76.94 423 GLY A O 1
ATOM 3442 N N . LEU A 1 424 ? 29.049 1.585 -8.641 1.00 78.38 424 LEU A N 1
ATOM 3443 C CA . LEU A 1 424 ? 28.360 0.516 -9.383 1.00 78.38 424 LEU A CA 1
ATOM 3444 C C . LEU A 1 424 ? 29.186 -0.124 -10.507 1.00 78.38 424 LEU A C 1
ATOM 3446 O O . LEU A 1 424 ? 28.735 -1.068 -11.157 1.00 78.38 424 LEU A O 1
ATOM 3450 N N . GLN A 1 425 ? 30.365 0.423 -10.791 1.00 74.56 425 GLN A N 1
ATOM 3451 C CA . GLN A 1 425 ? 31.089 0.154 -12.036 1.00 74.56 425 GLN A CA 1
ATOM 3452 C C . GLN A 1 425 ? 31.438 -1.331 -12.198 1.00 74.56 425 GLN A C 1
ATOM 3454 O O . GLN A 1 425 ? 31.260 -1.886 -13.276 1.00 74.56 425 GLN A O 1
ATOM 3459 N N . GLU A 1 426 ? 31.877 -1.978 -11.118 1.00 73.81 426 GLU A N 1
ATOM 3460 C CA . GLU A 1 426 ? 32.422 -3.343 -11.143 1.00 73.81 426 GLU A CA 1
ATOM 3461 C C . GLU A 1 426 ? 31.350 -4.445 -11.084 1.00 73.81 426 GLU A C 1
ATOM 3463 O O . GLU A 1 426 ? 31.655 -5.633 -11.205 1.00 73.81 426 GLU A O 1
ATOM 3468 N N . ILE A 1 427 ? 30.078 -4.074 -10.917 1.00 78.75 427 ILE A N 1
ATOM 3469 C CA . ILE A 1 427 ? 28.982 -5.037 -10.788 1.00 78.75 427 ILE A CA 1
ATOM 3470 C C . ILE A 1 427 ? 28.588 -5.547 -12.168 1.00 78.75 427 ILE A C 1
ATOM 3472 O O . ILE A 1 427 ? 28.116 -4.785 -13.009 1.00 78.75 427 ILE A O 1
ATOM 3476 N N . ASN A 1 428 ? 28.743 -6.852 -12.371 1.00 77.81 428 ASN A N 1
ATOM 3477 C CA . ASN A 1 428 ? 28.299 -7.542 -13.576 1.00 77.81 428 ASN A CA 1
ATOM 3478 C C . ASN A 1 428 ? 26.887 -8.091 -13.358 1.00 77.81 428 ASN A C 1
ATOM 3480 O O . ASN A 1 428 ? 26.662 -8.867 -12.425 1.00 77.81 428 ASN A O 1
ATOM 3484 N N . LEU A 1 429 ? 25.941 -7.722 -14.222 1.00 75.44 429 LEU A N 1
ATOM 3485 C CA . LEU A 1 429 ? 24.585 -8.253 -14.153 1.00 75.44 429 LEU A CA 1
ATOM 3486 C C . LEU A 1 429 ? 24.567 -9.637 -14.813 1.00 75.44 429 LEU A C 1
ATOM 3488 O O . LEU A 1 429 ? 24.972 -9.808 -15.958 1.00 75.44 429 LEU A O 1
ATOM 3492 N N . ARG A 1 430 ? 24.101 -10.660 -14.085 1.00 60.75 430 ARG A N 1
ATOM 3493 C CA . ARG A 1 430 ? 24.036 -12.040 -14.611 1.00 60.75 430 ARG A CA 1
ATOM 3494 C C . ARG A 1 430 ? 22.978 -12.218 -15.700 1.00 60.75 430 ARG A C 1
ATOM 3496 O O . ARG A 1 430 ? 23.090 -13.129 -16.512 1.00 60.75 430 ARG A O 1
ATOM 3503 N N . THR A 1 431 ? 21.940 -11.386 -15.683 1.00 60.59 431 THR A N 1
ATOM 3504 C CA . THR A 1 431 ? 20.830 -11.418 -16.637 1.00 60.59 431 THR A CA 1
ATOM 3505 C C . THR A 1 431 ? 20.433 -10.000 -16.997 1.00 60.59 431 THR A C 1
ATOM 3507 O O . THR A 1 431 ? 20.055 -9.226 -16.119 1.00 60.59 431 THR A O 1
ATOM 3510 N N . SER A 1 432 ? 20.492 -9.686 -18.283 1.00 62.81 432 SER A N 1
ATOM 3511 C CA . SER A 1 432 ? 20.005 -8.432 -18.842 1.00 62.81 432 SER A CA 1
ATOM 3512 C C . SER A 1 432 ? 18.483 -8.487 -19.024 1.00 62.81 432 SER A C 1
ATOM 3514 O O . SER A 1 432 ? 17.915 -9.513 -19.413 1.00 62.81 432 SER A O 1
ATOM 3516 N N . ASN A 1 433 ? 17.798 -7.388 -18.707 1.00 70.44 433 ASN A N 1
ATOM 3517 C CA . ASN A 1 433 ? 16.342 -7.280 -18.795 1.00 70.44 433 ASN A CA 1
ATOM 3518 C C . ASN A 1 433 ? 15.875 -6.877 -20.208 1.00 70.44 433 ASN A C 1
ATOM 3520 O O . ASN A 1 433 ? 14.978 -6.054 -20.392 1.00 70.44 433 ASN A O 1
ATOM 3524 N N . THR A 1 434 ? 16.490 -7.470 -21.233 1.00 81.12 434 THR A N 1
ATOM 3525 C CA . THR A 1 434 ? 16.313 -7.144 -22.658 1.00 81.12 434 THR A CA 1
ATOM 3526 C C . THR A 1 434 ? 14.845 -7.158 -23.086 1.00 81.12 434 THR A C 1
ATOM 3528 O O . THR A 1 434 ? 14.409 -6.346 -23.898 1.00 81.12 434 THR A O 1
ATOM 3531 N N . LYS A 1 435 ? 14.044 -8.055 -22.495 1.00 82.19 435 LYS A N 1
ATOM 3532 C CA . LYS A 1 435 ? 12.623 -8.222 -22.832 1.00 82.19 435 LYS A CA 1
ATOM 3533 C C . LYS A 1 435 ? 11.778 -6.999 -22.496 1.00 82.19 435 LYS A C 1
ATOM 3535 O O . LYS A 1 435 ? 10.826 -6.740 -23.227 1.00 82.19 435 LYS A O 1
ATOM 3540 N N . ASN A 1 436 ? 12.125 -6.230 -21.465 1.00 84.50 436 ASN A N 1
ATOM 3541 C CA . ASN A 1 436 ? 11.413 -4.992 -21.133 1.00 84.50 436 ASN A CA 1
ATOM 3542 C C . ASN A 1 436 ? 11.563 -3.912 -22.215 1.00 84.50 436 ASN A C 1
ATOM 3544 O O . ASN A 1 436 ? 10.694 -3.053 -22.344 1.00 84.50 436 ASN A O 1
ATOM 3548 N N . PHE A 1 437 ? 12.609 -4.006 -23.038 1.00 90.62 437 PHE A N 1
ATOM 3549 C CA . PHE A 1 437 ? 12.910 -3.084 -24.134 1.00 90.62 437 PHE A CA 1
ATOM 3550 C C . PHE A 1 437 ? 12.485 -3.622 -25.508 1.00 90.62 437 PHE A C 1
ATOM 3552 O O . PHE A 1 437 ? 12.898 -3.099 -26.540 1.00 90.62 437 PHE A O 1
ATOM 3559 N N . THR A 1 438 ? 11.622 -4.640 -25.554 1.00 90.62 438 THR A N 1
ATOM 3560 C CA . THR A 1 438 ? 11.108 -5.185 -26.824 1.00 90.62 438 THR A CA 1
ATOM 3561 C C . THR A 1 438 ? 10.367 -4.127 -27.638 1.00 90.62 438 THR A C 1
ATOM 3563 O O . THR A 1 438 ? 10.553 -4.036 -28.848 1.00 90.62 438 THR A O 1
ATOM 3566 N N . SER A 1 439 ? 9.573 -3.282 -26.980 1.00 91.69 439 SER A N 1
ATOM 3567 C CA . SER A 1 439 ? 8.893 -2.149 -27.612 1.00 91.69 439 SER A CA 1
ATOM 3568 C C . SER A 1 439 ? 9.867 -1.088 -28.126 1.00 91.69 439 SER A C 1
ATOM 3570 O O . SER A 1 439 ? 9.648 -0.541 -29.201 1.00 91.69 439 SER A O 1
ATOM 3572 N N . LEU A 1 440 ? 10.972 -0.830 -27.419 1.00 93.31 440 LEU A N 1
ATOM 3573 C CA . LEU A 1 440 ? 12.046 0.025 -27.928 1.00 93.31 440 LEU A CA 1
ATOM 3574 C C . LEU A 1 440 ? 12.653 -0.578 -29.199 1.00 93.31 440 LEU A C 1
ATOM 3576 O O . LEU A 1 440 ? 12.801 0.131 -30.186 1.00 93.31 440 LEU A O 1
ATOM 3580 N N . LYS A 1 441 ? 12.934 -1.887 -29.211 1.00 92.44 441 LYS A N 1
ATOM 3581 C CA . LYS A 1 441 ? 13.444 -2.583 -30.402 1.00 92.44 441 LYS A CA 1
ATOM 3582 C C . LYS A 1 441 ? 12.478 -2.539 -31.581 1.00 92.44 441 LYS A C 1
ATOM 3584 O O . LYS A 1 441 ? 12.913 -2.319 -32.699 1.00 92.44 441 LYS A O 1
ATOM 3589 N N . LEU A 1 442 ? 11.175 -2.659 -31.333 1.00 90.88 442 LEU A N 1
ATOM 3590 C CA . LEU A 1 442 ? 10.150 -2.471 -32.368 1.00 90.88 442 LEU A CA 1
ATOM 3591 C C . LEU A 1 442 ? 10.067 -1.016 -32.869 1.00 90.88 442 LEU A C 1
ATOM 3593 O O . LEU A 1 442 ? 9.652 -0.777 -34.001 1.00 90.88 442 LEU A O 1
ATOM 3597 N N . ALA A 1 443 ? 10.413 -0.040 -32.026 1.00 89.56 443 ALA A N 1
ATOM 3598 C CA . ALA A 1 443 ? 10.378 1.382 -32.362 1.00 89.56 443 ALA A CA 1
ATOM 3599 C C . ALA A 1 443 ? 11.645 1.869 -33.082 1.00 89.56 443 ALA A C 1
ATOM 3601 O O . ALA A 1 443 ? 11.587 2.867 -33.804 1.00 89.56 443 ALA A O 1
ATOM 3602 N N . PHE A 1 444 ? 12.783 1.215 -32.837 1.00 86.06 444 PHE A N 1
ATOM 3603 C CA . PHE A 1 444 ? 14.107 1.732 -33.146 1.00 86.06 444 PHE A CA 1
ATOM 3604 C C . PHE A 1 444 ? 14.930 0.733 -33.962 1.00 86.06 444 PHE A C 1
ATOM 3606 O O . PHE A 1 444 ? 15.413 -0.272 -33.449 1.00 86.06 444 PHE A O 1
ATOM 3613 N N . ASN A 1 445 ? 15.145 1.063 -35.238 1.00 76.50 445 ASN A N 1
ATOM 3614 C CA . ASN A 1 445 ? 15.783 0.158 -36.202 1.00 76.50 445 ASN A CA 1
ATOM 3615 C C . ASN A 1 445 ? 17.245 0.536 -36.504 1.00 76.50 445 ASN A C 1
ATOM 3617 O O . ASN A 1 445 ? 17.893 -0.119 -37.312 1.00 76.50 445 ASN A O 1
ATOM 3621 N N . ASN A 1 446 ? 17.765 1.623 -35.920 1.00 80.25 446 ASN A N 1
ATOM 3622 C CA . ASN A 1 446 ? 19.088 2.158 -36.256 1.00 80.25 446 ASN A CA 1
ATOM 3623 C C . ASN A 1 446 ? 20.022 2.193 -35.042 1.00 80.25 446 ASN A C 1
ATOM 3625 O O . ASN A 1 446 ? 20.497 3.244 -34.613 1.00 80.25 446 ASN A O 1
ATOM 3629 N N . TRP A 1 447 ? 20.277 1.013 -34.482 1.00 83.75 447 TRP A N 1
ATOM 3630 C CA . TRP A 1 447 ? 21.112 0.813 -33.296 1.00 83.75 447 TRP A CA 1
ATOM 3631 C C . TRP A 1 447 ? 22.556 1.311 -33.438 1.00 83.75 447 TRP A C 1
ATOM 3633 O O . TRP A 1 447 ? 23.200 1.595 -32.430 1.00 83.75 447 TRP A O 1
ATOM 3643 N N . ASP A 1 448 ? 23.063 1.469 -34.661 1.00 78.19 448 ASP A N 1
ATOM 3644 C CA . ASP A 1 448 ? 24.412 1.988 -34.916 1.00 78.19 448 ASP A CA 1
ATOM 3645 C C . ASP A 1 448 ? 24.519 3.510 -34.743 1.00 78.19 448 ASP A C 1
ATOM 3647 O O . ASP A 1 448 ? 25.615 4.034 -34.545 1.00 78.19 448 ASP A O 1
ATOM 3651 N N . LYS A 1 449 ? 23.386 4.227 -34.737 1.00 76.75 449 LYS A N 1
ATOM 3652 C CA . LYS A 1 449 ? 23.334 5.667 -34.443 1.00 76.75 449 LYS A CA 1
ATOM 3653 C C . LYS A 1 449 ? 23.373 6.013 -32.958 1.00 76.75 449 LYS A C 1
ATOM 3655 O O . LYS A 1 449 ? 23.515 7.194 -32.640 1.00 76.75 449 LYS A O 1
ATOM 3660 N N . LEU A 1 450 ? 23.274 5.037 -32.050 1.00 79.75 450 LEU A N 1
ATOM 3661 C CA . LEU A 1 450 ? 23.491 5.264 -30.616 1.00 79.75 450 LEU A CA 1
ATOM 3662 C C . LEU A 1 450 ? 24.979 5.569 -30.380 1.00 79.75 450 LEU A C 1
ATOM 3664 O O . LEU A 1 450 ? 25.777 4.703 -30.018 1.00 79.75 450 LEU A O 1
ATOM 3668 N N . ASN A 1 451 ? 25.363 6.814 -30.665 1.00 65.69 451 ASN A N 1
ATOM 3669 C CA . ASN A 1 451 ? 26.729 7.297 -30.567 1.00 65.69 451 ASN A CA 1
ATOM 3670 C C . ASN A 1 451 ? 27.176 7.266 -29.103 1.00 65.69 451 ASN A C 1
ATOM 3672 O O . ASN A 1 451 ? 26.541 7.863 -28.239 1.00 65.69 451 ASN A O 1
ATOM 3676 N N . LYS A 1 452 ? 28.298 6.597 -28.837 1.00 65.12 452 LYS A N 1
ATOM 3677 C CA . LYS A 1 452 ? 28.875 6.477 -27.491 1.00 65.12 452 LYS A CA 1
ATOM 3678 C C . LYS A 1 452 ? 29.594 7.757 -27.036 1.00 65.12 452 LYS A C 1
ATOM 3680 O O . LYS A 1 452 ? 29.954 7.854 -25.867 1.00 65.12 452 LYS A O 1
ATOM 3685 N N . ASN A 1 453 ? 29.767 8.746 -27.919 1.00 68.81 453 ASN A N 1
ATOM 3686 C CA . ASN A 1 453 ? 30.268 10.079 -27.572 1.00 68.81 453 ASN A CA 1
ATOM 3687 C C . ASN A 1 453 ? 29.145 10.939 -26.978 1.00 68.81 453 ASN A C 1
ATOM 3689 O O . ASN A 1 453 ? 28.614 11.838 -27.631 1.00 68.81 453 ASN A O 1
ATOM 3693 N N . VAL A 1 454 ? 28.784 10.633 -25.737 1.00 79.44 454 VAL A N 1
ATOM 3694 C CA . VAL A 1 454 ? 27.798 11.374 -24.943 1.00 79.44 454 VAL A CA 1
ATOM 3695 C C . VAL A 1 454 ? 28.471 12.199 -23.850 1.00 79.44 454 VAL A C 1
ATOM 3697 O O . VAL A 1 454 ? 29.597 11.925 -23.445 1.00 79.44 454 VAL A O 1
ATOM 3700 N N . SER A 1 455 ? 27.767 13.222 -23.362 1.00 81.56 455 SER A N 1
ATOM 3701 C CA . SER A 1 455 ? 28.232 14.110 -22.288 1.00 81.56 455 SER A CA 1
ATOM 3702 C C . SER A 1 455 ? 28.173 13.488 -20.886 1.00 81.56 455 SER A C 1
ATOM 3704 O O . SER A 1 455 ? 28.645 14.105 -19.935 1.00 81.56 455 SER A O 1
ATOM 3706 N N . PHE A 1 456 ? 27.606 12.287 -20.745 1.00 83.69 456 PHE A N 1
ATOM 3707 C CA . PHE A 1 456 ? 27.440 11.572 -19.478 1.00 83.69 456 PHE A CA 1
ATOM 3708 C C . PHE A 1 456 ? 28.220 10.250 -19.466 1.00 83.69 456 PHE A C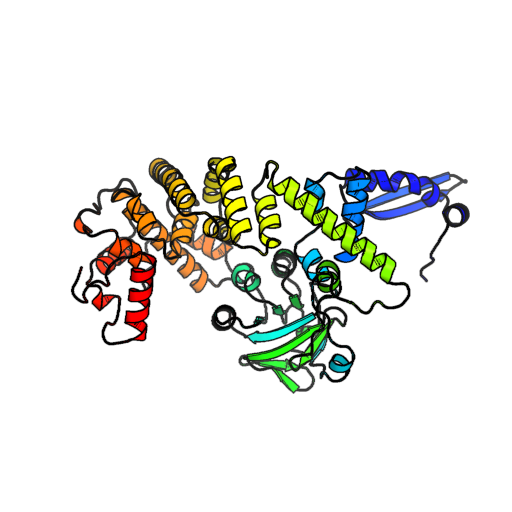 1
ATOM 3710 O O . PHE A 1 456 ? 28.602 9.721 -20.511 1.00 83.69 456 PHE A O 1
ATOM 3717 N N . LYS A 1 457 ? 28.458 9.681 -18.279 1.00 87.06 457 LYS A N 1
ATOM 3718 C CA . LYS A 1 457 ? 29.225 8.436 -18.147 1.00 87.06 457 LYS A CA 1
ATOM 3719 C C . LYS A 1 457 ? 28.356 7.231 -18.509 1.00 87.06 457 LYS A C 1
ATOM 3721 O O . LYS A 1 457 ? 27.304 7.021 -17.905 1.00 87.06 457 LYS A O 1
ATOM 3726 N N . LEU A 1 458 ? 28.814 6.421 -19.463 1.00 88.44 458 LEU A N 1
ATOM 3727 C CA . LEU A 1 458 ? 28.139 5.185 -19.860 1.00 88.44 458 LEU A CA 1
ATOM 3728 C C . LEU A 1 458 ? 28.688 3.989 -19.073 1.00 88.44 458 LEU A C 1
ATOM 3730 O O . LEU A 1 458 ? 29.903 3.797 -18.985 1.00 88.44 458 LEU A O 1
ATOM 3734 N N . ASP A 1 459 ? 27.797 3.179 -18.508 1.00 90.44 459 ASP A N 1
ATOM 3735 C CA . ASP A 1 459 ? 28.164 1.923 -17.861 1.00 90.44 459 ASP A CA 1
ATOM 3736 C C . ASP A 1 459 ? 28.471 0.824 -18.901 1.00 90.44 459 ASP A C 1
ATOM 3738 O O . ASP A 1 459 ? 27.875 0.762 -19.982 1.00 90.44 459 ASP A O 1
ATOM 3742 N N . VAL A 1 460 ? 29.417 -0.062 -18.583 1.00 88.62 460 VAL A N 1
ATOM 3743 C CA . VAL A 1 460 ? 29.828 -1.165 -19.467 1.00 88.62 460 VAL A CA 1
ATOM 3744 C C . VAL A 1 460 ? 28.667 -2.131 -19.722 1.00 88.62 460 VAL A C 1
ATOM 3746 O O . VAL A 1 460 ? 28.496 -2.598 -20.850 1.00 88.62 460 VAL A O 1
ATOM 3749 N N . GLU A 1 461 ? 27.827 -2.381 -18.716 1.00 90.06 461 GLU A N 1
ATOM 3750 C CA . GLU A 1 461 ? 26.652 -3.248 -18.854 1.00 90.06 461 GLU A CA 1
ATOM 3751 C C . GLU A 1 461 ? 25.603 -2.637 -19.799 1.00 90.06 461 GLU A C 1
ATOM 3753 O O . GLU A 1 461 ? 24.924 -3.370 -20.515 1.00 90.06 461 GLU A O 1
ATOM 3758 N N . THR A 1 462 ? 25.530 -1.304 -19.903 1.00 90.88 462 THR A N 1
ATOM 3759 C CA . THR A 1 462 ? 24.669 -0.616 -20.882 1.00 90.88 462 THR A CA 1
ATOM 3760 C C . THR A 1 462 ? 25.091 -0.937 -22.308 1.00 90.88 462 THR A C 1
ATOM 3762 O O . THR A 1 462 ? 24.250 -1.163 -23.175 1.00 90.88 462 THR A O 1
ATOM 3765 N N . THR A 1 463 ? 26.400 -1.025 -22.557 1.00 88.81 463 THR A N 1
ATOM 3766 C CA . THR A 1 463 ? 26.903 -1.440 -23.872 1.00 88.81 463 THR A CA 1
ATOM 3767 C C . THR A 1 463 ? 26.507 -2.883 -24.177 1.00 88.81 463 THR A C 1
ATOM 3769 O O . THR A 1 463 ? 26.058 -3.154 -25.285 1.00 88.81 463 THR A O 1
ATOM 3772 N N . LYS A 1 464 ? 26.606 -3.797 -23.200 1.00 89.31 464 LYS A N 1
ATOM 3773 C CA . LYS A 1 464 ? 26.182 -5.197 -23.377 1.00 89.31 464 LYS A CA 1
ATOM 3774 C C . LYS A 1 464 ? 24.687 -5.306 -23.689 1.00 89.31 464 LYS A C 1
ATOM 3776 O O . LYS A 1 464 ? 24.326 -5.994 -24.637 1.00 89.31 464 LYS A O 1
ATOM 3781 N N . LEU A 1 465 ? 23.840 -4.576 -22.958 1.00 90.31 465 LEU A N 1
ATOM 3782 C CA . LEU A 1 465 ? 22.395 -4.519 -23.207 1.00 90.31 465 LEU A CA 1
ATOM 3783 C C . LEU A 1 465 ? 22.080 -4.059 -24.641 1.00 90.31 465 LEU A C 1
ATOM 3785 O O . LEU A 1 465 ? 21.223 -4.642 -25.298 1.00 90.31 465 LEU A O 1
ATOM 3789 N N . ILE A 1 466 ? 22.781 -3.039 -25.143 1.00 90.31 466 ILE A N 1
ATOM 3790 C CA . ILE A 1 466 ? 22.600 -2.552 -26.519 1.00 90.31 466 ILE A CA 1
ATOM 3791 C C . ILE A 1 466 ? 22.994 -3.625 -27.539 1.00 90.31 466 ILE A C 1
ATOM 3793 O O . ILE A 1 466 ? 22.247 -3.855 -28.487 1.00 90.31 466 ILE A O 1
ATOM 3797 N N . GLU A 1 467 ? 24.130 -4.301 -27.352 1.00 89.69 467 GLU A N 1
ATOM 3798 C CA . GLU A 1 467 ? 24.549 -5.378 -28.260 1.00 89.69 467 GLU A CA 1
ATOM 3799 C C . GLU A 1 467 ? 23.557 -6.553 -28.253 1.00 89.69 467 GLU A C 1
ATOM 3801 O O . GLU A 1 467 ? 23.269 -7.121 -29.304 1.00 89.69 467 GLU A O 1
ATOM 3806 N N . GLU A 1 468 ? 22.957 -6.885 -27.107 1.00 89.88 468 GLU A N 1
ATOM 3807 C CA . GLU A 1 468 ? 21.876 -7.875 -27.047 1.00 89.88 468 GLU A CA 1
ATOM 3808 C C . GLU A 1 468 ? 20.607 -7.409 -27.770 1.00 89.88 468 GLU A C 1
ATOM 3810 O O . GLU A 1 468 ? 19.967 -8.200 -28.462 1.00 89.88 468 GLU A O 1
ATOM 3815 N N . LEU A 1 469 ? 20.245 -6.128 -27.642 1.00 90.19 469 LEU A N 1
ATOM 3816 C CA . LEU A 1 469 ? 19.093 -5.548 -28.334 1.00 90.19 469 LEU A CA 1
ATOM 3817 C C . LEU A 1 469 ? 19.282 -5.491 -29.852 1.00 90.19 469 LEU A C 1
ATOM 3819 O O . LEU A 1 469 ? 18.281 -5.489 -30.563 1.00 90.19 469 LEU A O 1
ATOM 3823 N N . LYS A 1 470 ? 20.521 -5.507 -30.361 1.00 90.12 470 LYS A N 1
ATOM 3824 C CA . LYS A 1 470 ? 20.832 -5.635 -31.797 1.00 90.12 470 LYS A CA 1
ATOM 3825 C C . LYS A 1 470 ? 20.641 -7.050 -32.342 1.00 90.12 470 LYS A C 1
ATOM 3827 O O . LYS A 1 470 ? 20.527 -7.227 -33.553 1.00 90.12 470 LYS A O 1
ATOM 3832 N N . LEU A 1 471 ? 20.620 -8.069 -31.481 1.00 90.50 471 LEU A N 1
ATOM 3833 C CA . LEU A 1 471 ? 20.468 -9.450 -31.935 1.00 90.50 471 LEU A CA 1
ATOM 3834 C C . LEU A 1 471 ? 19.100 -9.667 -32.605 1.00 90.50 471 LEU A C 1
ATOM 3836 O O . LEU A 1 471 ? 18.128 -8.990 -32.254 1.00 90.50 471 LEU A O 1
ATOM 3840 N N . PRO A 1 472 ? 18.987 -10.633 -33.535 1.00 91.38 472 PRO A N 1
ATOM 3841 C CA . PRO A 1 472 ? 17.706 -10.978 -34.139 1.00 91.38 472 PRO A CA 1
ATOM 3842 C C . PRO A 1 472 ? 16.640 -11.353 -33.104 1.00 91.38 472 PRO A C 1
ATOM 3844 O O . PRO A 1 472 ? 16.969 -11.897 -32.044 1.00 91.38 472 PRO A O 1
ATOM 3847 N N . TYR A 1 473 ? 15.357 -11.138 -33.412 1.00 90.81 473 TYR A N 1
ATOM 3848 C CA . TYR A 1 473 ? 14.263 -11.475 -32.486 1.00 90.81 473 TYR A CA 1
ATOM 3849 C C . TYR A 1 473 ? 14.279 -12.945 -32.038 1.00 90.81 473 TYR A C 1
ATOM 3851 O O . TYR A 1 473 ? 13.937 -13.216 -30.887 1.00 90.81 473 TYR A O 1
ATOM 3859 N N . GLY A 1 474 ? 14.750 -13.874 -32.875 1.00 89.38 474 GLY A N 1
ATOM 3860 C CA . GLY A 1 474 ? 14.945 -15.292 -32.540 1.00 89.38 474 GLY A CA 1
ATOM 3861 C C . GLY A 1 474 ? 15.978 -15.576 -31.442 1.00 89.38 474 GLY A C 1
ATOM 3862 O O . GLY A 1 474 ? 16.026 -16.672 -30.890 1.00 89.38 474 GLY A O 1
ATOM 3863 N N . LYS A 1 475 ? 16.822 -14.596 -31.091 1.00 89.56 475 LYS A N 1
ATOM 3864 C CA . LYS A 1 475 ? 17.735 -14.682 -29.938 1.00 89.56 475 LYS A CA 1
ATOM 3865 C C . LYS A 1 475 ? 17.095 -14.199 -28.638 1.00 89.56 475 LYS A C 1
ATOM 3867 O O . LYS A 1 475 ? 17.547 -14.586 -27.565 1.00 89.56 475 LYS A O 1
ATOM 3872 N N . LEU A 1 476 ? 16.040 -13.391 -28.728 1.00 86.94 476 LEU A N 1
ATOM 3873 C CA . LEU A 1 476 ? 15.300 -12.856 -27.579 1.00 86.94 476 LEU A CA 1
ATOM 3874 C C . LEU A 1 476 ? 14.051 -13.694 -27.257 1.00 86.94 476 LEU A C 1
ATOM 3876 O O . LEU A 1 476 ? 13.669 -13.854 -26.090 1.00 86.94 476 LEU A O 1
ATOM 3880 N N . TYR A 1 477 ? 13.433 -14.243 -28.301 1.00 88.06 477 TYR A N 1
ATOM 3881 C CA . TYR A 1 477 ? 12.222 -15.047 -28.273 1.00 88.06 477 TYR A CA 1
ATOM 3882 C C . TYR A 1 477 ? 12.454 -16.370 -28.992 1.00 88.06 477 TYR A C 1
ATOM 3884 O O . TYR A 1 477 ? 13.123 -16.433 -30.014 1.00 88.06 477 TYR A O 1
ATOM 3892 N N . ASP A 1 478 ? 11.866 -17.432 -28.455 1.00 88.00 478 ASP A N 1
ATOM 3893 C CA . ASP A 1 478 ? 11.972 -18.774 -29.025 1.00 88.00 478 ASP A CA 1
ATOM 3894 C C . ASP A 1 478 ? 10.770 -19.009 -29.944 1.00 88.00 478 ASP A C 1
ATOM 3896 O O . ASP A 1 478 ? 9.669 -19.308 -29.475 1.00 88.00 478 ASP A O 1
ATOM 3900 N N . TYR A 1 479 ? 10.976 -18.854 -31.251 1.00 90.69 479 TYR A N 1
ATOM 3901 C CA . TYR A 1 479 ? 9.921 -18.987 -32.261 1.00 90.69 479 TYR A CA 1
ATOM 3902 C C . TYR A 1 479 ? 9.397 -20.425 -32.379 1.00 90.69 479 TYR A C 1
ATOM 3904 O O . TYR A 1 479 ? 8.287 -20.641 -32.862 1.00 90.69 479 TYR A O 1
ATOM 3912 N N . THR A 1 480 ? 10.136 -21.414 -31.867 1.00 88.62 480 THR A N 1
ATOM 3913 C CA . THR A 1 480 ? 9.703 -22.819 -31.853 1.00 88.62 480 THR A CA 1
ATOM 3914 C C . THR A 1 480 ? 8.730 -23.125 -30.712 1.00 88.62 480 THR A C 1
ATOM 3916 O O . THR A 1 480 ? 8.072 -24.170 -30.708 1.00 88.62 480 THR A O 1
ATOM 3919 N N . LYS A 1 481 ? 8.626 -22.234 -29.716 1.00 89.19 481 LYS A N 1
ATOM 3920 C CA . LYS A 1 481 ? 7.794 -22.430 -28.525 1.00 89.19 481 LYS A CA 1
ATOM 3921 C C . LYS A 1 481 ? 6.569 -21.514 -28.554 1.00 89.19 481 LYS A C 1
ATOM 3923 O O . LYS A 1 481 ? 6.721 -20.301 -28.390 1.00 89.19 481 LYS A O 1
ATOM 3928 N N . PRO A 1 482 ? 5.340 -22.072 -28.598 1.00 85.06 482 PRO A N 1
ATOM 3929 C CA . PRO A 1 482 ? 4.112 -21.277 -28.643 1.00 85.06 482 PRO A CA 1
ATOM 3930 C C . PRO A 1 482 ? 3.992 -20.245 -27.515 1.00 85.06 482 PRO A C 1
ATOM 3932 O O . PRO A 1 482 ? 3.585 -19.119 -27.762 1.00 85.06 482 PRO A O 1
ATOM 3935 N N . TRP A 1 483 ? 4.409 -20.590 -26.290 1.00 83.44 483 TRP A N 1
ATOM 3936 C CA . TRP A 1 483 ? 4.346 -19.685 -25.131 1.00 83.44 483 TRP A CA 1
ATOM 3937 C C . TRP A 1 483 ? 5.312 -18.494 -25.216 1.00 83.44 483 TRP A C 1
ATOM 3939 O O . TRP A 1 483 ? 5.121 -17.492 -24.525 1.00 83.44 483 TRP A O 1
ATOM 3949 N N . SER A 1 484 ? 6.399 -18.627 -25.978 1.00 84.44 484 SER A N 1
ATOM 3950 C CA . SER A 1 484 ? 7.418 -17.588 -26.134 1.00 84.44 484 SER A CA 1
ATOM 3951 C C . SER A 1 484 ? 6.992 -16.638 -27.245 1.00 84.44 484 SER A C 1
ATOM 3953 O O . SER A 1 484 ? 6.920 -15.429 -27.026 1.00 84.44 484 SER A O 1
ATOM 3955 N N . LEU A 1 485 ? 6.567 -17.203 -28.378 1.00 87.94 485 LEU A N 1
ATOM 3956 C CA . LEU A 1 485 ? 6.018 -16.454 -29.502 1.00 87.94 485 LEU A CA 1
ATOM 3957 C C . LEU A 1 485 ? 4.741 -15.694 -29.126 1.00 87.94 485 LEU A C 1
ATOM 3959 O O . LEU A 1 485 ? 4.611 -14.521 -29.459 1.00 87.94 485 LEU A O 1
ATOM 3963 N N . SER A 1 486 ? 3.841 -16.300 -28.342 1.00 85.00 486 SER A N 1
ATOM 3964 C CA . SER A 1 486 ? 2.610 -15.640 -27.889 1.00 85.00 486 SER A CA 1
ATOM 3965 C C . SER A 1 486 ? 2.875 -14.384 -27.055 1.00 85.00 486 SER A C 1
ATOM 3967 O O . SER A 1 486 ? 2.047 -13.479 -27.032 1.00 85.00 486 SER A O 1
ATOM 3969 N N . LYS A 1 487 ? 4.018 -14.307 -26.354 1.00 85.38 487 LYS A N 1
ATOM 3970 C CA . LYS A 1 487 ? 4.405 -13.101 -25.605 1.00 85.38 487 LYS A CA 1
ATOM 3971 C C . LYS A 1 487 ? 4.803 -11.968 -26.542 1.00 85.38 487 LYS A C 1
ATOM 3973 O O . LYS A 1 487 ? 4.401 -10.840 -26.294 1.00 85.38 487 LYS A O 1
ATOM 3978 N N . LEU A 1 488 ? 5.579 -12.266 -27.584 1.00 88.44 488 LEU A N 1
ATOM 3979 C CA . LEU A 1 488 ? 5.958 -11.278 -28.593 1.00 88.44 488 LEU A CA 1
ATOM 3980 C C . LEU A 1 488 ? 4.738 -10.832 -29.403 1.00 88.44 488 LEU A C 1
ATOM 3982 O O . LEU A 1 488 ? 4.514 -9.636 -29.544 1.00 88.44 488 LEU A O 1
ATOM 3986 N N . GLN A 1 489 ? 3.903 -11.784 -29.829 1.00 89.69 489 GLN A N 1
ATOM 3987 C CA . GLN A 1 489 ? 2.661 -11.508 -30.546 1.00 89.69 489 GLN A CA 1
ATOM 3988 C C . GLN A 1 489 ? 1.751 -10.572 -29.754 1.00 89.69 489 GLN A C 1
ATOM 3990 O O . GLN A 1 489 ? 1.275 -9.590 -30.300 1.00 89.69 489 GLN A O 1
ATOM 3995 N N . LYS A 1 490 ? 1.578 -10.816 -28.449 1.00 87.31 490 LYS A N 1
ATOM 3996 C CA . LYS A 1 490 ? 0.770 -9.944 -27.593 1.00 87.31 490 LYS A CA 1
ATOM 3997 C C . LYS A 1 490 ? 1.266 -8.492 -27.601 1.00 87.31 490 LYS A C 1
ATOM 3999 O O . LYS A 1 490 ? 0.452 -7.583 -27.687 1.00 87.31 490 LYS A O 1
ATOM 4004 N N . ILE A 1 491 ? 2.583 -8.280 -27.536 1.00 86.56 491 ILE A N 1
ATOM 4005 C CA . ILE A 1 491 ? 3.183 -6.936 -27.585 1.00 86.56 491 ILE A CA 1
ATOM 4006 C C . ILE A 1 491 ? 2.921 -6.297 -28.955 1.00 86.56 491 ILE A C 1
ATOM 4008 O O . ILE A 1 491 ? 2.492 -5.152 -29.039 1.00 86.56 491 ILE A O 1
ATOM 4012 N N . CYS A 1 492 ? 3.143 -7.050 -30.033 1.00 89.19 492 CYS A N 1
ATOM 4013 C CA . CYS A 1 492 ? 2.871 -6.614 -31.400 1.00 89.19 492 CYS A CA 1
ATOM 4014 C C . CYS A 1 492 ? 1.394 -6.234 -31.609 1.00 89.19 492 CYS A C 1
ATOM 4016 O O . CYS A 1 492 ? 1.113 -5.185 -32.186 1.00 89.19 492 CYS A O 1
ATOM 4018 N N . ASP A 1 493 ? 0.459 -7.028 -31.084 1.00 89.25 493 ASP A N 1
ATOM 4019 C CA . ASP A 1 493 ? -0.983 -6.779 -31.165 1.00 89.25 493 ASP A CA 1
ATOM 4020 C C . ASP A 1 493 ? -1.387 -5.516 -30.391 1.00 89.25 493 ASP A C 1
ATOM 4022 O O . ASP A 1 493 ? -2.144 -4.690 -30.905 1.00 89.25 493 ASP A O 1
ATOM 4026 N N . GLU A 1 494 ? -0.855 -5.338 -29.175 1.00 84.81 494 GLU A N 1
ATOM 4027 C CA . GLU A 1 494 ? -1.084 -4.151 -28.339 1.00 84.81 494 GLU A CA 1
ATOM 4028 C C . GLU A 1 494 ? -0.587 -2.868 -29.030 1.00 84.81 494 GLU A C 1
ATOM 4030 O O . GLU A 1 494 ? -1.262 -1.837 -28.989 1.00 84.81 494 GLU A O 1
ATOM 4035 N N . GLU A 1 495 ? 0.543 -2.945 -29.735 1.00 83.31 495 GLU A N 1
ATOM 4036 C CA . GLU A 1 495 ? 1.155 -1.818 -30.450 1.00 83.31 495 GLU A CA 1
ATOM 4037 C C . GLU A 1 495 ? 0.671 -1.666 -31.904 1.00 83.31 495 GLU A C 1
ATOM 4039 O O . GLU A 1 495 ? 1.030 -0.696 -32.576 1.00 83.31 495 GLU A O 1
ATOM 4044 N N . LYS A 1 496 ? -0.156 -2.598 -32.401 1.00 87.25 496 LYS A N 1
ATOM 4045 C CA . LYS A 1 496 ? -0.608 -2.687 -33.804 1.00 87.25 496 LYS A CA 1
ATOM 4046 C C . LYS A 1 496 ? 0.551 -2.742 -34.810 1.00 87.25 496 LYS A C 1
ATOM 4048 O O . LYS A 1 496 ? 0.521 -2.081 -35.849 1.00 87.25 496 LYS A O 1
ATOM 4053 N N . ILE A 1 497 ? 1.573 -3.533 -34.500 1.00 88.31 497 ILE A N 1
ATOM 4054 C CA . ILE A 1 497 ? 2.764 -3.751 -35.331 1.00 88.31 497 ILE A CA 1
ATOM 4055 C C . ILE A 1 497 ? 2.768 -5.213 -35.794 1.00 88.31 497 ILE A C 1
ATOM 4057 O O . ILE A 1 497 ? 2.396 -6.084 -35.011 1.00 88.31 497 ILE A O 1
ATOM 4061 N N . PRO A 1 498 ? 3.165 -5.523 -37.042 1.00 89.75 498 PRO A N 1
ATOM 4062 C CA . PRO A 1 498 ? 3.322 -6.910 -37.467 1.00 89.75 498 PRO A CA 1
ATOM 4063 C C . PRO A 1 498 ? 4.344 -7.648 -36.596 1.00 89.75 498 PRO A C 1
ATOM 4065 O O . PRO A 1 498 ? 5.324 -7.063 -36.127 1.00 89.75 498 PRO A O 1
ATOM 4068 N N . LEU A 1 499 ? 4.116 -8.946 -36.396 1.00 91.38 499 LEU A N 1
ATOM 4069 C CA . LEU A 1 499 ? 5.089 -9.816 -35.748 1.00 91.38 499 LEU A CA 1
ATOM 4070 C C . LEU A 1 499 ? 6.383 -9.816 -36.584 1.00 91.38 499 LEU A C 1
ATOM 4072 O O . LEU A 1 499 ? 6.305 -10.114 -37.778 1.00 91.38 499 LEU A O 1
ATOM 4076 N N . PRO A 1 500 ? 7.543 -9.465 -36.003 1.00 92.12 500 PRO A N 1
ATOM 4077 C CA . PRO A 1 500 ? 8.800 -9.476 -36.736 1.00 92.12 500 PRO A CA 1
ATOM 4078 C C . PRO A 1 500 ? 9.227 -10.908 -37.072 1.00 92.12 500 PRO A C 1
ATOM 4080 O O . PRO A 1 500 ? 8.856 -11.859 -36.384 1.00 92.12 500 PRO A O 1
ATOM 4083 N N . ASP A 1 501 ? 10.037 -11.060 -38.117 1.00 91.38 501 ASP A N 1
ATOM 4084 C CA . ASP A 1 501 ? 10.620 -12.358 -38.460 1.00 91.38 501 ASP A CA 1
ATOM 4085 C C . ASP A 1 501 ? 11.704 -12.768 -37.448 1.00 91.38 501 ASP A C 1
ATOM 4087 O O . ASP A 1 501 ? 12.397 -11.930 -36.867 1.00 91.38 501 ASP A O 1
ATOM 4091 N N . GLU A 1 502 ? 11.928 -14.077 -37.293 1.00 92.31 502 GLU A N 1
ATOM 4092 C CA . GLU A 1 502 ? 12.950 -14.632 -36.387 1.00 92.31 502 GLU A CA 1
ATOM 4093 C C . GLU A 1 502 ? 14.346 -14.027 -36.631 1.00 92.31 502 GLU A C 1
ATOM 4095 O O . GLU A 1 502 ? 15.097 -13.753 -35.691 1.00 92.31 502 GLU A O 1
ATOM 4100 N N . ASN A 1 503 ? 14.674 -13.781 -37.902 1.00 89.75 503 ASN A N 1
ATOM 4101 C CA . ASN A 1 503 ? 15.968 -13.257 -38.339 1.00 89.75 503 ASN A CA 1
ATOM 4102 C C . ASN A 1 503 ? 16.014 -11.724 -38.433 1.00 89.75 503 ASN A C 1
ATOM 4104 O O . ASN A 1 503 ? 17.070 -11.174 -38.745 1.00 89.75 503 ASN A O 1
ATOM 4108 N N . GLN A 1 504 ? 14.900 -11.034 -38.181 1.00 85.69 504 GLN A N 1
ATOM 4109 C CA . GLN A 1 504 ? 14.845 -9.578 -38.236 1.00 85.69 504 GLN A CA 1
ATOM 4110 C C . GLN A 1 504 ? 15.656 -8.978 -37.078 1.00 85.69 504 GLN A C 1
ATOM 4112 O O . GLN A 1 504 ? 15.510 -9.400 -35.927 1.00 85.69 504 GLN A O 1
ATOM 4117 N N . GLN A 1 505 ? 16.527 -8.019 -37.402 1.00 80.25 505 GLN A N 1
ATOM 4118 C CA . GLN A 1 505 ? 17.342 -7.260 -36.446 1.00 80.25 505 GLN A CA 1
ATOM 4119 C C . GLN A 1 505 ? 16.654 -5.970 -36.020 1.00 80.25 505 GLN A C 1
ATOM 4121 O O . GLN A 1 505 ? 15.921 -5.380 -36.843 1.00 80.25 505 GLN A O 1
#

Mean predicted aligned error: 12.09 Å

pLDDT: mean 84.57, std 9.41, range [43.78, 97.5]

Nearest PDB structures (foldseek):
  5jvj-assembly1_B  TM=4.402E-01  e=5.985E-14  Flaveria trinervia
  5jvl-assembly1_D  TM=3.229E-01  e=1.161E-13  Flaveria trinervia
  5lu4-assembly2_B  TM=3.417E-01  e=2.082E-12  Flaveria trinervia
  5jvj-assembly1_A  TM=3.015E-01  e=4.579E-13  Flaveria trinervia
  5jvl-assembly2_C  TM=3.005E-01  e=6.083E-13  Flaveria trinervia

Foldseek 3Di:
DDDDDPDLVVCCVVPVLVSVCVVCLLVLCLVVVARWDWDWDWDADPNDIDIDTPDIDHDDDALLVLLLRNLVCVVVVSHDLLSNLVSRALLSVCLLFAWDFDPVQVVVFAFQWFFAKLRANHKDKFFEFADLVVQVVCLVVVGQYEYEDQDDALLCLLSQLSHQEYEYCADDDPSNSCSCRRSVHIYTYNCVVRQWDADPQWIAHPVRDIDHGRFMWMQHNHRSTITGHDTDTGGNQLVCVLVVHDDDDDPPCVVSSVSSNVSVVVSVVSLVVCLVPQPPDLVSLLSSLSNDPDLVSNLVSLQVNCVVCVPVLLVVLQVDAPSRLPSNLVSLVSYDLVSVLVSLVVNQVVCLVVLAAAHVGSLLSLLVNLLAQDALVNLLSDDLQSVLRSLQSVVSNVLLVVLCVVVDVNPSVVSVVCCVPVNRQPDDDPDDPLVSCLNVLVNDQCLVPSDPPGSHDGHPVSVVSSVQSPFFVCSVFPPVDPVRQVVQVVSCVVNVHDRDDRRRD

Secondary structure (DSSP, 8-state):
-PPP-SSHHHHHHH-HHHHHHGGGHHHHHHHHTS-EEEEEEEEEETTEEEEEEEEEEEPP--HHHHHHHHHHHHHTTSS-HHHHHHHS-HHHHHHHH--EE-HHHHTTSPEEEE-EESSTT-EEEEEEESSHHHHHHHHHTT--EEEEES---GGGHHHHHHSSEEEESS---HHHHHHHHHHT-EEEE--GGGT-EEETTEEE-TTS-EEETT-EEEEETTTTEEEES-PPEEP-HHHHHHTT------TTTHHHHHHHHHHHHHHHHHHHHHHHS----HHHHHHHHHH---HHHHHHHHHHHHHHHHHHHHHHHHT--TTTHHHHHHHHHHS-HHHHHHHHHHHHHHHHHTT--SGGGTTHHHHHHTTS---HHHHTTS-HHHHHHHHHHHHHHHHHHHHHHHH-GGGHHHHHHHHHHH-STTPPPSS--GGGGHHHHHH---GGG--S--SSPPPHHHHHHHHHHHS-HHHHS-TT-HHHHHHHHHHHHHHT-PPPPTT--

Sequence (505 aa):
EYTEFNKPDEIKEKFPAIFHFLPKLEKLEQIIHSPATVEFATETFNNKSLFAVLQLNKSEMTGRAILLAAIEMYKEKLIEATDIIDLIQTYHLKQVFSPTIDEKDLDKQKLFCSGFAILPRSAISVNIYFSAEQALKAKKNGEKVGFCKEEFVPSDTVVMSEVDAIISLNPAAIHVVTACMRYGVQAFLNLEKQGVHLKSKQLINKDNTSINEGDWITLNSTTKSIYLGKAKMRPARLLQFVDGKEVELENGKEIVFKKLAKAYQKYQEIIERLKQSEIAGFNELIKILRNEKDNNNAQHFTNEWFKRNEQEYTEQILKCELGSHQEQQSIFLLLSLEYKVNFFKKIIPICIERNLQGYTAGSFMVGRFLTIMLPVAFWKNFSEAEILFLLNESVLFDKYIHILYEVGERNISKARHKILQEGLQEINLRTSNTKNFTSLKLAFNNWDKLNKNVSFKLDVETTKLIEELKLPYGKLYDYTKPWSLSKLQKICDEEKIPLPDENQQ

Solvent-accessible surface area (backbone atoms only — not comparable to full-atom values): 28198 Å² total; per-residue (Å²): 134,91,84,87,76,96,46,69,68,64,36,40,78,77,39,48,47,55,46,73,44,56,86,48,50,65,56,53,22,43,74,67,51,37,65,67,39,74,43,68,51,74,48,78,57,95,96,41,61,45,70,42,80,77,44,82,41,73,51,91,63,55,30,65,54,46,46,46,48,50,50,49,36,39,74,71,66,49,37,55,77,70,45,46,64,72,69,60,44,54,30,28,55,44,32,52,56,31,32,41,67,34,66,83,44,56,78,70,47,50,76,62,44,60,44,48,46,73,48,64,64,30,40,51,59,25,31,31,24,66,45,68,69,60,33,52,51,44,38,76,72,71,50,53,23,22,42,38,44,61,72,88,42,77,56,47,48,65,59,55,63,71,37,56,28,40,38,27,31,39,68,84,48,70,66,55,53,52,46,27,48,63,63,46,23,42,34,36,24,31,25,38,86,60,46,32,48,80,54,96,66,25,44,31,30,74,83,75,49,73,45,49,66,64,39,44,30,23,41,32,29,71,79,24,30,35,26,55,37,70,67,54,68,36,77,23,63,57,57,41,48,74,72,69,43,92,65,96,66,60,90,85,50,52,64,59,51,54,52,48,52,54,29,50,54,51,50,50,54,50,52,54,48,47,70,73,42,86,70,84,47,74,70,57,52,53,57,51,49,73,68,50,84,49,68,68,59,42,21,53,52,44,41,58,45,41,74,76,37,47,68,60,51,54,55,49,46,43,68,43,51,96,87,59,56,61,65,58,46,56,52,59,68,40,35,48,70,69,55,51,47,51,50,50,68,56,48,50,57,55,26,61,78,67,71,36,59,20,73,94,38,14,31,24,54,62,6,53,68,53,75,47,70,57,55,36,77,57,51,72,76,51,53,56,70,55,49,52,50,50,50,33,19,30,47,45,25,54,53,53,52,50,44,36,63,73,64,33,56,77,34,59,72,56,36,52,47,45,44,73,74,73,49,68,84,86,67,78,76,94,69,79,71,60,75,44,43,47,34,44,51,75,59,49,85,60,75,84,65,54,63,85,90,56,99,65,90,78,53,72,66,36,55,51,50,52,59,58,64,56,44,29,43,46,79,81,35,46,80,90,37,69,79,42,39,51,53,53,43,52,53,22,60,78,67,74,44,78,75,77,52,54,79,42,97